Protein AF-0000000067004327 (afdb_homodimer)

Sequence (728 aa):
MAIEGIPEEMLAVQIVEFNKPYQIHKVPTPTSLKPHEVLLKTVVASLCHTDSMVVAGKFPTKLPCTASHEGTGIVVAVGSEVTNFKKGDRVMSGLPRNPCGTCYNCEGPNDWHQYCEHIEGHIGVFVDGAFSEYHVVDSRVSCHIPDEVSFASAAPLACAGCTIYRAILVAEVPEGGWLGIIGAGGGLGHLGIQFAQAMGLNVVAVDARDEGLELCKKAGAKHIFDAREGKEKVVEQVRKLTGGLGVHASVNVSEHETSADMACAITRMHGTMVQTAQPDRVSVAFQELIFRDIRIKGTLIAGQEYSQQMLNDAAKHGVKVETNIFYGLEEVPKMVELAHSGKMKGKAVCVVDKAEFDKEKAEHMAIEGIPEEMLAVQIVEFNKPYQIHKVPTPTSLKPHEVLLKTVVASLCHTDSMVVAGKFPTKLPCTASHEGTGIVVAVGSEVTNFKKGDRVMSGLPRNPCGTCYNCEGPNDWHQYCEHIEGHIGVFVDGAFSEYHVVDSRVSCHIPDEVSFASAAPLACAGCTIYRAILVAEVPEGGWLGIIGAGGGLGHLGIQFAQAMGLNVVAVDARDEGLELCKKAGAKHIFDAREGKEKVVEQVRKLTGGLGVHASVNVSEHETSADMACAITRMHGTMVQTAQPDRVSVAFQELIFRDIRIKGTLIAGQEYSQQMLNDAAKHGVKVETNIFYGLEEVPKMVELAHSGKMKGKAVCVVDKAEFDKEKAEH

Secondary structure (DSSP, 8-state):
-PPTT--SEEEEEEE-STTS--EEEEEEPP----TTEEEEEEEEEE--HHHHHHHTT-S---SSEE--SEEEEEEEEE-TT--S--TT-EEEPPSEES--SSSTTTSS-GGGGGG-S-SSEEBTTTB--SSBSEEEEETTT-EEPPTTS-HHHHHHIIIIIHHHHHHHHHHTPPTT-EEEEETTTSTTHHHHHHHHHHTT-EEEEEESSHHHHHHHHHTT-SEEEEGGG-HHHHHHHHHHHTTTS-EEEEEE---STTHHHHHHHHEEEEEEEEE-S--SEEEEEHHHHHTT--EEEE-----HHHHHHHHHHHHHHT----EEEEESGGGHHHHHHHHHTT---SEEEEES-HHHHHHHHHH-/-PPTT--SEEEEEEE-STTS--EEEEEEPP----TTEEEEEEEEEE--HHHHHHHTT-S---SSEE--SEEEEEEEEE-TT--S--TT-EEEPPSEES--SSSTTTSS-GGGGGG-S-SSEEBTTTB--SSBSEEEEETTT-EEPPTTS-HHHHHHIIIIIHHHHHHHHHHTPPTT-EEEEETTTSTTHHHHHHHHHHTT-EEEEEESSHHHHHHHHHTT-SEEEEGGG-HHHHHHHHHHHTTTS-EEEEEE---STTHHHHHHHHEEEEEEEEE-S--SEEEEEHHHHHTT--EEEE-----HHHHHHHHHHHHHHT----EEEEESGGGHHHHHHHHHTT---SEEEEES-HHHHHHHHHH-

pLDDT: mean 96.95, std 4.38, range [53.72, 99.0]

Solvent-accessible surface area (backbone atoms only — not comparable to full-atom values): 35988 Å² total; per-residue (Å²): 111,78,61,80,95,60,63,70,56,33,55,30,35,22,42,69,48,69,75,52,75,71,42,77,46,76,40,77,39,88,49,68,64,55,47,46,26,31,36,24,42,23,28,19,21,19,65,54,75,64,47,57,39,46,39,62,52,76,46,97,47,59,69,68,28,27,27,26,47,13,15,19,22,33,30,67,43,68,16,87,66,47,81,90,67,50,73,68,41,45,36,30,32,22,40,58,25,61,61,68,68,70,48,79,28,44,68,41,60,71,89,33,41,65,56,44,83,55,41,76,27,35,26,24,55,50,32,52,15,28,39,24,48,53,32,67,33,15,60,85,36,31,32,71,52,52,89,78,48,50,52,77,48,40,5,47,32,36,38,42,40,20,30,35,52,39,45,56,60,75,47,64,54,54,83,67,29,33,37,31,28,32,31,14,20,36,60,38,22,28,49,38,50,38,55,40,45,73,6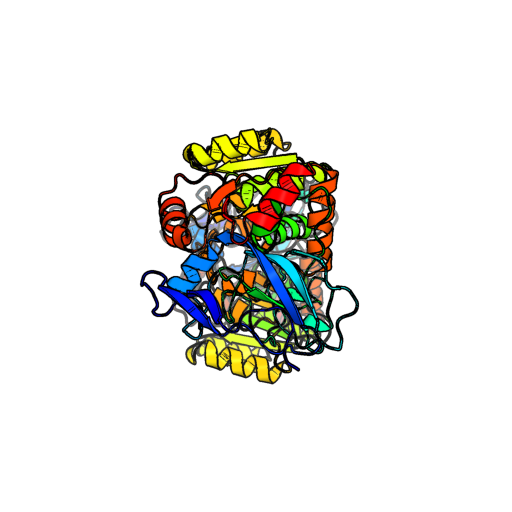7,46,34,42,56,39,35,26,23,78,43,72,67,18,51,50,37,26,50,74,42,62,53,84,40,76,45,59,53,80,73,31,65,69,56,52,33,52,53,43,13,68,74,44,81,64,49,24,22,47,11,17,38,25,58,37,58,55,84,61,36,55,42,47,31,49,64,35,24,15,70,66,16,33,30,32,42,56,38,74,32,79,54,49,51,35,52,30,55,49,23,30,71,33,33,30,28,39,35,35,45,54,48,51,28,34,69,60,36,37,49,48,48,51,47,33,43,74,67,63,60,73,65,54,66,42,83,39,79,32,74,89,41,49,66,58,48,53,52,41,60,72,66,73,72,61,58,39,33,42,34,31,33,58,28,58,70,64,51,51,55,52,55,73,75,101,110,80,59,78,95,60,62,70,56,32,54,31,34,23,42,70,48,69,77,51,77,69,44,77,46,77,40,78,39,88,50,71,64,55,48,47,25,31,36,23,41,22,28,20,22,18,66,55,75,65,46,57,38,44,40,62,52,77,47,97,46,59,70,69,29,27,28,26,47,14,15,19,22,34,29,67,45,69,16,87,66,46,79,90,69,53,72,67,43,48,34,29,32,22,40,58,26,62,60,68,68,71,45,80,28,44,68,41,58,71,88,32,40,63,57,46,85,54,41,76,25,34,26,21,55,50,33,51,15,27,39,25,49,54,34,65,34,16,60,84,36,31,32,71,53,52,90,78,47,50,54,78,48,41,5,47,32,36,39,45,40,21,29,35,53,40,45,55,59,74,46,64,54,54,82,66,28,34,38,31,30,31,32,15,22,36,60,38,22,28,49,37,49,35,55,41,44,74,65,47,34,41,57,40,34,26,23,77,44,72,66,18,51,52,37,26,48,73,42,61,51,84,40,76,44,59,53,80,70,32,64,69,56,50,32,52,53,44,14,68,74,42,82,64,50,24,21,47,11,16,38,25,59,37,58,53,83,60,37,54,42,48,31,49,63,34,24,14,70,66,17,35,30,31,41,56,40,74,34,79,54,50,52,34,52,32,57,47,24,30,71,33,34,30,28,39,34,35,45,54,50,50,28,33,68,58,36,38,50,49,47,51,46,34,45,75,68,61,61,73,66,52,66,41,84,39,79,31,74,86,40,49,66,58,48,52,52,43,60,72,65,73,72,60,57,40,34,42,34,30,34,57,27,57,68,64,52,50,54,52,55,72,75,101

Radius of gyration: 29.86 Å; Cα contacts (8 Å, |Δi|>4): 1916; chains: 2; bounding box: 51×88×64 Å

InterPro domains:
  IPR011032 GroES-like superfamily [SSF50129] (5-172)
  IPR013149 Alcohol dehydrogenase-like, C-terminal [PF00107] (187-312)
  IPR013154 Alcohol dehydrogenase-like, N-terminal [PF08240] (34-147)
  IPR020843 Enoylreductase domain [SM00829] (19-350)
  IPR036291 NAD(P)-binding domain superfamily [SSF51735] (149-321)

Structure (mmCIF, N/CA/C/O backbone):
data_AF-0000000067004327-model_v1
#
loop_
_entity.id
_entity.type
_entity.pdbx_description
1 polymer 'Alcohol dehydrogenase'
#
loop_
_atom_site.group_PDB
_atom_site.id
_atom_site.type_symbol
_atom_site.label_atom_id
_atom_site.label_alt_id
_atom_site.label_comp_id
_atom_site.label_asym_id
_atom_site.label_entity_id
_atom_site.label_seq_id
_atom_site.pdbx_PDB_ins_code
_atom_site.Cartn_x
_atom_site.Cartn_y
_atom_site.Cartn_z
_atom_site.occupancy
_atom_site.B_iso_or_equiv
_atom_site.auth_seq_id
_atom_site.auth_comp_id
_atom_site.auth_asym_id
_atom_site.auth_atom_id
_atom_site.pdbx_PDB_model_num
ATOM 1 N N . MET A 1 1 ? 25.172 -38.656 -13.523 1 53.91 1 MET A N 1
ATOM 2 C CA . MET A 1 1 ? 24.906 -39.969 -14.055 1 53.91 1 MET A CA 1
ATOM 3 C C . MET A 1 1 ? 23.656 -39.969 -14.938 1 53.91 1 MET A C 1
ATOM 5 O O . MET A 1 1 ? 22.734 -39.188 -14.727 1 53.91 1 MET A O 1
ATOM 9 N N . ALA A 1 2 ? 23.719 -40.688 -15.922 1 72 2 ALA A N 1
ATOM 10 C CA . ALA A 1 2 ? 22.594 -40.812 -16.859 1 72 2 ALA A CA 1
ATOM 11 C C . ALA A 1 2 ? 21.344 -41.312 -16.172 1 72 2 ALA A C 1
ATOM 13 O O . ALA A 1 2 ? 21.422 -42.219 -15.344 1 72 2 ALA A O 1
ATOM 14 N N . ILE A 1 3 ? 20.203 -40.594 -16.391 1 85 3 ILE A N 1
ATOM 15 C CA . ILE A 1 3 ? 18.938 -41.031 -15.797 1 85 3 ILE A CA 1
ATOM 16 C C . ILE A 1 3 ? 18.344 -42.188 -16.594 1 85 3 ILE A C 1
ATOM 18 O O . ILE A 1 3 ? 18.141 -42.062 -17.812 1 85 3 ILE A O 1
ATOM 22 N N . GLU A 1 4 ? 18.156 -43.312 -16 1 84.75 4 GLU A N 1
ATOM 23 C CA . GLU A 1 4 ? 17.688 -44.5 -16.688 1 84.75 4 GLU A CA 1
ATOM 24 C C . GLU A 1 4 ? 16.203 -44.438 -17.016 1 84.75 4 GLU A C 1
ATOM 26 O O . GLU A 1 4 ? 15.414 -43.906 -16.234 1 84.75 4 GLU A O 1
ATOM 31 N N . GLY A 1 5 ? 15.844 -44.906 -18.188 1 89.31 5 GLY A N 1
ATOM 32 C CA . GLY A 1 5 ? 14.445 -45.094 -18.516 1 89.31 5 GLY A CA 1
ATOM 33 C C . GLY A 1 5 ? 13.789 -43.875 -19.125 1 89.31 5 GLY A C 1
ATOM 34 O O . GLY A 1 5 ? 12.562 -43.812 -19.203 1 89.31 5 GLY A O 1
ATOM 35 N N . ILE A 1 6 ? 14.594 -42.875 -19.453 1 92.94 6 ILE A N 1
ATOM 36 C CA . ILE A 1 6 ? 14 -41.688 -20.094 1 92.94 6 ILE A CA 1
ATOM 37 C C . ILE A 1 6 ? 14.531 -41.562 -21.516 1 92.94 6 ILE A C 1
ATOM 39 O O . ILE A 1 6 ? 15.656 -41.969 -21.812 1 92.94 6 ILE A O 1
ATOM 43 N N . PRO A 1 7 ? 13.812 -41 -22.391 1 96.5 7 PRO A N 1
ATOM 44 C CA . PRO A 1 7 ? 14.266 -40.844 -23.781 1 96.5 7 PRO A CA 1
ATOM 45 C C . PRO A 1 7 ? 15.336 -39.75 -23.922 1 96.5 7 PRO A C 1
ATOM 47 O O . PRO A 1 7 ? 15.445 -38.875 -23.062 1 96.5 7 PRO A O 1
ATOM 50 N N . GLU A 1 8 ? 16.062 -39.844 -25 1 95.94 8 GLU A N 1
ATOM 51 C CA . GLU A 1 8 ? 17.109 -38.844 -25.266 1 95.94 8 GLU A CA 1
ATOM 52 C C . GLU A 1 8 ? 16.516 -37.5 -25.641 1 95.94 8 GLU A C 1
ATOM 54 O O . GLU A 1 8 ? 17.094 -36.469 -25.328 1 95.94 8 GLU A O 1
ATOM 59 N N . GLU A 1 9 ? 15.383 -37.625 -26.344 1 98.19 9 GLU A N 1
ATOM 60 C CA . GLU A 1 9 ? 14.68 -36.406 -26.75 1 98.19 9 GLU A CA 1
ATOM 61 C C . GLU A 1 9 ? 13.227 -36.438 -26.281 1 98.19 9 GLU A C 1
ATOM 63 O O . GLU A 1 9 ? 12.664 -37.5 -26.047 1 98.19 9 GLU A O 1
ATOM 68 N N . MET A 1 10 ? 12.68 -35.25 -26.172 1 98.44 10 MET A N 1
ATOM 69 C CA . MET A 1 10 ? 11.289 -35.125 -25.75 1 98.44 10 MET A CA 1
ATOM 70 C C . MET A 1 10 ? 10.602 -34 -26.516 1 98.44 10 MET A C 1
ATOM 72 O O . MET A 1 10 ? 11.258 -33.094 -27.016 1 98.44 10 MET A O 1
ATOM 76 N N . LEU A 1 11 ? 9.273 -34.125 -26.609 1 98.69 11 LEU A N 1
ATOM 77 C CA . LEU A 1 11 ? 8.469 -33.062 -27.156 1 98.69 11 LEU A CA 1
ATOM 78 C C . LEU A 1 11 ? 8.336 -31.906 -26.172 1 98.69 11 LEU A C 1
ATOM 80 O O . LEU A 1 11 ? 8.141 -32.125 -24.969 1 98.69 11 LEU A O 1
ATOM 84 N N . ALA A 1 12 ? 8.469 -30.656 -26.641 1 98.88 12 ALA A N 1
ATOM 85 C CA . ALA A 1 12 ? 8.328 -29.469 -25.797 1 98.88 12 ALA A CA 1
ATOM 86 C C . ALA A 1 12 ? 7.699 -28.312 -26.578 1 98.88 12 ALA A C 1
ATOM 88 O O . ALA A 1 12 ? 7.777 -28.281 -27.812 1 98.88 12 ALA A O 1
ATOM 89 N N . VAL A 1 13 ? 7.004 -27.469 -25.906 1 98.88 13 VAL A N 1
ATOM 90 C CA . VAL A 1 13 ? 6.48 -26.203 -26.422 1 98.88 13 VAL A CA 1
ATOM 91 C C . VAL A 1 13 ? 7.391 -25.062 -26 1 98.88 13 VAL A C 1
ATOM 93 O O . VAL A 1 13 ? 7.453 -24.719 -24.812 1 98.88 13 VAL A O 1
ATOM 96 N N . GLN A 1 14 ? 8.047 -24.359 -26.953 1 98.75 14 GLN A N 1
ATOM 97 C CA . GLN A 1 14 ? 9.062 -23.375 -26.578 1 98.75 14 GLN A CA 1
ATOM 98 C C . GLN A 1 14 ? 8.75 -22.016 -27.172 1 98.75 14 GLN A C 1
ATOM 100 O O . GLN A 1 14 ? 8.172 -21.922 -28.266 1 98.75 14 GLN A O 1
ATOM 105 N N . ILE A 1 15 ? 9.062 -21.031 -26.422 1 98.5 15 ILE A N 1
ATOM 106 C CA . ILE A 1 15 ? 9.227 -19.688 -26.969 1 98.5 15 ILE A CA 1
ATOM 107 C C . ILE A 1 15 ? 10.602 -19.562 -27.625 1 98.5 15 ILE A C 1
ATOM 109 O O . ILE A 1 15 ? 11.625 -19.719 -26.953 1 98.5 15 ILE A O 1
ATOM 113 N N . VAL A 1 16 ? 10.625 -19.297 -28.891 1 98.19 16 VAL A N 1
ATOM 114 C CA . VAL A 1 16 ? 11.898 -19.203 -29.594 1 98.19 16 VAL A CA 1
ATOM 115 C C . VAL A 1 16 ? 12.141 -17.75 -30.031 1 98.19 16 VAL A C 1
ATOM 117 O O . VAL A 1 16 ? 13.281 -17.359 -30.281 1 98.19 16 VAL A O 1
ATOM 120 N N . GLU A 1 17 ? 11.07 -17.016 -30.203 1 97.94 17 GLU A N 1
ATOM 121 C CA . GLU A 1 17 ? 11.062 -15.594 -30.516 1 97.94 17 GLU A CA 1
ATOM 122 C C . GLU A 1 17 ? 9.922 -14.883 -29.797 1 97.94 17 GLU A C 1
ATOM 124 O O . GLU A 1 17 ? 8.789 -15.375 -29.781 1 97.94 17 GLU A O 1
ATOM 129 N N . PHE A 1 18 ? 10.258 -13.766 -29.234 1 97.69 18 PHE A N 1
ATOM 130 C CA . PHE A 1 18 ? 9.219 -13.031 -28.531 1 97.69 18 PHE A CA 1
ATOM 131 C C . PHE A 1 18 ? 8.117 -12.594 -29.484 1 97.69 18 PHE A C 1
ATOM 133 O O . PHE A 1 18 ? 8.383 -12.312 -30.656 1 97.69 18 PHE A O 1
ATOM 140 N N . ASN A 1 19 ? 6.93 -12.531 -29.016 1 97 19 ASN A N 1
ATOM 141 C CA . ASN A 1 19 ? 5.758 -12.062 -29.734 1 97 19 ASN A CA 1
ATOM 142 C C . ASN A 1 19 ? 5.488 -12.906 -30.984 1 97 19 ASN A C 1
ATOM 144 O O . ASN A 1 19 ? 4.98 -12.398 -31.984 1 97 19 ASN A O 1
ATOM 148 N N . LYS A 1 20 ? 5.918 -14.141 -31.047 1 96.31 20 LYS A N 1
ATOM 149 C CA . LYS A 1 20 ? 5.641 -15.133 -32.094 1 96.31 20 LYS A CA 1
ATOM 150 C C . LYS A 1 20 ? 5.016 -16.391 -31.484 1 96.31 20 LYS A C 1
ATOM 152 O O . LYS A 1 20 ? 5.098 -16.609 -30.266 1 96.31 20 LYS A O 1
ATOM 157 N N . PRO A 1 21 ? 4.348 -17.188 -32.281 1 95.31 21 PRO A N 1
ATOM 158 C CA . PRO A 1 21 ? 3.74 -18.406 -31.766 1 95.31 21 PRO A CA 1
ATOM 159 C C . PRO A 1 21 ? 4.77 -19.375 -31.172 1 95.31 21 PRO A C 1
ATOM 161 O O . PRO A 1 21 ? 5.93 -19.375 -31.594 1 95.31 21 PRO A O 1
ATOM 164 N N . TYR A 1 22 ? 4.324 -20.172 -30.312 1 97.69 22 TYR A N 1
ATOM 165 C CA . TYR A 1 22 ? 5.145 -21.25 -29.766 1 97.69 22 TYR A CA 1
ATOM 166 C C . TYR A 1 22 ? 5.637 -22.188 -30.875 1 97.69 22 TYR A C 1
ATOM 168 O O . TYR A 1 22 ? 4.953 -22.375 -31.875 1 97.69 22 TYR A O 1
ATOM 176 N N . GLN A 1 23 ? 6.766 -22.688 -30.656 1 98.19 23 GLN A N 1
ATOM 177 C CA . GLN A 1 23 ? 7.25 -23.781 -31.469 1 98.19 23 GLN A CA 1
ATOM 178 C C . GLN A 1 23 ? 7.156 -25.109 -30.719 1 98.19 23 GLN A C 1
ATOM 180 O O . GLN A 1 23 ? 7.566 -25.203 -29.562 1 98.19 23 GLN A O 1
ATOM 185 N N . ILE A 1 24 ? 6.598 -26.125 -31.375 1 98.69 24 ILE A N 1
ATOM 186 C CA . ILE A 1 24 ? 6.48 -27.453 -30.812 1 98.69 24 ILE A CA 1
ATOM 187 C C . ILE A 1 24 ? 7.426 -28.406 -31.547 1 98.69 24 ILE A C 1
ATOM 189 O O . ILE A 1 24 ? 7.246 -28.672 -32.75 1 98.69 24 ILE A O 1
ATOM 193 N N . HIS A 1 25 ? 8.43 -28.828 -30.844 1 98.06 25 HIS A N 1
ATOM 194 C CA . HIS A 1 25 ? 9.438 -29.688 -31.453 1 98.06 25 HIS A CA 1
ATOM 195 C C . HIS A 1 25 ? 10.195 -30.5 -30.406 1 98.06 25 HIS A C 1
ATOM 197 O O . HIS A 1 25 ? 9.984 -30.312 -29.203 1 98.06 25 HIS A O 1
ATOM 203 N N . LYS A 1 26 ? 11.008 -31.406 -30.891 1 98.5 26 LYS A N 1
ATOM 204 C CA . LYS A 1 26 ? 11.789 -32.25 -29.984 1 98.5 26 LYS A CA 1
ATOM 205 C C . LYS A 1 26 ? 13.023 -31.516 -29.484 1 98.5 26 LYS A C 1
ATOM 207 O O . LYS A 1 26 ? 13.672 -30.781 -30.234 1 98.5 26 LYS A O 1
ATOM 212 N N . VAL A 1 27 ? 13.266 -31.609 -28.234 1 98.38 27 VAL A N 1
ATOM 213 C CA . VAL A 1 27 ? 14.445 -31.062 -27.578 1 98.38 27 VAL A CA 1
ATOM 214 C C . VAL A 1 27 ? 15.117 -32.125 -26.719 1 98.38 27 VAL A C 1
ATOM 216 O O . VAL A 1 27 ? 14.516 -33.188 -26.438 1 98.38 27 VAL A O 1
ATOM 219 N N . PRO A 1 28 ? 16.391 -31.938 -26.359 1 97.31 28 PRO A N 1
ATOM 220 C CA . PRO A 1 28 ? 17.031 -32.906 -25.484 1 97.31 28 PRO A CA 1
ATOM 221 C C . PRO A 1 28 ? 16.312 -33.062 -24.141 1 97.31 28 PRO A C 1
ATOM 223 O O . PRO A 1 28 ? 15.891 -32.062 -23.547 1 97.31 28 PRO A O 1
ATOM 226 N N . THR A 1 29 ? 16.109 -34.312 -23.688 1 97.81 29 THR A N 1
ATOM 227 C CA . THR A 1 29 ? 15.609 -34.562 -22.344 1 97.81 29 THR A CA 1
ATOM 228 C C . THR A 1 29 ? 16.688 -34.281 -21.297 1 97.81 29 THR A C 1
ATOM 230 O O . THR A 1 29 ? 17.875 -34.562 -21.531 1 97.81 29 THR A O 1
ATOM 233 N N . PRO A 1 30 ? 16.312 -33.75 -20.109 1 96.19 30 PRO A N 1
ATOM 234 C CA . PRO A 1 30 ? 17.328 -33.562 -19.078 1 96.19 30 PRO A CA 1
ATOM 235 C C . PRO A 1 30 ? 18.047 -34.844 -18.719 1 96.19 30 PRO A C 1
ATOM 237 O O . PRO A 1 30 ? 17.406 -35.906 -18.531 1 96.19 30 PRO A O 1
ATOM 240 N N . THR A 1 31 ? 19.359 -34.781 -18.594 1 92.56 31 THR A N 1
ATOM 241 C CA . THR A 1 31 ? 20.141 -36 -18.391 1 92.56 31 THR A CA 1
ATOM 242 C C . THR A 1 31 ? 20.844 -36 -17.047 1 92.56 31 THR A C 1
ATOM 244 O O . THR A 1 31 ? 21.422 -37 -16.625 1 92.56 31 THR A O 1
ATOM 247 N N . SER A 1 32 ? 20.938 -34.906 -16.422 1 95.06 32 SER A N 1
ATOM 248 C CA . SER A 1 32 ? 21.531 -34.781 -15.102 1 95.06 32 SER A CA 1
ATOM 249 C C . SER A 1 32 ? 20.734 -33.844 -14.211 1 95.06 32 SER A C 1
ATOM 251 O O . SER A 1 32 ? 19.969 -33 -14.703 1 95.06 32 SER A O 1
ATOM 253 N N . LEU A 1 33 ? 20.922 -34.094 -12.969 1 97.62 33 LEU A N 1
ATOM 254 C CA . LEU A 1 33 ? 20.203 -33.312 -11.977 1 97.62 33 LEU A CA 1
ATOM 255 C C . LEU A 1 33 ? 21.172 -32.688 -10.969 1 97.62 33 LEU A C 1
ATOM 257 O O . LEU A 1 33 ? 22.125 -33.344 -10.547 1 97.62 33 LEU A O 1
ATOM 261 N N . LYS A 1 34 ? 20.953 -31.484 -10.711 1 97.56 34 LYS A N 1
ATOM 262 C CA . LYS A 1 34 ? 21.625 -30.891 -9.562 1 97.56 34 LYS A CA 1
ATOM 263 C C . LYS A 1 34 ? 21.125 -31.5 -8.258 1 97.56 34 LYS A C 1
ATOM 265 O O . LYS A 1 34 ? 20.125 -32.219 -8.242 1 97.56 34 LYS A O 1
ATOM 270 N N . PRO A 1 35 ? 21.797 -31.25 -7.098 1 97.69 35 PRO A N 1
ATOM 271 C CA . PRO A 1 35 ? 21.578 -31.984 -5.848 1 97.69 35 PRO A CA 1
ATOM 272 C C . PRO A 1 35 ? 20.141 -31.922 -5.363 1 97.69 35 PRO A C 1
ATOM 274 O O . PRO A 1 35 ? 19.609 -32.906 -4.828 1 97.69 35 PRO A O 1
ATOM 277 N N . HIS A 1 36 ? 19.406 -30.812 -5.602 1 98.5 36 HIS A N 1
ATOM 278 C CA . HIS A 1 36 ? 18.078 -30.656 -5.02 1 98.5 36 HIS A CA 1
ATOM 279 C C . HIS A 1 36 ? 17 -30.734 -6.09 1 98.5 36 HIS A C 1
ATOM 281 O O . HIS A 1 36 ? 15.82 -30.469 -5.816 1 98.5 36 HIS A O 1
ATOM 287 N N . GLU A 1 37 ? 17.312 -31.172 -7.25 1 98.69 37 GLU A N 1
ATOM 288 C CA . GLU A 1 37 ? 16.391 -31.203 -8.383 1 98.69 37 GLU A CA 1
ATOM 289 C C . GLU A 1 37 ? 15.664 -32.531 -8.469 1 98.69 37 GLU A C 1
ATOM 291 O O . GLU A 1 37 ? 16.172 -33.562 -7.992 1 98.69 37 GLU A O 1
ATOM 296 N N . VAL A 1 38 ? 14.508 -32.5 -9.023 1 98.75 38 VAL A N 1
ATOM 297 C CA . VAL A 1 38 ? 13.648 -33.625 -9.289 1 98.75 38 VAL A CA 1
ATOM 298 C C . VAL A 1 38 ? 13.211 -33.625 -10.75 1 98.75 38 VAL A C 1
ATOM 300 O O . VAL A 1 38 ? 12.789 -32.594 -11.273 1 98.75 38 VAL A O 1
ATOM 303 N N . LEU A 1 39 ? 13.398 -34.75 -11.398 1 98.75 39 LEU A N 1
ATOM 304 C CA . LEU A 1 39 ? 12.867 -34.875 -12.75 1 98.75 39 LEU A CA 1
ATOM 305 C C . LEU A 1 39 ? 11.461 -35.469 -12.719 1 98.75 39 LEU A C 1
ATOM 307 O O . LEU A 1 39 ? 11.25 -36.562 -12.164 1 98.75 39 LEU A O 1
ATOM 311 N N . LEU A 1 40 ? 10.594 -34.781 -13.305 1 98.88 40 LEU A N 1
ATOM 312 C CA . LEU A 1 40 ? 9.211 -35.25 -13.391 1 98.88 40 LEU A CA 1
ATOM 313 C C . LEU A 1 40 ? 8.867 -35.688 -14.805 1 98.88 40 LEU A C 1
ATOM 315 O O . LEU A 1 40 ? 9.266 -35.031 -15.773 1 98.88 40 LEU A O 1
ATOM 319 N N . LYS A 1 41 ? 8.211 -36.812 -14.93 1 98.81 41 LYS A N 1
ATOM 320 C CA . LYS A 1 41 ? 7.418 -37.031 -16.125 1 98.81 41 LYS A CA 1
ATOM 321 C C . LYS A 1 41 ? 6.094 -36.281 -16.078 1 98.81 41 LYS A C 1
ATOM 323 O O . LYS A 1 41 ? 5.227 -36.594 -15.258 1 98.81 41 LYS A O 1
ATOM 328 N N . THR A 1 42 ? 5.988 -35.344 -16.969 1 98.94 42 THR A N 1
ATOM 329 C CA . THR A 1 42 ? 4.867 -34.438 -16.891 1 98.94 42 THR A CA 1
ATOM 330 C C . THR A 1 42 ? 3.547 -35.156 -17.141 1 98.94 42 THR A C 1
ATOM 332 O O . THR A 1 42 ? 3.432 -35.906 -18.109 1 98.94 42 THR A O 1
ATOM 335 N N . VAL A 1 43 ? 2.562 -34.875 -16.281 1 98.94 43 VAL A N 1
ATOM 336 C CA . VAL A 1 43 ? 1.248 -35.469 -16.516 1 98.94 43 VAL A CA 1
ATOM 337 C C . VAL A 1 43 ? 0.283 -34.406 -17.031 1 98.94 43 VAL A C 1
ATOM 339 O O . VAL A 1 43 ? -0.323 -34.562 -18.094 1 98.94 43 VAL A O 1
ATOM 342 N N . VAL A 1 44 ? 0.132 -33.344 -16.25 1 98.94 44 VAL A N 1
ATOM 343 C CA . VAL A 1 44 ? -0.699 -32.219 -16.656 1 98.94 44 VAL A CA 1
ATOM 344 C C . VAL A 1 44 ? 0.062 -30.906 -16.453 1 98.94 44 VAL A C 1
ATOM 346 O O . VAL A 1 44 ? 0.748 -30.734 -15.438 1 98.94 44 VAL A O 1
ATOM 349 N N . ALA A 1 45 ? 0.027 -29.984 -17.406 1 98.88 45 ALA A N 1
ATOM 350 C CA . ALA A 1 45 ? 0.507 -28.609 -17.297 1 98.88 45 ALA A CA 1
ATOM 351 C C . ALA A 1 45 ? -0.592 -27.625 -17.641 1 98.88 45 ALA A C 1
ATOM 353 O O . ALA A 1 45 ? -1.555 -27.969 -18.328 1 98.88 45 ALA A O 1
ATOM 354 N N . SER A 1 46 ? -0.481 -26.406 -17.078 1 98.5 46 SER A N 1
ATOM 355 C CA . SER A 1 46 ? -1.566 -25.453 -17.266 1 98.5 46 SER A CA 1
ATOM 356 C C . SER A 1 46 ? -1.044 -24.125 -17.797 1 98.5 46 SER A C 1
ATOM 358 O O . SER A 1 46 ? 0.158 -23.859 -17.75 1 98.5 46 SER A O 1
ATOM 360 N N . LEU A 1 47 ? -1.953 -23.375 -18.406 1 97.38 47 LEU A N 1
ATOM 361 C CA . LEU A 1 47 ? -1.673 -22.047 -18.938 1 97.38 47 LEU A CA 1
ATOM 362 C C . LEU A 1 47 ? -1.993 -20.969 -17.906 1 97.38 47 LEU A C 1
ATOM 364 O O . LEU A 1 47 ? -3.041 -21.031 -17.25 1 97.38 47 LEU A O 1
ATOM 368 N N . CYS A 1 48 ? -1.115 -20.031 -17.703 1 95.5 48 CYS A N 1
ATOM 369 C CA . CYS A 1 48 ? -1.269 -18.891 -16.797 1 95.5 48 CYS A CA 1
ATOM 370 C C . CYS A 1 48 ? -1.107 -17.578 -17.531 1 95.5 48 CYS A C 1
ATOM 372 O O . CYS A 1 48 ? -0.425 -17.516 -18.562 1 95.5 48 CYS A O 1
ATOM 374 N N . HIS A 1 49 ? -1.702 -16.531 -17.016 1 91.38 49 HIS A N 1
ATOM 375 C CA . HIS A 1 49 ? -1.55 -15.188 -17.578 1 91.38 49 HIS A CA 1
ATOM 376 C C . HIS A 1 49 ? -0.078 -14.812 -17.703 1 91.38 49 HIS A C 1
ATOM 378 O O . HIS A 1 49 ? 0.322 -14.18 -18.688 1 91.38 49 HIS A O 1
ATOM 384 N N . THR A 1 50 ? 0.716 -15.172 -16.828 1 93.5 50 THR A N 1
ATOM 385 C CA . THR A 1 50 ? 2.139 -14.859 -16.812 1 93.5 50 THR A CA 1
ATOM 386 C C . THR A 1 50 ? 2.836 -15.453 -18.031 1 93.5 50 THR A C 1
ATOM 388 O O . THR A 1 50 ? 3.82 -14.898 -18.531 1 93.5 50 THR A O 1
ATOM 391 N N . ASP A 1 51 ? 2.357 -16.547 -18.578 1 95.69 51 ASP A N 1
ATOM 392 C CA . ASP A 1 51 ? 2.938 -17.125 -19.781 1 95.69 51 ASP A CA 1
ATOM 393 C C . ASP A 1 51 ? 2.85 -16.156 -20.953 1 95.69 51 ASP A C 1
ATOM 395 O O . ASP A 1 51 ? 3.766 -16.078 -21.781 1 95.69 51 ASP A O 1
ATOM 399 N N . SER A 1 52 ? 1.722 -15.484 -21 1 93.94 52 SER A N 1
ATOM 400 C CA . SER A 1 52 ? 1.569 -14.492 -22.062 1 93.94 52 SER A CA 1
ATOM 401 C C . SER A 1 52 ? 2.553 -13.344 -21.891 1 93.94 52 SER A C 1
ATOM 403 O O . SER A 1 52 ? 3.031 -12.773 -22.875 1 93.94 52 SER A O 1
ATOM 405 N N . MET A 1 53 ? 2.828 -13.008 -20.656 1 93.31 53 MET A N 1
ATOM 406 C CA . MET A 1 53 ? 3.805 -11.961 -20.375 1 93.31 53 MET A CA 1
ATOM 407 C C . MET A 1 53 ? 5.203 -12.391 -20.797 1 93.31 53 MET A C 1
ATOM 409 O O . MET A 1 53 ? 5.977 -11.578 -21.312 1 93.31 53 MET A O 1
ATOM 413 N N . VAL A 1 54 ? 5.531 -13.633 -20.656 1 96.25 54 VAL A N 1
ATOM 414 C CA . VAL A 1 54 ? 6.809 -14.18 -21.094 1 96.25 54 VAL A CA 1
ATOM 415 C C . VAL A 1 54 ? 6.914 -14.102 -22.625 1 96.25 54 VAL A C 1
ATOM 417 O O . VAL A 1 54 ? 7.91 -13.617 -23.156 1 96.25 54 VAL A O 1
ATOM 420 N N . VAL A 1 55 ? 5.883 -14.492 -23.297 1 96.81 55 VAL A N 1
ATOM 421 C CA . VAL A 1 55 ? 5.852 -14.477 -24.766 1 96.81 55 VAL A CA 1
ATOM 422 C C . VAL A 1 55 ? 6.031 -13.047 -25.266 1 96.81 55 VAL A C 1
ATOM 424 O O . VAL A 1 55 ? 6.703 -12.812 -26.266 1 96.81 55 VAL A O 1
ATOM 427 N N . ALA A 1 56 ? 5.504 -12.109 -24.453 1 95.81 56 ALA A N 1
ATOM 428 C CA . ALA A 1 56 ? 5.523 -10.703 -24.844 1 95.81 56 ALA A CA 1
ATOM 429 C C . ALA A 1 56 ? 6.863 -10.055 -24.516 1 95.81 56 ALA A C 1
ATOM 431 O O . ALA A 1 56 ? 7.09 -8.883 -24.828 1 95.81 56 ALA A O 1
ATOM 432 N N . GLY A 1 57 ? 7.73 -10.727 -23.859 1 95.69 57 GLY A N 1
ATOM 433 C CA . GLY A 1 57 ? 9.047 -10.195 -23.547 1 95.69 57 GLY A CA 1
ATOM 434 C C . GLY A 1 57 ? 9.055 -9.281 -22.328 1 95.69 57 GLY A C 1
ATOM 435 O O . GLY A 1 57 ? 9.922 -8.422 -22.188 1 95.69 57 GLY A O 1
ATOM 436 N N . LYS A 1 58 ? 8.062 -9.422 -21.469 1 92.06 58 LYS A N 1
ATOM 437 C CA . LYS A 1 58 ? 7.992 -8.594 -20.266 1 92.06 58 LYS A CA 1
ATOM 438 C C . LYS A 1 58 ? 9.039 -9.016 -19.234 1 92.06 58 LYS A C 1
ATOM 440 O O . LYS A 1 58 ? 9.305 -8.289 -18.281 1 92.06 58 LYS A O 1
ATOM 445 N N . PHE A 1 59 ? 9.594 -10.203 -19.375 1 93.5 59 PHE A N 1
ATOM 446 C CA . PHE A 1 59 ? 10.68 -10.719 -18.562 1 93.5 59 PHE A CA 1
ATOM 447 C C . PHE A 1 59 ? 11.938 -10.93 -19.391 1 93.5 59 PHE A C 1
ATOM 449 O O . PHE A 1 59 ? 11.844 -11.188 -20.594 1 93.5 59 PHE A O 1
ATOM 456 N N . PRO A 1 60 ? 13.102 -10.742 -18.75 1 93.62 60 PRO A N 1
ATOM 457 C CA . PRO A 1 60 ? 14.328 -11.016 -19.516 1 93.62 60 PRO A CA 1
ATOM 458 C C . PRO A 1 60 ? 14.602 -12.508 -19.672 1 93.62 60 PRO A C 1
ATOM 460 O O . PRO A 1 60 ? 15.664 -12.992 -19.281 1 93.62 60 PRO A O 1
ATOM 463 N N . THR A 1 61 ? 13.719 -13.203 -20.328 1 96.75 61 THR A N 1
ATOM 464 C CA . THR A 1 61 ? 13.797 -14.641 -20.562 1 96.75 61 THR A CA 1
ATOM 465 C C . THR A 1 61 ? 14.836 -14.969 -21.625 1 96.75 61 THR A C 1
ATOM 467 O O . THR A 1 61 ? 14.859 -14.344 -22.688 1 96.75 61 THR A O 1
ATOM 470 N N . LYS A 1 62 ? 15.727 -15.859 -21.297 1 97.06 62 LYS A N 1
ATOM 471 C CA . LYS A 1 62 ? 16.641 -16.375 -22.328 1 97.06 62 LYS A CA 1
ATOM 472 C C . LYS A 1 62 ? 15.938 -17.375 -23.234 1 97.06 62 LYS A C 1
ATOM 474 O O . LYS A 1 62 ? 15.328 -18.328 -22.766 1 97.06 62 LYS A O 1
ATOM 479 N N . LEU A 1 63 ? 16.078 -17.188 -24.484 1 97.69 63 LEU A N 1
ATOM 480 C CA . LEU A 1 63 ? 15.398 -18.047 -25.469 1 97.69 63 LEU A CA 1
ATOM 481 C C . LEU A 1 63 ? 16.391 -19 -26.125 1 97.69 63 LEU A C 1
ATOM 483 O O . LEU A 1 63 ? 17.562 -18.656 -26.297 1 97.69 63 LEU A O 1
ATOM 487 N N . PRO A 1 64 ? 15.953 -20.156 -26.609 1 98.25 64 PRO A N 1
ATOM 488 C CA . PRO A 1 64 ? 14.602 -20.688 -26.422 1 98.25 64 PRO A CA 1
ATOM 489 C C . PRO A 1 64 ? 14.312 -21.094 -24.984 1 98.25 64 PRO A C 1
ATOM 491 O O . PRO A 1 64 ? 15.234 -21.422 -24.234 1 98.25 64 PRO A O 1
ATOM 494 N N . CYS A 1 65 ? 13.047 -21.062 -24.578 1 98.62 65 CYS A N 1
ATOM 495 C CA . CYS A 1 65 ? 12.602 -21.453 -23.25 1 98.62 65 CYS A CA 1
ATOM 496 C C . CYS A 1 65 ? 11.312 -22.281 -23.328 1 98.62 65 CYS A C 1
ATOM 498 O O . CYS A 1 65 ? 10.352 -21.859 -23.984 1 98.62 65 CYS A O 1
ATOM 500 N N . THR A 1 66 ? 11.336 -23.484 -22.719 1 98.81 66 THR A N 1
ATOM 501 C CA . THR A 1 66 ? 10.094 -24.25 -22.625 1 98.81 66 THR A CA 1
ATOM 502 C C . THR A 1 66 ? 9.086 -23.516 -21.75 1 98.81 66 THR A C 1
ATOM 504 O O . THR A 1 66 ? 9.414 -23.078 -20.641 1 98.81 66 THR A O 1
ATOM 507 N N . ALA A 1 67 ? 7.852 -23.453 -22.203 1 98.31 67 ALA A N 1
ATOM 508 C CA . ALA A 1 67 ? 6.824 -22.641 -21.562 1 98.31 67 ALA A CA 1
ATOM 509 C C . ALA A 1 67 ? 6.176 -23.391 -20.406 1 98.31 67 ALA A C 1
ATOM 511 O O . ALA A 1 67 ? 6.453 -24.578 -20.188 1 98.31 67 ALA A O 1
ATOM 512 N N . SER A 1 68 ? 5.348 -22.562 -19.641 1 98.5 68 SER A N 1
ATOM 513 C CA . SER A 1 68 ? 4.449 -22.953 -18.547 1 98.5 68 SER A CA 1
ATOM 514 C C . SER A 1 68 ? 5.199 -23.078 -17.234 1 98.5 68 SER A C 1
ATOM 516 O O . SER A 1 68 ? 6.23 -23.75 -17.156 1 98.5 68 SER A O 1
ATOM 518 N N . HIS A 1 69 ? 4.719 -22.422 -16.25 1 98.31 69 HIS A N 1
ATOM 519 C CA . HIS A 1 69 ? 5.25 -22.547 -14.898 1 98.31 69 HIS A CA 1
ATOM 520 C C . HIS A 1 69 ? 4.27 -23.266 -13.984 1 98.31 69 HIS A C 1
ATOM 522 O O . HIS A 1 69 ? 4.449 -23.281 -12.766 1 98.31 69 HIS A O 1
ATOM 528 N N . GLU A 1 70 ? 3.236 -23.859 -14.562 1 98.75 70 GLU A N 1
ATOM 529 C CA . GLU A 1 70 ? 2.221 -24.641 -13.844 1 98.75 70 GLU A CA 1
ATOM 530 C C . GLU A 1 70 ? 2.238 -26.094 -14.266 1 98.75 70 GLU A C 1
ATOM 532 O O . GLU A 1 70 ? 1.539 -26.484 -15.203 1 98.75 70 GLU A O 1
ATOM 537 N N . GLY A 1 71 ? 2.971 -26.922 -13.469 1 98.75 71 GLY A N 1
ATOM 538 C CA . GLY A 1 71 ? 3.123 -28.312 -13.883 1 98.75 71 GLY A CA 1
ATOM 539 C C . GLY A 1 71 ? 2.865 -29.297 -12.766 1 98.75 71 GLY A C 1
ATOM 540 O O . GLY A 1 71 ? 2.879 -28.938 -11.586 1 98.75 71 GLY A O 1
ATOM 541 N N . THR A 1 72 ? 2.561 -30.516 -13.172 1 98.94 72 THR A N 1
ATOM 542 C CA . THR A 1 72 ? 2.504 -31.703 -12.312 1 98.94 72 THR A CA 1
ATOM 543 C C . THR A 1 72 ? 3.186 -32.875 -12.992 1 98.94 72 THR A C 1
ATOM 545 O O . THR A 1 72 ? 3.381 -32.875 -14.211 1 98.94 72 THR A O 1
ATOM 548 N N . GLY A 1 73 ? 3.486 -33.875 -12.156 1 98.88 73 GLY A N 1
ATOM 549 C CA . GLY A 1 73 ? 4.066 -35.062 -12.742 1 98.88 73 GLY A CA 1
ATOM 550 C C . GLY A 1 73 ? 4.402 -36.125 -11.719 1 98.88 73 GLY A C 1
ATOM 551 O O . GLY A 1 73 ? 4.098 -36 -10.539 1 98.88 73 GLY A O 1
ATOM 552 N N . ILE A 1 74 ? 4.973 -37.156 -12.289 1 98.69 74 ILE A N 1
ATOM 553 C CA . ILE A 1 74 ? 5.465 -38.25 -11.492 1 98.69 74 ILE A CA 1
ATOM 554 C C . ILE A 1 74 ? 6.988 -38.219 -11.445 1 98.69 74 ILE A C 1
ATOM 556 O O . ILE A 1 74 ? 7.648 -38.062 -12.469 1 98.69 74 ILE A O 1
ATOM 560 N N . VAL A 1 75 ? 7.539 -38.438 -10.234 1 98.81 75 VAL A N 1
ATOM 561 C CA . VAL A 1 75 ? 8.992 -38.406 -10.07 1 98.81 75 VAL A CA 1
ATOM 562 C C . VAL A 1 75 ? 9.602 -39.594 -10.805 1 98.81 75 VAL A C 1
ATOM 564 O O . VAL A 1 75 ? 9.195 -40.75 -10.602 1 98.81 75 VAL A O 1
ATOM 567 N N . VAL A 1 76 ? 10.609 -39.312 -11.609 1 98.31 76 VAL A N 1
ATOM 568 C CA . VAL A 1 76 ? 11.297 -40.406 -12.289 1 98.31 76 VAL A CA 1
ATOM 569 C C . VAL A 1 76 ? 12.758 -40.438 -11.867 1 98.31 76 VAL A C 1
ATOM 571 O O . VAL A 1 76 ? 13.422 -41.469 -12 1 98.31 76 VAL A O 1
ATOM 574 N N . ALA A 1 77 ? 13.305 -39.344 -11.359 1 98.25 77 ALA A N 1
ATOM 575 C CA . ALA A 1 77 ? 14.664 -39.281 -10.828 1 98.25 77 ALA A CA 1
ATOM 576 C C . ALA A 1 77 ? 14.797 -38.125 -9.836 1 98.25 77 ALA A C 1
ATOM 578 O O . ALA A 1 77 ? 14.047 -37.156 -9.898 1 98.25 77 ALA A O 1
ATOM 579 N N . VAL A 1 78 ? 15.742 -38.312 -8.898 1 98.12 78 VAL A N 1
ATOM 580 C CA . VAL A 1 78 ? 15.969 -37.25 -7.898 1 98.12 78 VAL A CA 1
ATOM 581 C C . VAL A 1 78 ? 17.469 -36.969 -7.781 1 98.12 78 VAL A C 1
ATOM 583 O O . VAL A 1 78 ? 18.297 -37.875 -8.031 1 98.12 78 VAL A O 1
ATOM 586 N N . GLY A 1 79 ? 17.766 -35.781 -7.461 1 98.06 79 GLY A N 1
ATOM 587 C CA . GLY A 1 79 ? 19.141 -35.406 -7.184 1 98.06 79 GLY A CA 1
ATOM 588 C C . GLY A 1 79 ? 19.688 -36.031 -5.91 1 98.06 79 GLY A C 1
ATOM 589 O O . GLY A 1 79 ? 18.922 -36.594 -5.125 1 98.06 79 GLY A O 1
ATOM 590 N N . SER A 1 80 ? 20.984 -35.781 -5.66 1 97.62 80 SER A N 1
ATOM 591 C CA . SER A 1 80 ? 21.734 -36.5 -4.633 1 97.62 80 SER A CA 1
ATOM 592 C C . SER A 1 80 ? 21.328 -36.062 -3.234 1 97.62 80 SER A C 1
ATOM 594 O O . SER A 1 80 ? 21.531 -36.781 -2.258 1 97.62 80 SER A O 1
ATOM 596 N N . GLU A 1 81 ? 20.688 -34.875 -3.088 1 98.25 81 GLU A N 1
ATOM 597 C CA . GLU A 1 81 ? 20.391 -34.375 -1.759 1 98.25 81 GLU A CA 1
ATOM 598 C C . GLU A 1 81 ? 18.891 -34.312 -1.517 1 98.25 81 GLU A C 1
ATOM 600 O O . GLU A 1 81 ? 18.438 -33.719 -0.532 1 98.25 81 GLU A O 1
ATOM 605 N N . VAL A 1 82 ? 18.141 -34.875 -2.43 1 98.56 82 VAL A N 1
ATOM 606 C CA . VAL A 1 82 ? 16.688 -34.906 -2.273 1 98.56 82 VAL A CA 1
ATOM 607 C C . VAL A 1 82 ? 16.312 -35.969 -1.266 1 98.56 82 VAL A C 1
ATOM 609 O O . VAL A 1 82 ? 16.688 -37.156 -1.413 1 98.56 82 VAL A O 1
ATOM 612 N N . THR A 1 83 ? 15.516 -35.594 -0.233 1 98.44 83 THR A N 1
ATOM 613 C CA . THR A 1 83 ? 15.102 -36.562 0.787 1 98.44 83 THR A CA 1
ATOM 614 C C . THR A 1 83 ? 13.586 -36.594 0.905 1 98.44 83 THR A C 1
ATOM 616 O O . THR A 1 83 ? 13.031 -37.531 1.5 1 98.44 83 THR A O 1
ATOM 619 N N . ASN A 1 84 ? 12.883 -35.688 0.355 1 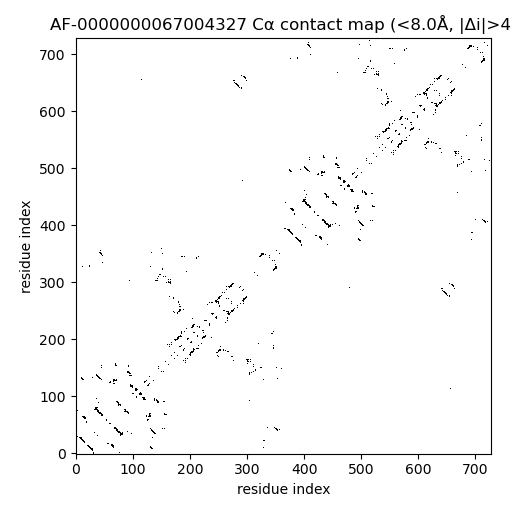98.38 84 ASN A N 1
ATOM 620 C CA . ASN A 1 84 ? 11.453 -35.562 0.591 1 98.38 84 ASN A CA 1
ATOM 621 C C . ASN A 1 84 ? 10.641 -36.094 -0.581 1 98.38 84 ASN A C 1
ATOM 623 O O . ASN A 1 84 ? 9.406 -36.094 -0.533 1 98.38 84 ASN A O 1
ATOM 627 N N . PHE A 1 85 ? 11.305 -36.531 -1.636 1 98.75 85 PHE A N 1
ATOM 628 C CA . PHE A 1 85 ? 10.641 -37.188 -2.771 1 98.75 85 PHE A CA 1
ATOM 629 C C . PHE A 1 85 ? 11.367 -38.438 -3.182 1 98.75 85 PHE A C 1
ATOM 631 O O . PHE A 1 85 ? 12.578 -38.594 -2.971 1 98.75 85 PHE A O 1
ATOM 638 N N . LYS A 1 86 ? 10.633 -39.344 -3.805 1 98.44 86 LYS A N 1
ATOM 639 C CA . LYS A 1 86 ? 11.164 -40.562 -4.402 1 98.44 86 LYS A CA 1
ATOM 640 C C . LYS A 1 86 ? 10.43 -40.906 -5.691 1 98.44 86 LYS A C 1
ATOM 642 O O . LYS A 1 86 ? 9.344 -40.375 -5.953 1 98.44 86 LYS A O 1
ATOM 647 N N . LYS A 1 87 ? 11.055 -41.781 -6.41 1 98 87 LYS A N 1
ATOM 648 C CA . LYS A 1 87 ? 10.438 -42.25 -7.652 1 98 87 LYS A CA 1
ATOM 649 C C . LYS A 1 87 ? 9 -42.688 -7.422 1 98 87 LYS A C 1
ATOM 651 O O . LYS A 1 87 ? 8.719 -43.406 -6.449 1 98 87 LYS A O 1
ATOM 656 N N . GLY A 1 88 ? 8.094 -42.156 -8.266 1 97.94 88 GLY A N 1
ATOM 657 C CA . GLY A 1 88 ? 6.707 -42.594 -8.18 1 97.94 88 GLY A CA 1
ATOM 658 C C . GLY A 1 88 ? 5.824 -41.562 -7.488 1 97.94 88 GLY A C 1
ATOM 659 O O . GLY A 1 88 ? 4.598 -41.594 -7.605 1 97.94 88 GLY A O 1
ATOM 660 N N . ASP A 1 89 ? 6.387 -40.656 -6.75 1 98.62 89 ASP A N 1
ATOM 661 C CA . ASP A 1 89 ? 5.609 -39.625 -6.043 1 98.62 89 ASP A CA 1
ATOM 662 C C . ASP A 1 89 ? 4.895 -38.688 -7.027 1 98.62 89 ASP A C 1
ATOM 664 O O . ASP A 1 89 ? 5.453 -38.344 -8.07 1 98.62 89 ASP A O 1
ATOM 668 N N . ARG A 1 90 ? 3.613 -38.281 -6.73 1 98.81 90 ARG A N 1
ATOM 669 C CA . ARG A 1 90 ? 2.877 -37.25 -7.453 1 98.81 90 ARG A CA 1
ATOM 670 C C . ARG A 1 90 ? 3.275 -35.844 -6.977 1 98.81 90 ARG A C 1
ATOM 672 O O . ARG A 1 90 ? 3.176 -35.562 -5.789 1 98.81 90 ARG A O 1
ATOM 679 N N . VAL A 1 91 ? 3.686 -35 -7.895 1 98.94 91 VAL A N 1
ATOM 680 C CA . VAL A 1 91 ? 4.301 -33.75 -7.488 1 98.94 91 VAL A CA 1
ATOM 681 C C . VAL A 1 91 ? 3.615 -32.594 -8.203 1 98.94 91 VAL A C 1
ATOM 683 O O . VAL A 1 91 ? 3.332 -32.656 -9.398 1 98.94 91 VAL A O 1
ATOM 686 N N . MET A 1 92 ? 3.244 -31.562 -7.469 1 98.94 92 MET A N 1
ATOM 687 C CA . MET A 1 92 ? 2.969 -30.234 -8.016 1 98.94 92 MET A CA 1
ATOM 688 C C . MET A 1 92 ? 4.238 -29.391 -8.07 1 98.94 92 MET A C 1
ATOM 690 O O . MET A 1 92 ? 4.926 -29.234 -7.062 1 98.94 92 MET A O 1
ATOM 694 N N . SER A 1 93 ? 4.504 -28.828 -9.148 1 98.81 93 SER A N 1
ATOM 695 C CA . SER A 1 93 ? 5.777 -28.156 -9.414 1 98.81 93 SER A CA 1
ATOM 696 C C . SER A 1 93 ? 5.891 -26.859 -8.625 1 98.81 93 SER A C 1
ATOM 698 O O . SER A 1 93 ? 4.984 -26.016 -8.664 1 98.81 93 SER A O 1
ATOM 700 N N . GLY A 1 94 ? 7.004 -26.719 -7.91 1 98.44 94 GLY A N 1
ATOM 701 C CA . GLY A 1 94 ? 7.383 -25.406 -7.43 1 98.44 94 GLY A CA 1
ATOM 702 C C . GLY A 1 94 ? 8.047 -24.547 -8.492 1 98.44 94 GLY A C 1
ATOM 703 O O . GLY A 1 94 ? 8.648 -25.062 -9.43 1 98.44 94 GLY A O 1
ATOM 704 N N . LEU A 1 95 ? 8.023 -23.281 -8.312 1 97.81 95 LEU A N 1
ATOM 705 C CA . LEU A 1 95 ? 8.414 -22.391 -9.406 1 97.81 95 LEU A CA 1
ATOM 706 C C . LEU A 1 95 ? 9.906 -22.078 -9.336 1 97.81 95 LEU A C 1
ATOM 708 O O . LEU A 1 95 ? 10.641 -22.281 -10.305 1 97.81 95 LEU A O 1
ATOM 712 N N . PRO A 1 96 ? 10.391 -21.562 -8.203 1 97.88 96 PRO A N 1
ATOM 713 C CA . PRO A 1 96 ? 11.812 -21.203 -8.203 1 97.88 96 PRO A CA 1
ATOM 714 C C . PRO A 1 96 ? 12.719 -22.438 -8.227 1 97.88 96 PRO A C 1
ATOM 716 O O . PRO A 1 96 ? 12.508 -23.391 -7.469 1 97.88 96 PRO A O 1
ATOM 719 N N . ARG A 1 97 ? 13.703 -22.406 -9.086 1 97.75 97 ARG A N 1
ATOM 720 C CA . ARG A 1 97 ? 14.695 -23.484 -9.125 1 97.75 97 ARG A CA 1
ATOM 721 C C . ARG A 1 97 ? 16 -23.047 -8.469 1 97.75 97 ARG A C 1
ATOM 723 O O . ARG A 1 97 ? 16.516 -21.953 -8.758 1 97.75 97 ARG A O 1
ATOM 730 N N . ASN A 1 98 ? 16.422 -23.797 -7.539 1 97.75 98 ASN A N 1
ATOM 731 C CA . ASN A 1 98 ? 17.719 -23.688 -6.879 1 97.75 98 ASN A CA 1
ATOM 732 C C . ASN A 1 98 ? 17.859 -22.359 -6.141 1 97.75 98 ASN A C 1
ATOM 734 O O . ASN A 1 98 ? 18.844 -21.641 -6.332 1 97.75 98 ASN A O 1
ATOM 738 N N . PRO A 1 99 ? 16.906 -22 -5.266 1 98 99 PRO A N 1
ATOM 739 C CA . PRO A 1 99 ? 17.141 -20.859 -4.379 1 98 99 PRO A CA 1
ATOM 740 C C . PRO A 1 99 ? 18.438 -20.984 -3.578 1 98 99 PRO A C 1
ATOM 742 O O . PRO A 1 99 ? 18.812 -22.094 -3.184 1 98 99 PRO A O 1
ATOM 745 N N . CYS A 1 100 ? 19.078 -19.922 -3.209 1 97.56 100 CYS A N 1
ATOM 746 C CA . CYS A 1 100 ? 20.438 -19.953 -2.689 1 97.56 100 CYS A CA 1
ATOM 747 C C . CYS A 1 100 ? 20.469 -20.5 -1.268 1 97.56 100 CYS A C 1
ATOM 749 O O . CYS A 1 100 ? 21.484 -21.062 -0.834 1 97.56 100 CYS A O 1
ATOM 751 N N . GLY A 1 101 ? 19.438 -20.266 -0.527 1 96.06 101 GLY A N 1
ATOM 752 C CA . GLY A 1 101 ? 19.328 -20.812 0.819 1 96.06 101 GLY A CA 1
ATOM 753 C C . GLY A 1 101 ? 20.078 -19.984 1.854 1 96.06 101 GLY A C 1
ATOM 754 O O . GLY A 1 101 ? 20.047 -20.297 3.045 1 96.06 101 GLY A O 1
ATOM 755 N N . THR A 1 102 ? 20.688 -18.781 1.424 1 96.75 102 THR A N 1
ATOM 756 C CA . THR A 1 102 ? 21.562 -18.109 2.371 1 96.75 102 THR A CA 1
ATOM 757 C C . THR A 1 102 ? 21.297 -16.609 2.391 1 96.75 102 THR A C 1
ATOM 759 O O . THR A 1 102 ? 21.828 -15.883 3.223 1 96.75 102 THR A O 1
ATOM 762 N N . CYS A 1 103 ? 20.484 -16.125 1.549 1 95.94 103 CYS A N 1
ATOM 763 C CA . CYS A 1 103 ? 20.297 -14.688 1.446 1 95.94 103 CYS A CA 1
ATOM 764 C C . CYS A 1 103 ? 19.266 -14.203 2.469 1 95.94 103 CYS A C 1
ATOM 766 O O . CYS A 1 103 ? 18.703 -15.008 3.221 1 95.94 103 CYS A O 1
ATOM 768 N N . TYR A 1 104 ? 19.047 -12.82 2.361 1 94.56 104 TYR A N 1
ATOM 769 C CA . TYR A 1 104 ? 18.141 -12.094 3.236 1 94.56 104 TYR A CA 1
ATOM 770 C C . TYR A 1 104 ? 16.75 -12.703 3.205 1 94.56 104 TYR A C 1
ATOM 772 O O . TYR A 1 104 ? 16.094 -12.836 4.246 1 94.56 104 TYR A O 1
ATOM 780 N N . ASN A 1 105 ? 16.234 -13.227 2.188 1 97 105 ASN A N 1
ATOM 781 C CA . ASN A 1 105 ? 14.93 -13.852 2.012 1 97 105 ASN A CA 1
ATOM 782 C C . ASN A 1 105 ? 14.938 -15.305 2.475 1 97 105 ASN A C 1
ATOM 784 O O . ASN A 1 105 ? 14.016 -15.75 3.152 1 97 105 ASN A O 1
ATOM 788 N N . CYS A 1 106 ? 15.969 -16.016 2.186 1 97 106 CYS A N 1
ATOM 789 C CA . CYS A 1 106 ? 16.062 -17.438 2.523 1 97 106 CYS A CA 1
ATOM 790 C C . CYS A 1 106 ? 16.219 -17.625 4.027 1 97 106 CYS A C 1
ATOM 792 O O . CYS A 1 106 ? 15.727 -18.609 4.59 1 97 106 CYS A O 1
ATOM 794 N N . GLU A 1 107 ? 16.859 -16.672 4.648 1 95.94 107 GLU A N 1
ATOM 795 C CA . GLU A 1 107 ? 17.109 -16.766 6.086 1 95.94 107 GLU A CA 1
ATOM 796 C C . GLU A 1 107 ? 16.016 -16.062 6.887 1 95.94 107 GLU A C 1
ATOM 798 O O . GLU A 1 107 ? 16 -16.125 8.117 1 95.94 107 GLU A O 1
ATOM 803 N N . GLY A 1 108 ? 15.172 -15.367 6.164 1 94.75 108 GLY A N 1
ATOM 804 C CA . GLY A 1 108 ? 14.078 -14.664 6.812 1 94.75 108 GLY A CA 1
ATOM 805 C C . GLY A 1 108 ? 12.898 -15.555 7.148 1 94.75 108 GLY A C 1
ATOM 806 O O . GLY A 1 108 ? 13.039 -16.781 7.188 1 94.75 108 GLY A O 1
ATOM 807 N N . PRO A 1 109 ? 11.758 -14.891 7.473 1 94.88 109 PRO A N 1
ATOM 808 C CA . PRO A 1 109 ? 10.547 -15.672 7.738 1 94.88 109 PRO A CA 1
ATOM 809 C C . PRO A 1 109 ? 10.188 -16.609 6.594 1 94.88 109 PRO A C 1
ATOM 811 O O . PRO A 1 109 ? 10.5 -16.328 5.434 1 94.88 109 PRO A O 1
ATOM 814 N N . ASN A 1 110 ? 9.531 -17.656 6.957 1 92.88 110 ASN A N 1
ATOM 815 C CA . ASN A 1 110 ? 9.164 -18.672 5.973 1 92.88 110 ASN A CA 1
ATOM 816 C C . ASN A 1 110 ? 8.445 -18.062 4.777 1 92.88 110 ASN A C 1
ATOM 818 O O . ASN A 1 110 ? 8.672 -18.469 3.635 1 92.88 110 ASN A O 1
ATOM 822 N N . ASP A 1 111 ? 7.688 -17.078 5.066 1 93.56 111 ASP A N 1
ATOM 823 C CA . ASP A 1 111 ? 6.836 -16.484 4.039 1 93.56 111 ASP A CA 1
ATOM 824 C C . ASP A 1 111 ? 7.621 -15.5 3.18 1 93.56 111 ASP A C 1
ATOM 826 O O . ASP A 1 111 ? 7.035 -14.742 2.398 1 93.56 111 ASP A O 1
ATOM 830 N N . TRP A 1 112 ? 8.992 -15.477 3.326 1 95.88 112 TRP A N 1
ATOM 831 C CA . TRP A 1 112 ? 9.844 -14.641 2.492 1 95.88 112 TRP A CA 1
ATOM 832 C C . TRP A 1 112 ? 10.602 -15.477 1.469 1 95.88 112 TRP A C 1
ATOM 834 O O . TRP A 1 112 ? 11.164 -14.945 0.515 1 95.88 112 TRP A O 1
ATOM 844 N N . HIS A 1 113 ? 10.594 -16.797 1.59 1 95.81 113 HIS A N 1
ATOM 845 C CA . HIS A 1 113 ? 11.516 -17.656 0.853 1 95.81 113 HIS A CA 1
ATOM 846 C C . HIS A 1 113 ? 11.266 -17.562 -0.649 1 95.81 113 HIS A C 1
ATOM 848 O O . HIS A 1 113 ? 12.211 -17.672 -1.444 1 95.81 113 HIS A O 1
ATOM 854 N N . GLN A 1 114 ? 10.07 -17.344 -1.048 1 96.31 114 GLN A N 1
ATOM 855 C CA . GLN A 1 114 ? 9.727 -17.297 -2.465 1 96.31 114 GLN A CA 1
ATOM 856 C C . GLN A 1 114 ? 10.273 -16.016 -3.109 1 96.31 114 GLN A C 1
ATOM 858 O O . GLN A 1 114 ? 10.266 -15.891 -4.336 1 96.31 114 GLN A O 1
ATOM 863 N N . TYR A 1 115 ? 10.844 -15.133 -2.318 1 97.31 115 TYR A N 1
ATOM 864 C CA . TYR A 1 115 ? 11.344 -13.867 -2.826 1 97.31 115 TYR A CA 1
ATOM 865 C C . TYR A 1 115 ? 12.852 -13.93 -3.064 1 97.31 115 TYR A C 1
ATOM 867 O O . TYR A 1 115 ? 13.477 -12.922 -3.383 1 97.31 115 TYR A O 1
ATOM 875 N N . CYS A 1 116 ? 13.516 -15.094 -2.922 1 97.38 116 CYS A N 1
ATOM 876 C CA . CYS A 1 116 ? 14.945 -15.219 -3.186 1 97.38 116 CYS A CA 1
ATOM 877 C C . CYS A 1 116 ? 15.289 -14.703 -4.578 1 97.38 116 CYS A C 1
ATOM 879 O O . CYS A 1 116 ? 14.688 -15.133 -5.57 1 97.38 116 CYS A O 1
ATOM 881 N N . GLU A 1 117 ? 16.234 -13.82 -4.621 1 94.5 117 GLU A N 1
ATOM 882 C CA . GLU A 1 117 ? 16.641 -13.25 -5.902 1 94.5 117 GLU A CA 1
ATOM 883 C C . GLU A 1 117 ? 17.812 -14.031 -6.504 1 94.5 117 GLU A C 1
ATOM 885 O O . GLU A 1 117 ? 18.266 -13.727 -7.609 1 94.5 117 GLU A O 1
ATOM 890 N N . HIS A 1 118 ? 18.328 -14.945 -5.754 1 96.88 118 HIS A N 1
ATOM 891 C CA . HIS A 1 118 ? 19.453 -15.766 -6.18 1 96.88 118 HIS A CA 1
ATOM 892 C C . HIS A 1 118 ? 19 -17.188 -6.512 1 96.88 118 HIS A C 1
ATOM 894 O O . HIS A 1 118 ? 19.406 -18.141 -5.844 1 96.88 118 HIS A O 1
ATOM 900 N N . ILE A 1 119 ? 18.25 -17.281 -7.531 1 97.31 119 ILE A N 1
ATOM 901 C CA . ILE A 1 119 ? 17.75 -18.547 -8.055 1 97.31 119 ILE A CA 1
ATOM 902 C C . ILE A 1 119 ? 18.25 -18.766 -9.477 1 97.31 119 ILE A C 1
ATOM 904 O O . ILE A 1 119 ? 18.734 -17.828 -10.117 1 97.31 119 ILE A O 1
ATOM 908 N N . GLU A 1 120 ? 18.219 -19.953 -9.93 1 97.44 120 GLU A N 1
ATOM 909 C CA . GLU A 1 120 ? 18.516 -20.203 -11.336 1 97.44 120 GLU A CA 1
ATOM 910 C C . GLU A 1 120 ? 17.453 -19.594 -12.242 1 97.44 120 GLU A C 1
ATOM 912 O O . GLU A 1 120 ? 17.781 -19.047 -13.305 1 97.44 120 GLU A O 1
ATOM 917 N N . GLY A 1 121 ? 16.203 -19.703 -11.75 1 97.56 121 GLY A N 1
ATOM 918 C CA . GLY A 1 121 ? 15.07 -19.109 -12.438 1 97.56 121 GLY A CA 1
ATOM 919 C C . GLY A 1 121 ? 13.75 -19.797 -12.109 1 97.56 121 GLY A C 1
ATOM 920 O O . GLY A 1 121 ? 13.734 -20.938 -11.648 1 97.56 121 GLY A O 1
ATOM 921 N N . HIS A 1 122 ? 12.68 -19.109 -12.352 1 98 122 HIS A N 1
ATOM 922 C CA . HIS A 1 122 ? 11.367 -19.734 -12.289 1 98 122 HIS A CA 1
ATOM 923 C C . HIS A 1 122 ? 11.102 -20.578 -13.531 1 98 122 HIS A C 1
ATOM 925 O O . HIS A 1 122 ? 11.328 -20.125 -14.656 1 98 122 HIS A O 1
ATOM 931 N N . ILE A 1 123 ? 10.641 -21.75 -13.297 1 98.5 123 ILE A N 1
ATOM 932 C CA . ILE A 1 123 ? 10.375 -22.625 -14.43 1 98.5 123 ILE A CA 1
ATOM 933 C C . ILE A 1 123 ? 9.328 -21.984 -15.344 1 98.5 123 ILE A C 1
ATOM 935 O O . ILE A 1 123 ? 8.398 -21.328 -14.867 1 98.5 123 ILE A O 1
ATOM 939 N N . GLY A 1 124 ? 9.531 -22.094 -16.641 1 98.38 124 GLY A N 1
ATOM 940 C CA . GLY A 1 124 ? 8.594 -21.578 -17.625 1 98.38 124 GLY A CA 1
ATOM 941 C C . GLY A 1 124 ? 8.695 -20.078 -17.812 1 98.38 124 GLY A C 1
ATOM 942 O O . GLY A 1 124 ? 7.992 -19.5 -18.641 1 98.38 124 GLY A O 1
ATOM 943 N N . VAL A 1 125 ? 9.555 -19.406 -17.031 1 97.5 125 VAL A N 1
ATOM 944 C CA . VAL A 1 125 ? 9.734 -17.969 -17.125 1 97.5 125 VAL A CA 1
ATOM 945 C C . VAL A 1 125 ? 11.188 -17.641 -17.453 1 97.5 125 VAL A C 1
ATOM 947 O O . VAL A 1 125 ? 11.469 -16.984 -18.453 1 97.5 125 VAL A O 1
ATOM 950 N N . PHE A 1 126 ? 12.117 -18.219 -16.656 1 97.31 126 PHE A N 1
ATOM 951 C CA . PHE A 1 126 ? 13.531 -17.938 -16.844 1 97.31 126 PHE A CA 1
ATOM 952 C C . PHE A 1 126 ? 14.305 -19.203 -17.188 1 97.31 126 PHE A C 1
ATOM 954 O O . PHE A 1 126 ? 15.422 -19.125 -17.703 1 97.31 126 PHE A O 1
ATOM 961 N N . VAL A 1 127 ? 13.766 -20.344 -16.812 1 97.88 127 VAL A N 1
ATOM 962 C CA . VAL A 1 127 ? 14.297 -21.656 -17.172 1 97.88 127 VAL A CA 1
ATOM 963 C C . VAL A 1 127 ? 13.18 -22.531 -17.719 1 97.88 127 VAL A C 1
ATOM 965 O O . VAL A 1 127 ? 12 -22.156 -17.656 1 97.88 127 VAL A O 1
ATOM 968 N N . ASP A 1 128 ? 13.492 -23.672 -18.266 1 98.62 128 ASP A N 1
ATOM 969 C CA . ASP A 1 128 ? 12.539 -24.516 -18.984 1 98.62 128 ASP A CA 1
ATOM 970 C C . ASP A 1 128 ? 11.422 -24.984 -18.047 1 98.62 128 ASP A C 1
ATOM 972 O O . ASP A 1 128 ? 11.68 -25.375 -16.906 1 98.62 128 ASP A O 1
ATOM 976 N N . GLY A 1 129 ? 10.164 -25.047 -18.672 1 98.75 129 GLY A N 1
ATOM 977 C CA . GLY A 1 129 ? 8.992 -25.281 -17.828 1 98.75 129 GLY A CA 1
ATOM 978 C C . GLY A 1 129 ? 8.281 -26.578 -18.156 1 98.75 129 GLY A C 1
ATOM 979 O O . GLY A 1 129 ? 8.914 -27.562 -18.531 1 98.75 129 GLY A O 1
ATOM 980 N N . ALA A 1 130 ? 6.973 -26.547 -17.984 1 98.88 130 ALA A N 1
ATOM 981 C CA . ALA A 1 130 ? 6.227 -27.797 -17.844 1 98.88 130 ALA A CA 1
ATOM 982 C C . ALA A 1 130 ? 5.52 -28.156 -19.156 1 98.88 130 ALA A C 1
ATOM 984 O O . ALA A 1 130 ? 5.016 -29.281 -19.312 1 98.88 130 ALA A O 1
ATOM 985 N N . PHE A 1 131 ? 5.469 -27.266 -20.094 1 98.88 131 PHE A N 1
ATOM 986 C CA . PHE A 1 131 ? 4.953 -27.656 -21.391 1 98.88 131 PHE A CA 1
ATOM 987 C C . PHE A 1 131 ? 5.965 -28.516 -22.141 1 98.88 131 PHE A C 1
ATOM 989 O O . PHE A 1 131 ? 6.434 -28.141 -23.219 1 98.88 131 PHE A O 1
ATOM 996 N N . SER A 1 132 ? 6.281 -29.625 -21.578 1 98.88 132 SER A N 1
ATOM 997 C CA . SER A 1 132 ? 7.215 -30.641 -22.062 1 98.88 132 SER A CA 1
ATOM 998 C C . SER A 1 132 ? 6.902 -32 -21.453 1 98.88 132 SER A C 1
ATOM 1000 O O . SER A 1 132 ? 6.188 -32.094 -20.453 1 98.88 132 SER A O 1
ATOM 1002 N N . GLU A 1 133 ? 7.387 -33.031 -22.062 1 98.88 133 GLU A N 1
ATOM 1003 C CA . GLU A 1 133 ? 7.102 -34.375 -21.594 1 98.88 133 GLU A CA 1
ATOM 1004 C C . GLU A 1 133 ? 7.797 -34.656 -20.266 1 98.88 133 GLU A C 1
ATOM 1006 O O . GLU A 1 133 ? 7.316 -35.469 -19.453 1 98.88 133 GLU A O 1
ATOM 1011 N N . TYR A 1 134 ? 8.961 -34.031 -20.047 1 98.75 134 TYR A N 1
ATOM 1012 C CA . TYR A 1 134 ? 9.703 -34.062 -18.781 1 98.75 134 TYR A CA 1
ATOM 1013 C C . TYR A 1 134 ? 10.133 -32.656 -18.375 1 98.75 134 TYR A C 1
ATOM 1015 O O . TYR A 1 134 ? 10.469 -31.828 -19.234 1 98.75 134 TYR A O 1
ATOM 1023 N N . HIS A 1 135 ? 10.141 -32.375 -17.141 1 98.75 135 HIS A N 1
ATOM 1024 C CA . HIS A 1 135 ? 10.656 -31.078 -16.672 1 98.75 135 HIS A CA 1
ATOM 1025 C C . HIS A 1 135 ? 11.281 -31.203 -15.281 1 98.75 135 HIS A C 1
ATOM 1027 O O . HIS A 1 135 ? 11.016 -32.188 -14.562 1 98.75 135 HIS A O 1
ATOM 1033 N N . VAL A 1 136 ? 12.141 -30.266 -14.945 1 98.81 136 VAL A N 1
ATOM 1034 C CA . VAL A 1 136 ? 12.93 -30.312 -13.719 1 98.81 136 VAL A CA 1
ATOM 1035 C C . VAL A 1 136 ? 12.422 -29.25 -12.742 1 98.81 136 VAL A C 1
ATOM 1037 O O . VAL A 1 136 ? 12.172 -28.109 -13.133 1 98.81 136 VAL A O 1
ATOM 1040 N N . VAL A 1 137 ? 12.242 -29.672 -11.492 1 98.81 137 VAL A N 1
ATOM 1041 C CA . VAL A 1 137 ? 11.836 -28.75 -10.438 1 98.81 137 VAL A CA 1
ATOM 1042 C C . VAL A 1 137 ? 12.75 -28.906 -9.227 1 98.81 137 VAL A C 1
ATOM 1044 O O . VAL A 1 137 ? 13.617 -29.781 -9.211 1 98.81 137 VAL A O 1
ATOM 1047 N N . ASP A 1 138 ? 12.602 -27.984 -8.297 1 98.88 138 ASP A N 1
ATOM 1048 C CA . ASP A 1 138 ? 13.375 -28.031 -7.059 1 98.88 138 ASP A CA 1
ATOM 1049 C C . ASP A 1 138 ? 12.57 -28.672 -5.934 1 98.88 138 ASP A C 1
ATOM 1051 O O . ASP A 1 138 ? 11.422 -28.297 -5.695 1 98.88 138 ASP A O 1
ATOM 1055 N N . SER A 1 139 ? 13.18 -29.625 -5.211 1 98.75 139 SER A N 1
ATOM 1056 C CA . SER A 1 139 ? 12.484 -30.391 -4.176 1 98.75 139 SER A CA 1
ATOM 1057 C C . SER A 1 139 ? 12.117 -29.5 -2.99 1 98.75 139 SER A C 1
ATOM 1059 O O . SER A 1 139 ? 11.211 -29.828 -2.225 1 98.75 139 SER A O 1
ATOM 1061 N N . ARG A 1 140 ? 12.781 -28.422 -2.777 1 97.62 140 ARG A N 1
ATOM 1062 C CA . ARG A 1 140 ? 12.633 -27.578 -1.603 1 97.62 140 ARG A CA 1
ATOM 1063 C C . ARG A 1 140 ? 11.461 -26.609 -1.769 1 97.62 140 ARG A C 1
ATOM 1065 O O . ARG A 1 140 ? 11.047 -25.953 -0.81 1 97.62 140 ARG A O 1
ATOM 1072 N N . VAL A 1 141 ? 10.859 -26.625 -3.025 1 98.25 141 VAL A N 1
ATOM 1073 C CA . VAL A 1 141 ? 9.758 -25.688 -3.246 1 98.25 141 VAL A CA 1
ATOM 1074 C C . VAL A 1 141 ? 8.57 -26.422 -3.859 1 98.25 141 VAL A C 1
ATOM 1076 O O . VAL A 1 141 ? 7.484 -25.844 -4 1 98.25 141 VAL A O 1
ATOM 1079 N N . SER A 1 142 ? 8.68 -27.641 -4.215 1 98.81 142 SER A N 1
ATOM 1080 C CA . SER A 1 142 ? 7.605 -28.453 -4.801 1 98.81 142 SER A CA 1
ATOM 1081 C C . SER A 1 142 ? 6.82 -29.188 -3.725 1 98.81 142 SER A C 1
ATOM 1083 O O . SER A 1 142 ? 7.238 -29.234 -2.566 1 98.81 142 SER A O 1
ATOM 1085 N N . CYS A 1 143 ? 5.664 -29.703 -4.133 1 98.88 143 CYS A N 1
ATOM 1086 C CA . CYS A 1 143 ? 4.758 -30.266 -3.131 1 98.88 143 CYS A CA 1
ATOM 1087 C C . CYS A 1 143 ? 4.238 -31.625 -3.561 1 98.88 143 CYS A C 1
ATOM 1089 O O . CYS A 1 143 ? 4.172 -31.922 -4.754 1 98.88 143 CYS A O 1
ATOM 1091 N N . HIS A 1 144 ? 3.865 -32.375 -2.559 1 98.94 144 HIS A N 1
ATOM 1092 C CA . HIS A 1 144 ? 3.148 -33.625 -2.805 1 98.94 144 HIS A CA 1
ATOM 1093 C C . HIS A 1 144 ? 1.682 -33.375 -3.133 1 98.94 144 HIS A C 1
ATOM 1095 O O . HIS A 1 144 ? 1.025 -32.562 -2.457 1 98.94 144 HIS A O 1
ATOM 1101 N N . ILE A 1 145 ? 1.202 -34.031 -4.133 1 98.81 145 ILE A N 1
ATOM 1102 C CA . ILE A 1 145 ? -0.222 -33.969 -4.434 1 98.81 145 ILE A CA 1
ATOM 1103 C C . ILE A 1 145 ? -0.983 -35 -3.621 1 98.81 145 ILE A C 1
ATOM 1105 O O . ILE A 1 145 ? -0.769 -36.219 -3.789 1 98.81 145 ILE A O 1
ATOM 1109 N N . PRO A 1 146 ? -1.903 -34.562 -2.793 1 98.25 146 PRO A N 1
ATOM 1110 C CA . PRO A 1 146 ? -2.729 -35.562 -2.09 1 98.25 146 PRO A CA 1
ATOM 1111 C C . PRO A 1 146 ? -3.523 -36.438 -3.043 1 98.25 146 PRO A C 1
ATOM 1113 O O . PRO A 1 146 ? -3.854 -36.031 -4.152 1 98.25 146 PRO A O 1
ATOM 1116 N N . ASP A 1 147 ? -3.943 -37.562 -2.562 1 96.62 147 ASP A N 1
ATOM 1117 C CA . ASP A 1 147 ? -4.652 -38.531 -3.381 1 96.62 147 ASP A CA 1
ATOM 1118 C C . ASP A 1 147 ? -5.988 -38 -3.871 1 96.62 147 ASP A C 1
ATOM 1120 O O . ASP A 1 147 ? -6.441 -38.312 -4.969 1 96.62 147 ASP A O 1
ATOM 1124 N N . GLU A 1 148 ? -6.559 -37.094 -3.084 1 96.5 148 GLU A N 1
ATOM 1125 C CA . GLU A 1 148 ? -7.898 -36.594 -3.355 1 96.5 148 GLU A CA 1
ATOM 1126 C C . GLU A 1 148 ? -7.859 -35.469 -4.402 1 96.5 148 GLU A C 1
ATOM 1128 O O . GLU A 1 148 ? -8.906 -35.031 -4.895 1 96.5 148 GLU A O 1
ATOM 1133 N N . VAL A 1 149 ? -6.672 -35.031 -4.797 1 97.94 149 VAL A N 1
ATOM 1134 C CA . VAL A 1 149 ? -6.523 -33.938 -5.758 1 97.94 149 VAL A CA 1
ATOM 1135 C C . VAL A 1 149 ? -5.996 -34.5 -7.082 1 97.94 149 VAL A C 1
ATOM 1137 O O . VAL A 1 149 ? -4.945 -35.125 -7.121 1 97.94 149 VAL A O 1
ATOM 1140 N N . SER A 1 150 ? -6.715 -34.25 -8.156 1 98.12 150 SER A N 1
ATOM 1141 C CA . SER A 1 150 ? -6.309 -34.75 -9.469 1 98.12 150 SER A CA 1
ATOM 1142 C C . SER A 1 150 ? -5.152 -33.938 -10.031 1 98.12 150 SER A C 1
ATOM 1144 O O . SER A 1 150 ? -4.93 -32.781 -9.602 1 98.12 150 SER A O 1
ATOM 1146 N N . PHE A 1 151 ? -4.434 -34.5 -10.977 1 98.56 151 PHE A N 1
ATOM 1147 C CA . PHE A 1 151 ? -3.391 -33.75 -11.672 1 98.56 151 PHE A CA 1
ATOM 1148 C C . PHE A 1 151 ? -3.969 -32.531 -12.359 1 98.56 151 PHE A C 1
ATOM 1150 O O . PHE A 1 151 ? -3.357 -31.453 -12.344 1 98.56 151 PHE A O 1
ATOM 1157 N N . ALA A 1 152 ? -5.164 -32.656 -12.938 1 98.19 152 ALA A N 1
ATOM 1158 C CA . ALA A 1 152 ? -5.805 -31.562 -13.672 1 98.19 152 ALA A CA 1
ATOM 1159 C C . ALA A 1 152 ? -6.148 -30.406 -12.734 1 98.19 152 ALA A C 1
ATOM 1161 O O . ALA A 1 152 ? -6.09 -29.234 -13.133 1 98.19 152 ALA A O 1
ATOM 1162 N N . SER A 1 153 ? -6.5 -30.734 -11.523 1 98 153 SER A N 1
ATOM 1163 C CA . SER A 1 153 ? -6.785 -29.703 -10.523 1 98 153 SER A CA 1
ATOM 1164 C C . SER A 1 153 ? -5.496 -29.125 -9.945 1 98 153 SER A C 1
ATOM 1166 O O . SER A 1 153 ? -5.41 -27.922 -9.703 1 98 153 SER A O 1
ATOM 1168 N N . ALA A 1 154 ? -4.469 -29.922 -9.789 1 98.75 154 ALA A N 1
ATOM 1169 C CA . ALA A 1 154 ? -3.242 -29.516 -9.109 1 98.75 154 ALA A CA 1
ATOM 1170 C C . ALA A 1 154 ? -2.408 -28.594 -9.992 1 98.75 154 ALA A C 1
ATOM 1172 O O . ALA A 1 154 ? -1.748 -27.672 -9.492 1 98.75 154 ALA A O 1
ATOM 1173 N N . ALA A 1 155 ? -2.439 -28.797 -11.273 1 98.75 155 ALA A N 1
ATOM 1174 C CA . ALA A 1 155 ? -1.551 -28.062 -12.172 1 98.75 155 ALA A CA 1
ATOM 1175 C C . ALA A 1 155 ? -1.771 -26.547 -12.047 1 98.75 155 ALA A C 1
ATOM 1177 O O . ALA A 1 155 ? -0.839 -25.797 -11.742 1 98.75 155 ALA A O 1
ATOM 1178 N N . PRO A 1 156 ? -3.061 -26.078 -12.188 1 98.5 156 PRO A N 1
ATOM 1179 C CA . PRO A 1 156 ? -3.271 -24.625 -12.039 1 98.5 156 PRO A CA 1
ATOM 1180 C C . PRO A 1 156 ? -2.965 -24.125 -10.633 1 98.5 156 PRO A C 1
ATOM 1182 O O . PRO A 1 156 ? -2.648 -22.953 -10.445 1 98.5 156 PRO A O 1
ATOM 1185 N N . LEU A 1 157 ? -2.992 -24.969 -9.648 1 98.75 157 LEU A N 1
ATOM 1186 C CA . LEU A 1 157 ? -2.756 -24.562 -8.266 1 98.75 157 LEU A CA 1
ATOM 1187 C C . LEU A 1 157 ? -1.288 -24.219 -8.047 1 98.75 157 LEU A C 1
ATOM 1189 O O . LEU A 1 157 ? -0.95 -23.516 -7.098 1 98.75 157 LEU A O 1
ATOM 1193 N N . ALA A 1 158 ? -0.418 -24.625 -8.93 1 98.62 158 ALA A N 1
ATOM 1194 C CA . ALA A 1 158 ? 1.024 -24.453 -8.781 1 98.62 158 ALA A CA 1
ATOM 1195 C C . ALA A 1 158 ? 1.399 -22.969 -8.836 1 98.62 158 ALA A C 1
ATOM 1197 O O . ALA A 1 158 ? 2.43 -22.562 -8.297 1 98.62 158 ALA A O 1
ATOM 1198 N N . CYS A 1 159 ? 0.597 -22.188 -9.453 1 98.25 159 CYS A N 1
ATOM 1199 C CA . CYS A 1 159 ? 0.811 -20.75 -9.445 1 98.25 159 CYS A CA 1
ATOM 1200 C C . CYS A 1 159 ? -0.462 -20 -9.047 1 98.25 159 CYS A C 1
ATOM 1202 O O . CYS A 1 159 ? -0.502 -19.344 -8.008 1 98.25 159 CYS A O 1
ATOM 1204 N N . ALA A 1 160 ? -1.548 -20.203 -9.844 1 97.94 160 ALA A N 1
ATOM 1205 C CA . ALA A 1 160 ? -2.805 -19.516 -9.562 1 97.94 160 ALA A CA 1
ATOM 1206 C C . ALA A 1 160 ? -3.281 -19.812 -8.141 1 97.94 160 ALA A C 1
ATOM 1208 O O . ALA A 1 160 ? -3.639 -18.891 -7.398 1 97.94 160 ALA A O 1
ATOM 1209 N N . GLY A 1 161 ? -3.252 -21.094 -7.781 1 98.44 161 GLY A N 1
ATOM 1210 C CA . GLY A 1 161 ? -3.707 -21.484 -6.461 1 98.44 161 GLY A CA 1
ATOM 1211 C C . GLY A 1 161 ? -2.842 -20.938 -5.34 1 98.44 161 GLY A C 1
ATOM 1212 O O . GLY A 1 161 ? -3.354 -20.359 -4.383 1 98.44 161 GLY A O 1
ATOM 1213 N N . CYS A 1 162 ? -1.539 -21.188 -5.457 1 97.81 162 CYS A N 1
ATOM 1214 C CA . CYS A 1 162 ? -0.665 -20.734 -4.379 1 97.81 162 CYS A CA 1
ATOM 1215 C C . CYS A 1 162 ? -0.69 -19.219 -4.25 1 97.81 162 CYS A C 1
ATOM 1217 O O . CYS A 1 162 ? -0.633 -18.688 -3.139 1 97.81 162 CYS A O 1
ATOM 1219 N N . THR A 1 163 ? -0.855 -18.516 -5.363 1 98.19 163 THR A N 1
ATOM 1220 C CA . THR A 1 163 ? -0.893 -17.047 -5.371 1 98.19 163 THR A CA 1
ATOM 1221 C C . THR A 1 163 ? -2.131 -16.531 -4.641 1 98.19 163 THR A C 1
ATOM 1223 O O . THR A 1 163 ? -2.029 -15.688 -3.758 1 98.19 163 THR A O 1
ATOM 1226 N N . ILE A 1 164 ? -3.293 -17.078 -4.973 1 98.62 164 ILE A N 1
ATOM 1227 C CA . ILE A 1 164 ? -4.523 -16.578 -4.371 1 98.62 164 ILE A CA 1
ATOM 1228 C C . ILE A 1 164 ? -4.617 -17.047 -2.922 1 98.62 164 ILE A C 1
ATOM 1230 O O . ILE A 1 164 ? -5.137 -16.328 -2.062 1 98.62 164 ILE A O 1
ATOM 1234 N N . TYR A 1 165 ? -4.117 -18.25 -2.607 1 98.75 165 TYR A N 1
ATOM 1235 C CA . TYR A 1 165 ? -4.121 -18.766 -1.244 1 98.75 165 TYR A CA 1
ATOM 1236 C C . TYR A 1 165 ? -3.309 -17.875 -0.317 1 98.75 165 TYR A C 1
ATOM 1238 O O . TYR A 1 165 ? -3.789 -17.469 0.744 1 98.75 165 TYR A O 1
ATOM 1246 N N . ARG A 1 166 ? -2.143 -17.547 -0.732 1 98.56 166 ARG A N 1
ATOM 1247 C CA . ARG A 1 166 ? -1.302 -16.672 0.077 1 98.56 166 ARG A CA 1
ATOM 1248 C C . ARG A 1 166 ? -1.907 -15.273 0.185 1 98.56 166 ARG A C 1
ATOM 1250 O O . ARG A 1 166 ? -1.791 -14.617 1.224 1 98.56 166 ARG A O 1
ATOM 1257 N N . ALA A 1 167 ? -2.506 -14.797 -0.89 1 98.69 167 ALA A N 1
ATOM 1258 C CA . ALA A 1 167 ? -3.146 -13.484 -0.847 1 98.69 167 ALA A CA 1
ATOM 1259 C C . ALA A 1 167 ? -4.184 -13.414 0.27 1 98.69 167 ALA A C 1
ATOM 1261 O O . ALA A 1 167 ? -4.281 -12.414 0.977 1 98.69 167 ALA A O 1
ATOM 1262 N N . ILE A 1 168 ? -4.941 -14.508 0.419 1 98.75 168 ILE A N 1
ATOM 1263 C CA . ILE A 1 168 ? -5.957 -14.562 1.465 1 98.75 168 ILE A CA 1
ATOM 1264 C C . ILE A 1 168 ? -5.289 -14.57 2.836 1 98.75 168 ILE A C 1
ATOM 1266 O O . ILE A 1 168 ? -5.727 -13.875 3.754 1 98.75 168 ILE A O 1
ATOM 1270 N N . LEU A 1 169 ? -4.211 -15.336 2.949 1 98 169 LEU A N 1
ATOM 1271 C CA . LEU A 1 169 ? -3.516 -15.43 4.227 1 98 169 LEU A CA 1
ATOM 1272 C C . LEU A 1 169 ? -2.945 -14.07 4.637 1 98 169 LEU A C 1
ATOM 1274 O O . LEU A 1 169 ? -3.107 -13.648 5.781 1 98 169 LEU A O 1
ATOM 1278 N N . VAL A 1 170 ? -2.346 -13.352 3.695 1 97 170 VAL A N 1
ATOM 1279 C CA . VAL A 1 170 ? -1.657 -12.117 4.059 1 97 170 VAL A CA 1
ATOM 1280 C C . VAL A 1 170 ? -2.672 -10.992 4.23 1 97 170 VAL A C 1
ATOM 1282 O O . VAL A 1 170 ? -2.342 -9.93 4.762 1 97 170 VAL A O 1
ATOM 1285 N N . ALA A 1 171 ? -3.902 -11.188 3.725 1 98.31 171 ALA A N 1
ATOM 1286 C CA . ALA A 1 171 ? -4.969 -10.219 3.955 1 98.31 171 ALA A CA 1
ATOM 1287 C C . ALA A 1 171 ? -5.328 -10.141 5.438 1 98.31 171 ALA A C 1
ATOM 1289 O O . ALA A 1 171 ? -5.879 -9.141 5.895 1 98.31 171 ALA A O 1
ATOM 1290 N N . GLU A 1 172 ? -5.156 -11.234 6.188 1 97.94 172 GLU A N 1
ATOM 1291 C CA . GLU A 1 172 ? -5.312 -11.312 7.637 1 97.94 172 GLU A CA 1
ATOM 1292 C C . GLU A 1 172 ? -6.73 -10.93 8.055 1 97.94 172 GLU A C 1
ATOM 1294 O O . GLU A 1 172 ? -6.922 -10.164 9 1 97.94 172 GLU A O 1
ATOM 1299 N N . VAL A 1 173 ? -7.691 -11.367 7.32 1 98.75 173 VAL A N 1
ATOM 1300 C CA . VAL A 1 173 ? -9.086 -11.172 7.695 1 98.75 173 VAL A CA 1
ATOM 1301 C C . VAL A 1 173 ? -9.414 -12.031 8.922 1 98.75 173 VAL A C 1
ATOM 1303 O O . VAL A 1 173 ? -9.055 -13.203 8.977 1 98.75 173 VAL A O 1
ATOM 1306 N N . PRO A 1 174 ? -10.055 -11.469 9.953 1 98.19 174 PRO A N 1
ATOM 1307 C CA . PRO A 1 174 ? -10.414 -12.273 11.125 1 98.19 174 PRO A CA 1
ATOM 1308 C C . PRO A 1 174 ? -11.469 -13.328 10.805 1 98.19 174 PRO A C 1
ATOM 1310 O O . PRO A 1 174 ? -12.203 -13.195 9.828 1 98.19 174 PRO A O 1
ATOM 1313 N N . GLU A 1 175 ? -11.469 -14.391 11.625 1 96.62 175 GLU A N 1
ATOM 1314 C CA . GLU A 1 175 ? -12.492 -15.414 11.484 1 96.62 175 GLU A CA 1
ATOM 1315 C C . GLU A 1 175 ? -13.891 -14.805 11.43 1 96.62 175 GLU A C 1
ATOM 1317 O O . GLU A 1 175 ? -14.219 -13.938 12.25 1 96.62 175 GLU A O 1
ATOM 1322 N N . GLY A 1 176 ? -14.617 -15.203 10.5 1 97.75 176 GLY A N 1
ATOM 1323 C CA . GLY A 1 176 ? -15.961 -14.68 10.344 1 97.75 176 GLY A CA 1
ATOM 1324 C C . GLY A 1 176 ? -16 -13.305 9.695 1 97.75 176 GLY A C 1
ATOM 1325 O O . GLY A 1 176 ? -17.078 -12.75 9.484 1 97.75 176 GLY A O 1
ATOM 1326 N N . GLY A 1 177 ? -14.836 -12.781 9.344 1 98.56 177 GLY A N 1
ATOM 1327 C CA . GLY A 1 177 ? -14.75 -11.461 8.734 1 98.56 177 GLY A CA 1
ATOM 1328 C C . GLY A 1 177 ? -15.07 -11.477 7.254 1 98.56 177 GLY A C 1
ATOM 1329 O O . GLY A 1 177 ? -15.422 -12.516 6.695 1 98.56 177 GLY A O 1
ATOM 1330 N N . TRP A 1 178 ? -14.992 -10.266 6.598 1 98.88 178 TRP A N 1
ATOM 1331 C CA . TRP A 1 178 ? -15.391 -10.078 5.207 1 98.88 178 TRP A CA 1
ATOM 1332 C C . TRP A 1 178 ? -14.172 -9.883 4.312 1 98.88 178 TRP A C 1
ATOM 1334 O O . TRP A 1 178 ? -13.305 -9.055 4.605 1 98.88 178 TRP A O 1
ATOM 1344 N N . LEU A 1 179 ? -14.102 -10.656 3.232 1 98.94 179 LEU A N 1
ATOM 1345 C CA . LEU A 1 179 ? -13.078 -10.539 2.199 1 98.94 179 LEU A CA 1
ATOM 1346 C C . LEU A 1 179 ? -13.695 -10.195 0.852 1 98.94 179 LEU A C 1
ATOM 1348 O O . LEU A 1 179 ? -14.648 -10.852 0.415 1 98.94 179 LEU A O 1
ATOM 1352 N N . GLY A 1 180 ? -13.242 -9.094 0.229 1 98.9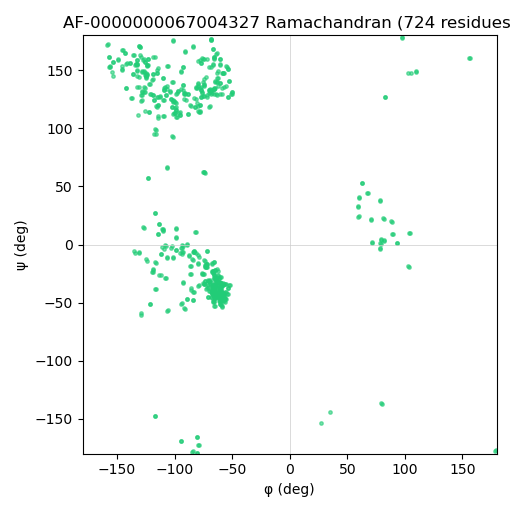4 180 GLY A N 1
ATOM 1353 C CA . GLY A 1 180 ? -13.617 -8.797 -1.145 1 98.94 180 GLY A CA 1
ATOM 1354 C C . GLY A 1 180 ? -12.625 -9.336 -2.162 1 98.94 180 GLY A C 1
ATOM 1355 O O . GLY A 1 180 ? -11.414 -9.281 -1.95 1 98.94 180 GLY A O 1
ATOM 1356 N N . ILE A 1 181 ? -13.102 -9.891 -3.215 1 99 181 ILE A N 1
ATOM 1357 C CA . ILE A 1 181 ? -12.258 -10.336 -4.316 1 99 181 ILE A CA 1
ATOM 1358 C C . ILE A 1 181 ? -12.695 -9.656 -5.609 1 99 181 ILE A C 1
ATOM 1360 O O . ILE A 1 181 ? -13.812 -9.859 -6.086 1 99 181 ILE A O 1
ATOM 1364 N N . ILE A 1 182 ? -11.82 -8.797 -6.176 1 98.94 182 ILE A N 1
ATOM 1365 C CA . ILE A 1 182 ? -12.062 -8.133 -7.453 1 98.94 182 ILE A CA 1
ATOM 1366 C C . ILE A 1 182 ? -11.484 -8.984 -8.586 1 98.94 182 ILE A C 1
ATOM 1368 O O . ILE A 1 182 ? -10.312 -9.352 -8.562 1 98.94 182 ILE A O 1
ATOM 1372 N N . GLY A 1 183 ? -12.258 -9.25 -9.625 1 98.31 183 GLY A N 1
ATOM 1373 C CA . GLY A 1 183 ? -11.906 -10.273 -10.602 1 98.31 183 GLY A CA 1
ATOM 1374 C C . GLY A 1 183 ? -12.195 -11.68 -10.117 1 98.31 183 GLY A C 1
ATOM 1375 O O . GLY A 1 183 ? -11.438 -12.609 -10.414 1 98.31 183 GLY A O 1
ATOM 1376 N N . ALA A 1 184 ? -13.281 -11.867 -9.406 1 98.69 184 ALA A N 1
ATOM 1377 C CA . ALA A 1 184 ? -13.547 -13.07 -8.625 1 98.69 184 ALA A CA 1
ATOM 1378 C C . ALA A 1 184 ? -13.914 -14.25 -9.531 1 98.69 184 ALA A C 1
ATOM 1380 O O . ALA A 1 184 ? -13.805 -15.406 -9.125 1 98.69 184 ALA A O 1
ATOM 1381 N N . GLY A 1 185 ? -14.297 -14.008 -10.711 1 97.56 185 GLY A N 1
ATOM 1382 C CA . GLY A 1 185 ? -14.719 -15.062 -11.625 1 97.56 185 GLY A CA 1
ATOM 1383 C C . GLY A 1 185 ? -13.633 -15.469 -12.602 1 97.56 185 GLY A C 1
ATOM 1384 O O . GLY A 1 185 ? -13.922 -16.094 -13.625 1 97.56 185 GLY A O 1
ATOM 1385 N N . GLY A 1 186 ? -12.43 -15.039 -12.305 1 96.19 186 GLY A N 1
ATOM 1386 C CA . GLY A 1 186 ? -11.312 -15.406 -13.164 1 96.19 186 GLY A CA 1
ATOM 1387 C C . GLY A 1 186 ? -10.57 -16.641 -12.688 1 96.19 186 GLY A C 1
ATOM 1388 O O . GLY A 1 186 ? -11.086 -17.406 -11.867 1 96.19 186 GLY A O 1
ATOM 1389 N N . GLY A 1 187 ? -9.414 -16.875 -13.305 1 95.75 187 GLY A N 1
ATOM 1390 C CA . GLY A 1 187 ? -8.602 -18.047 -13.016 1 95.75 187 GLY A CA 1
ATOM 1391 C C . GLY A 1 187 ? -8.172 -18.141 -11.562 1 95.75 187 GLY A C 1
ATOM 1392 O O . GLY A 1 187 ? -8.211 -19.203 -10.969 1 95.75 187 GLY A O 1
ATOM 1393 N N . LEU A 1 188 ? -7.801 -17.062 -10.961 1 97.62 188 LEU A N 1
ATOM 1394 C CA . LEU A 1 188 ? -7.422 -17.016 -9.555 1 97.62 188 LEU A CA 1
ATOM 1395 C C . LEU A 1 188 ? -8.648 -16.828 -8.664 1 97.62 188 LEU A C 1
ATOM 1397 O O . LEU A 1 188 ? -8.766 -17.453 -7.613 1 97.62 188 LEU A O 1
ATOM 1401 N N . GLY A 1 189 ? -9.539 -15.992 -9.164 1 98.5 189 GLY A N 1
ATOM 1402 C CA . GLY A 1 189 ? -10.648 -15.531 -8.352 1 98.5 189 GLY A CA 1
ATOM 1403 C C . GLY A 1 189 ? -11.57 -16.656 -7.898 1 98.5 189 GLY A C 1
ATOM 1404 O O . GLY A 1 189 ? -11.961 -16.703 -6.73 1 98.5 189 GLY A O 1
ATOM 1405 N N . HIS A 1 190 ? -11.922 -17.578 -8.82 1 98.75 190 HIS A N 1
ATOM 1406 C CA . HIS A 1 190 ? -12.859 -18.625 -8.453 1 98.75 190 HIS A CA 1
ATOM 1407 C C . HIS A 1 190 ? -12.258 -19.562 -7.406 1 98.75 190 HIS A C 1
ATOM 1409 O O . HIS A 1 190 ? -12.984 -20.109 -6.574 1 98.75 190 HIS A O 1
ATOM 1415 N N . LEU A 1 191 ? -10.93 -19.719 -7.41 1 98.81 191 LEU A N 1
ATOM 1416 C CA . LEU A 1 191 ? -10.234 -20.453 -6.359 1 98.81 191 LEU A CA 1
ATOM 1417 C C . LEU A 1 191 ? -10.273 -19.688 -5.039 1 98.81 191 LEU A C 1
ATOM 1419 O O . LEU A 1 191 ? -10.508 -20.281 -3.984 1 98.81 191 LEU A O 1
ATOM 1423 N N . GLY A 1 192 ? -10.102 -18.375 -5.137 1 98.88 192 GLY A N 1
ATOM 1424 C CA . GLY A 1 192 ? -10.125 -17.531 -3.961 1 98.88 192 GLY A CA 1
ATOM 1425 C C . GLY A 1 192 ? -11.438 -17.578 -3.203 1 98.88 192 GLY A C 1
ATOM 1426 O O . GLY A 1 192 ? -11.445 -17.625 -1.971 1 98.88 192 GLY A O 1
ATOM 1427 N N . ILE A 1 193 ? -12.547 -17.609 -3.928 1 98.94 193 ILE A N 1
ATOM 1428 C CA . ILE A 1 193 ? -13.859 -17.719 -3.309 1 98.94 193 ILE A CA 1
ATOM 1429 C C . ILE A 1 193 ? -13.922 -18.984 -2.455 1 98.94 193 ILE A C 1
ATOM 1431 O O . ILE A 1 193 ? -14.297 -18.938 -1.28 1 98.94 193 ILE A O 1
ATOM 1435 N N . GLN A 1 194 ? -13.5 -20.094 -2.984 1 98.88 194 GLN A N 1
ATOM 1436 C CA . GLN A 1 194 ? -13.625 -21.391 -2.322 1 98.88 194 GLN A CA 1
ATOM 1437 C C . GLN A 1 194 ? -12.68 -21.484 -1.13 1 98.88 194 GLN A C 1
ATOM 1439 O O . GLN A 1 194 ? -13.078 -21.922 -0.047 1 98.88 194 GLN A O 1
ATOM 1444 N N . PHE A 1 195 ? -11.391 -21.062 -1.292 1 98.88 195 PHE A N 1
ATOM 1445 C CA . PHE A 1 195 ? -10.438 -21.125 -0.194 1 98.88 195 PHE A CA 1
ATOM 1446 C C . PHE A 1 195 ? -10.859 -20.203 0.942 1 98.88 195 PHE A C 1
ATOM 1448 O O . PHE A 1 195 ? -10.742 -20.562 2.115 1 98.88 195 PHE A O 1
ATOM 1455 N N . ALA A 1 196 ? -11.352 -18.969 0.604 1 98.88 196 ALA A N 1
ATOM 1456 C CA . ALA A 1 196 ? -11.797 -18.047 1.635 1 98.88 196 ALA A CA 1
ATOM 1457 C C . ALA A 1 196 ? -12.961 -18.625 2.434 1 98.88 196 ALA A C 1
ATOM 1459 O O . ALA A 1 196 ? -12.977 -18.562 3.664 1 98.88 196 ALA A O 1
ATOM 1460 N N . GLN A 1 197 ? -13.906 -19.234 1.741 1 98.56 197 GLN A N 1
ATOM 1461 C CA . GLN A 1 197 ? -15.039 -19.875 2.406 1 98.56 197 GLN A CA 1
ATOM 1462 C C . GLN A 1 197 ? -14.586 -21.031 3.279 1 98.56 197 GLN A C 1
ATOM 1464 O O . GLN A 1 197 ? -15.07 -21.203 4.402 1 98.56 197 GLN A O 1
ATOM 1469 N N . ALA A 1 198 ? -13.672 -21.812 2.756 1 98.06 198 ALA A N 1
ATOM 1470 C CA . ALA A 1 198 ? -13.125 -22.938 3.514 1 98.06 198 ALA A CA 1
ATOM 1471 C C . ALA A 1 198 ? -12.453 -22.453 4.797 1 98.06 198 ALA A C 1
ATOM 1473 O O . ALA A 1 198 ? -12.445 -23.172 5.805 1 98.06 198 ALA A O 1
ATOM 1474 N N . MET A 1 199 ? -11.953 -21.25 4.812 1 97.81 199 MET A N 1
ATOM 1475 C CA . MET A 1 199 ? -11.273 -20.672 5.961 1 97.81 199 MET A CA 1
ATOM 1476 C C . MET A 1 199 ? -12.258 -19.969 6.887 1 97.81 199 MET A C 1
ATOM 1478 O O . MET A 1 199 ? -11.867 -19.375 7.891 1 97.81 199 MET A O 1
ATOM 1482 N N . GLY A 1 200 ? -13.516 -19.969 6.535 1 98.12 200 GLY A N 1
ATOM 1483 C CA . GLY A 1 200 ? -14.555 -19.438 7.395 1 98.12 200 GLY A CA 1
ATOM 1484 C C . GLY A 1 200 ? -14.805 -17.953 7.18 1 98.12 200 GLY A C 1
ATOM 1485 O O . GLY A 1 200 ? -15.375 -17.281 8.047 1 98.12 200 GLY A O 1
ATOM 1486 N N . LEU A 1 201 ? -14.398 -17.422 6.047 1 98.75 201 LEU A N 1
ATOM 1487 C CA . LEU A 1 201 ? -14.586 -16 5.77 1 98.75 201 LEU A CA 1
ATOM 1488 C C . LEU A 1 201 ? -15.867 -15.766 4.98 1 98.75 201 LEU A C 1
ATOM 1490 O O . LEU A 1 201 ? -16.328 -16.641 4.246 1 98.75 201 LEU A O 1
ATOM 1494 N N . ASN A 1 202 ? -16.484 -14.641 5.168 1 98.75 202 ASN A N 1
ATOM 1495 C CA . ASN A 1 202 ? -17.516 -14.148 4.258 1 98.75 202 ASN A CA 1
ATOM 1496 C C . ASN A 1 202 ? -16.906 -13.508 3.014 1 98.75 202 ASN A C 1
ATOM 1498 O O . ASN A 1 202 ? -15.906 -12.789 3.107 1 98.75 202 ASN A O 1
ATOM 1502 N N . VAL A 1 203 ? -17.516 -13.805 1.834 1 98.88 203 VAL A N 1
ATOM 1503 C CA . VAL A 1 203 ? -16.859 -13.367 0.602 1 98.88 203 VAL A CA 1
ATOM 1504 C C . VAL A 1 203 ? -17.797 -12.438 -0.17 1 98.88 203 VAL A C 1
ATOM 1506 O O . VAL A 1 203 ? -18.984 -12.742 -0.35 1 98.88 203 VAL A O 1
ATOM 1509 N N . VAL A 1 204 ? -17.281 -11.297 -0.551 1 98.94 204 VAL A N 1
ATOM 1510 C CA . VAL A 1 204 ? -17.859 -10.422 -1.574 1 98.94 204 VAL A CA 1
ATOM 1511 C C . VAL A 1 204 ? -17.125 -10.625 -2.896 1 98.94 204 VAL A C 1
ATOM 1513 O O . VAL A 1 204 ? -15.922 -10.344 -2.994 1 98.94 204 VAL A O 1
ATOM 1516 N N . ALA A 1 205 ? -17.844 -11.172 -3.895 1 98.94 205 ALA A N 1
ATOM 1517 C CA . ALA A 1 205 ? -17.25 -11.43 -5.207 1 98.94 205 ALA A CA 1
ATOM 1518 C C . ALA A 1 205 ? -17.656 -10.359 -6.211 1 98.94 205 ALA A C 1
ATOM 1520 O O . ALA A 1 205 ? -18.859 -10.094 -6.395 1 98.94 205 ALA A O 1
ATOM 1521 N N . VAL A 1 206 ? -16.656 -9.695 -6.82 1 98.94 206 VAL A N 1
ATOM 1522 C CA . VAL A 1 206 ? -16.922 -8.664 -7.82 1 98.94 206 VAL A CA 1
ATOM 1523 C C . VAL A 1 206 ? -16.312 -9.07 -9.156 1 98.94 206 VAL A C 1
ATOM 1525 O O . VAL A 1 206 ? -15.156 -9.5 -9.211 1 98.94 206 VAL A O 1
ATOM 1528 N N . ASP A 1 207 ? -17.016 -9.047 -10.172 1 98.31 207 ASP A N 1
ATOM 1529 C CA . ASP A 1 207 ? -16.531 -9.273 -11.539 1 98.31 207 ASP A CA 1
ATOM 1530 C C . ASP A 1 207 ? -17.297 -8.406 -12.539 1 98.31 207 ASP A C 1
ATOM 1532 O O . ASP A 1 207 ? -18.281 -7.75 -12.18 1 98.31 207 ASP A O 1
ATOM 1536 N N . ALA A 1 208 ? -16.797 -8.32 -13.758 1 97 208 ALA A N 1
ATOM 1537 C CA . ALA A 1 208 ? -17.406 -7.426 -14.734 1 97 208 ALA A CA 1
ATOM 1538 C C . ALA A 1 208 ? -17.734 -8.172 -16.031 1 97 208 ALA A C 1
ATOM 1540 O O . ALA A 1 208 ? -17.891 -7.551 -17.078 1 97 208 ALA A O 1
ATOM 1541 N N . ARG A 1 209 ? -17.75 -9.602 -16.047 1 95.38 209 ARG A N 1
ATOM 1542 C CA . ARG A 1 209 ? -18.062 -10.453 -17.203 1 95.38 209 ARG A CA 1
ATOM 1543 C C . ARG A 1 209 ? -19.188 -11.43 -16.859 1 95.38 209 ARG A C 1
ATOM 1545 O O . ARG A 1 209 ? -19.234 -11.969 -15.75 1 95.38 209 ARG A O 1
ATOM 1552 N N . ASP A 1 210 ? -20 -11.711 -17.844 1 96.06 210 ASP A N 1
ATOM 1553 C CA . ASP A 1 210 ? -21.062 -12.695 -17.625 1 96.06 210 ASP A CA 1
ATOM 1554 C C . ASP A 1 210 ? -20.484 -14.047 -17.219 1 96.06 210 ASP A C 1
ATOM 1556 O O . ASP A 1 210 ? -20.938 -14.664 -16.266 1 96.06 210 ASP A O 1
ATOM 1560 N N . GLU A 1 211 ? -19.484 -14.469 -17.953 1 95.62 211 GLU A N 1
ATOM 1561 C CA . GLU A 1 211 ? -18.828 -15.742 -17.656 1 95.62 211 GLU A CA 1
ATOM 1562 C C . GLU A 1 211 ? -18.219 -15.734 -16.25 1 95.62 211 GLU A C 1
ATOM 1564 O O . GLU A 1 211 ? -18.234 -16.75 -15.562 1 95.62 211 GLU A O 1
ATOM 1569 N N . GLY A 1 212 ? -17.703 -14.609 -15.883 1 96.88 212 GLY A N 1
ATOM 1570 C CA . GLY A 1 212 ? -17.125 -14.469 -14.555 1 96.88 212 GLY A CA 1
ATOM 1571 C C . GLY A 1 212 ? -18.156 -14.539 -13.445 1 96.88 212 GLY A C 1
ATOM 1572 O O . GLY A 1 212 ? -17.953 -15.219 -12.438 1 96.88 212 GLY A O 1
ATOM 1573 N N . LEU A 1 213 ? -19.25 -13.797 -13.664 1 98.06 213 LEU A N 1
ATOM 1574 C CA . LEU A 1 213 ? -20.328 -13.805 -12.68 1 98.06 213 LEU A CA 1
ATOM 1575 C C . LEU A 1 213 ? -20.906 -15.211 -12.508 1 98.06 213 LEU A C 1
ATOM 1577 O O . LEU A 1 213 ? -21.172 -15.641 -11.391 1 98.06 213 LEU A O 1
ATOM 1581 N N . GLU A 1 214 ? -21 -15.914 -13.594 1 98 214 GLU A N 1
ATOM 1582 C CA . GLU A 1 214 ? -21.469 -17.297 -13.547 1 98 214 GLU A CA 1
ATOM 1583 C C . GLU A 1 214 ? -20.5 -18.172 -12.766 1 98 214 GLU A C 1
ATOM 1585 O O . GLU A 1 214 ? -20.922 -19.016 -11.969 1 98 214 GLU A O 1
ATOM 1590 N N . LEU A 1 215 ? -19.25 -17.953 -13.008 1 98 215 LEU A N 1
ATOM 1591 C CA . LEU A 1 215 ? -18.266 -18.781 -12.336 1 98 215 LEU A CA 1
ATOM 1592 C C . LEU A 1 215 ? -18.203 -18.469 -10.844 1 98 215 LEU A C 1
ATOM 1594 O O . LEU A 1 215 ? -17.969 -19.359 -10.023 1 98 215 LEU A O 1
ATOM 1598 N N . CYS A 1 216 ? -18.453 -17.234 -10.469 1 98.62 216 CYS A N 1
ATOM 1599 C CA . CYS A 1 216 ? -18.562 -16.891 -9.055 1 98.62 216 CYS A CA 1
ATOM 1600 C C . CYS A 1 216 ? -19.656 -17.703 -8.383 1 98.62 216 CYS A C 1
ATOM 1602 O O . CYS A 1 216 ? -19.453 -18.266 -7.301 1 98.62 216 CYS A O 1
ATOM 1604 N N . LYS A 1 217 ? -20.812 -17.781 -9.062 1 98.5 217 LYS A N 1
ATOM 1605 C CA . LYS A 1 217 ? -21.922 -18.562 -8.539 1 98.5 217 LYS A CA 1
ATOM 1606 C C . LYS A 1 217 ? -21.562 -20.031 -8.398 1 98.5 217 LYS A C 1
ATOM 1608 O O . LYS A 1 217 ? -21.828 -20.656 -7.367 1 98.5 217 LYS A O 1
ATOM 1613 N N . LYS A 1 218 ? -20.938 -20.531 -9.406 1 98.12 218 LYS A N 1
ATOM 1614 C CA . LYS A 1 218 ? -20.547 -21.938 -9.414 1 98.12 218 LYS A CA 1
ATOM 1615 C C . LYS A 1 218 ? -19.547 -22.219 -8.289 1 98.12 218 LYS A C 1
ATOM 1617 O O . LYS A 1 218 ? -19.562 -23.312 -7.719 1 98.12 218 LYS A O 1
ATOM 1622 N N . ALA A 1 219 ? -18.734 -21.25 -7.969 1 98.44 219 ALA A N 1
ATOM 1623 C CA . ALA A 1 219 ? -17.719 -21.391 -6.938 1 98.44 219 ALA A CA 1
ATOM 1624 C C . ALA A 1 219 ? -18.328 -21.266 -5.543 1 98.44 219 ALA A C 1
ATOM 1626 O O . ALA A 1 219 ? -17.625 -21.438 -4.539 1 98.44 219 ALA A O 1
ATOM 1627 N N . GLY A 1 220 ? -19.594 -20.844 -5.469 1 98.38 220 GLY A N 1
ATOM 1628 C CA . GLY A 1 220 ? -20.297 -20.859 -4.195 1 98.38 220 GLY A CA 1
ATOM 1629 C C . GLY A 1 220 ? -20.438 -19.484 -3.576 1 98.38 220 GLY A C 1
ATOM 1630 O O . GLY A 1 220 ? -20.859 -19.344 -2.426 1 98.38 220 GLY A O 1
ATOM 1631 N N . ALA A 1 221 ? -20.125 -18.469 -4.301 1 98.56 221 ALA A N 1
ATOM 1632 C CA . ALA A 1 221 ? -20.234 -17.125 -3.742 1 98.56 221 ALA A CA 1
ATOM 1633 C C . ALA A 1 221 ? -21.688 -16.766 -3.457 1 98.56 221 ALA A C 1
ATOM 1635 O O . ALA A 1 221 ? -22.562 -16.969 -4.309 1 98.56 221 ALA A O 1
ATOM 1636 N N . LYS A 1 222 ? -21.953 -16.219 -2.311 1 98.31 222 LYS A N 1
ATOM 1637 C CA . LYS A 1 222 ? -23.297 -15.828 -1.913 1 98.31 222 LYS A CA 1
ATOM 1638 C C . LYS A 1 222 ? -23.562 -14.367 -2.275 1 98.31 222 LYS A C 1
ATOM 1640 O O . LYS A 1 222 ? -24.703 -13.984 -2.525 1 98.31 222 LYS A O 1
ATOM 1645 N N . HIS A 1 223 ? -22.562 -13.539 -2.229 1 98.81 223 HIS A N 1
ATOM 1646 C CA . HIS A 1 223 ? -22.672 -12.117 -2.523 1 98.81 223 HIS A CA 1
ATOM 1647 C C . HIS A 1 223 ? -21.828 -11.742 -3.742 1 98.81 223 HIS A C 1
ATOM 1649 O O . HIS A 1 223 ? -20.609 -11.57 -3.635 1 98.81 223 HIS A O 1
ATOM 1655 N N . ILE A 1 224 ? -22.547 -11.648 -4.895 1 98.88 224 ILE A N 1
ATOM 1656 C CA . ILE A 1 224 ? -21.906 -11.375 -6.176 1 98.88 224 ILE A CA 1
ATOM 1657 C C . ILE A 1 224 ? -22.359 -10.016 -6.699 1 98.88 224 ILE A C 1
ATOM 1659 O O . ILE A 1 224 ? -23.562 -9.734 -6.754 1 98.88 224 ILE A O 1
ATOM 1663 N N . PHE A 1 225 ? -21.422 -9.164 -7.027 1 98.75 225 PHE A N 1
ATOM 1664 C CA . PHE A 1 225 ? -21.734 -7.836 -7.531 1 98.75 225 PHE A CA 1
ATOM 1665 C C . PHE A 1 225 ? -21.125 -7.621 -8.914 1 98.75 225 PHE A C 1
ATOM 1667 O O . PHE A 1 225 ? -19.984 -8.023 -9.164 1 98.75 225 PHE A O 1
ATOM 1674 N N . ASP A 1 226 ? -21.891 -7.023 -9.773 1 98.56 226 ASP A N 1
ATOM 1675 C CA . ASP A 1 226 ? -21.484 -6.672 -11.125 1 98.56 226 ASP A CA 1
ATOM 1676 C C . ASP A 1 226 ? -20.828 -5.289 -11.164 1 98.56 226 ASP A C 1
ATOM 1678 O O . ASP A 1 226 ? -21.516 -4.277 -10.977 1 98.56 226 ASP A O 1
ATOM 1682 N N . ALA A 1 227 ? -19.547 -5.238 -11.445 1 98.12 227 ALA A N 1
ATOM 1683 C CA . ALA A 1 227 ? -18.797 -3.982 -11.43 1 98.12 227 ALA A CA 1
ATOM 1684 C C . ALA A 1 227 ? -19.344 -3.02 -12.484 1 98.12 227 ALA A C 1
ATOM 1686 O O . ALA A 1 227 ? -19.094 -1.812 -12.414 1 98.12 227 ALA A O 1
ATOM 1687 N N . ARG A 1 228 ? -20 -3.57 -13.477 1 97.38 228 ARG A N 1
ATOM 1688 C CA . ARG A 1 228 ? -20.531 -2.746 -14.562 1 97.38 228 ARG A CA 1
ATOM 1689 C C . ARG A 1 228 ? -21.656 -1.842 -14.062 1 97.38 228 ARG A C 1
ATOM 1691 O O . ARG A 1 228 ? -22.016 -0.867 -14.734 1 97.38 228 ARG A O 1
ATOM 1698 N N . GLU A 1 229 ? -22.219 -2.115 -12.914 1 97.56 229 GLU A N 1
ATOM 1699 C CA . GLU A 1 229 ? -23.25 -1.277 -12.32 1 97.56 229 GLU A CA 1
ATOM 1700 C C . GLU A 1 229 ? -22.656 0.017 -11.766 1 97.56 229 GLU A C 1
ATOM 1702 O O . GLU A 1 229 ? -23.391 0.934 -11.398 1 97.56 229 GLU A O 1
ATOM 1707 N N . GLY A 1 230 ? -21.375 0.065 -11.641 1 97.38 230 GLY A N 1
ATOM 1708 C CA . GLY A 1 230 ? -20.703 1.267 -11.172 1 97.38 230 GLY A CA 1
ATOM 1709 C C . GLY A 1 230 ? -20.125 1.126 -9.781 1 97.38 230 GLY A C 1
ATOM 1710 O O . GLY A 1 230 ? -20.703 0.439 -8.93 1 97.38 230 GLY A O 1
ATOM 1711 N N . LYS A 1 231 ? -19.078 1.816 -9.578 1 97.62 231 LYS A N 1
ATOM 1712 C CA . LYS A 1 231 ? -18.344 1.736 -8.32 1 97.62 231 LYS A CA 1
ATOM 1713 C C . LYS A 1 231 ? -19.219 2.143 -7.137 1 97.62 231 LYS A C 1
ATOM 1715 O O . LYS A 1 231 ? -19.266 1.438 -6.129 1 97.62 231 LYS A O 1
ATOM 1720 N N . GLU A 1 232 ? -19.906 3.268 -7.23 1 97.69 232 GLU A N 1
ATOM 1721 C CA . GLU A 1 232 ? -20.719 3.789 -6.129 1 97.69 232 GLU A CA 1
ATOM 1722 C C . GLU A 1 232 ? -21.797 2.791 -5.711 1 97.69 232 GLU A C 1
ATOM 1724 O O . GLU A 1 232 ? -22.016 2.576 -4.516 1 97.69 232 GLU A O 1
ATOM 1729 N N . LYS A 1 233 ? -22.453 2.213 -6.676 1 98.25 233 LYS A N 1
ATOM 1730 C CA . LYS A 1 233 ? -23.516 1.243 -6.387 1 98.25 233 LYS A CA 1
ATOM 1731 C C . LYS A 1 233 ? -22.938 -0.001 -5.711 1 98.25 233 LYS A C 1
ATOM 1733 O O . LYS A 1 233 ? -23.516 -0.504 -4.742 1 98.25 233 LYS A O 1
ATOM 1738 N N . VAL A 1 234 ? -21.781 -0.522 -6.191 1 98.69 234 VAL A N 1
ATOM 1739 C CA . VAL A 1 234 ? -21.156 -1.7 -5.602 1 98.69 234 VAL A CA 1
ATOM 1740 C C . VAL A 1 234 ? -20.734 -1.396 -4.164 1 98.69 234 VAL A C 1
ATOM 1742 O O . VAL A 1 234 ? -20.984 -2.189 -3.256 1 98.69 234 VAL A O 1
ATOM 1745 N N . VAL A 1 235 ? -20.172 -0.223 -3.938 1 98.75 235 VAL A N 1
ATOM 1746 C CA . VAL A 1 235 ? -19.703 0.181 -2.613 1 98.75 235 VAL A CA 1
ATOM 1747 C C . VAL A 1 235 ? -20.891 0.258 -1.654 1 98.75 235 VAL A C 1
ATOM 1749 O O . VAL A 1 235 ? -20.812 -0.224 -0.521 1 98.75 235 VAL A O 1
ATOM 1752 N N . GLU A 1 236 ? -21.969 0.844 -2.09 1 98.5 236 GLU A N 1
ATOM 1753 C CA . GLU A 1 236 ? -23.156 0.962 -1.262 1 98.5 236 GLU A CA 1
ATOM 1754 C C . GLU A 1 236 ? -23.688 -0.411 -0.856 1 98.5 236 GLU A C 1
ATOM 1756 O O . GLU A 1 236 ? -24.031 -0.634 0.308 1 98.5 236 GLU A O 1
ATOM 1761 N N . GLN A 1 237 ? -23.75 -1.331 -1.787 1 98.31 237 GLN A N 1
ATOM 1762 C CA . GLN A 1 237 ? -24.25 -2.674 -1.522 1 98.31 237 GLN A CA 1
ATOM 1763 C C . GLN A 1 237 ? -23.328 -3.428 -0.564 1 98.31 237 GLN A C 1
ATOM 1765 O O . GLN A 1 237 ? -23.797 -4.133 0.332 1 98.31 237 GLN A O 1
ATOM 1770 N N . VAL A 1 238 ? -22.047 -3.283 -0.711 1 98.81 238 VAL A N 1
ATOM 1771 C CA . VAL A 1 238 ? -21.078 -3.945 0.158 1 98.81 238 VAL A CA 1
ATOM 1772 C C . VAL A 1 238 ? -21.172 -3.377 1.571 1 98.81 238 VAL A C 1
ATOM 1774 O O . VAL A 1 238 ? -21.125 -4.121 2.553 1 98.81 238 VAL A O 1
ATOM 1777 N N . ARG A 1 239 ? -21.328 -2.08 1.681 1 98.25 239 ARG A N 1
ATOM 1778 C CA . ARG A 1 239 ? -21.469 -1.458 2.994 1 98.25 239 ARG A CA 1
ATOM 1779 C C . ARG A 1 239 ? -22.719 -1.947 3.703 1 98.25 239 ARG A C 1
ATOM 1781 O O . ARG A 1 239 ? -22.703 -2.205 4.906 1 98.25 239 ARG A O 1
ATOM 1788 N N . LYS A 1 240 ? -23.797 -2.064 2.963 1 98 240 LYS A N 1
ATOM 1789 C CA . LYS A 1 240 ? -25.031 -2.584 3.545 1 98 240 LYS A CA 1
ATOM 1790 C C . LYS A 1 240 ? -24.828 -3.988 4.105 1 98 240 LYS A C 1
ATOM 1792 O O . LYS A 1 240 ? -25.359 -4.32 5.168 1 98 240 LYS A O 1
ATOM 1797 N N . LEU A 1 241 ? -23.984 -4.758 3.443 1 97.5 241 LEU A N 1
ATOM 1798 C CA . LEU A 1 241 ? -23.734 -6.145 3.816 1 97.5 241 LEU A CA 1
ATOM 1799 C C . LEU A 1 241 ? -22.828 -6.219 5.035 1 97.5 241 LEU A C 1
ATOM 1801 O O . LEU A 1 241 ? -22.859 -7.199 5.781 1 97.5 241 LEU A O 1
ATOM 1805 N N . THR A 1 242 ? -22.031 -5.219 5.262 1 97.88 242 THR A N 1
ATOM 1806 C CA . THR A 1 242 ? -20.938 -5.309 6.227 1 97.88 242 THR A CA 1
ATOM 1807 C C . THR A 1 242 ? -21.141 -4.324 7.371 1 97.88 242 THR A C 1
ATOM 1809 O O . THR A 1 242 ? -20.188 -3.797 7.93 1 97.88 242 THR A O 1
ATOM 1812 N N . GLY A 1 243 ? -22.406 -3.979 7.66 1 95.5 243 GLY A N 1
ATOM 1813 C CA . GLY A 1 243 ? -22.719 -3.105 8.781 1 95.5 243 GLY A CA 1
ATOM 1814 C C . GLY A 1 243 ? -22.281 -1.67 8.555 1 95.5 243 GLY A C 1
ATOM 1815 O O . GLY A 1 243 ? -21.984 -0.95 9.516 1 95.5 243 GLY A O 1
ATOM 1816 N N . GLY A 1 244 ? -22.125 -1.349 7.297 1 96.38 244 GLY A N 1
ATOM 1817 C CA . GLY A 1 244 ? -21.828 0.032 6.945 1 96.38 244 GLY A CA 1
ATOM 1818 C C . GLY A 1 244 ? -20.344 0.32 6.82 1 96.38 244 GLY A C 1
ATOM 1819 O O . GLY A 1 244 ? -19.953 1.417 6.422 1 96.38 244 GLY A O 1
ATOM 1820 N N . LEU A 1 245 ? -19.438 -0.626 7 1 96.25 245 LEU A N 1
ATOM 1821 C CA . LEU A 1 245 ? -18.016 -0.326 7.152 1 96.25 245 LEU A CA 1
ATOM 1822 C C . LEU A 1 245 ? -17.234 -0.739 5.91 1 96.25 245 LEU A C 1
ATOM 1824 O O . LEU A 1 245 ? -16.203 -0.155 5.602 1 96.25 245 LEU A O 1
ATOM 1828 N N . GLY A 1 246 ? -17.703 -1.769 5.164 1 98.56 246 GLY A N 1
ATOM 1829 C CA . GLY A 1 246 ? -16.938 -2.387 4.094 1 98.56 246 GLY A CA 1
ATOM 1830 C C . GLY A 1 246 ? -16.234 -3.658 4.527 1 98.56 246 GLY A C 1
ATOM 1831 O O . GLY A 1 246 ? -16.312 -4.055 5.691 1 98.56 246 GLY A O 1
ATOM 1832 N N . VAL A 1 247 ? -15.562 -4.273 3.629 1 98.94 247 VAL A N 1
ATOM 1833 C CA . VAL A 1 247 ? -14.875 -5.527 3.92 1 98.94 247 VAL A CA 1
ATOM 1834 C C . VAL A 1 247 ? -13.594 -5.246 4.695 1 98.94 247 VAL A C 1
ATOM 1836 O O . VAL A 1 247 ? -13.039 -4.148 4.617 1 98.94 247 VAL A O 1
ATOM 1839 N N . HIS A 1 248 ? -13.141 -6.273 5.445 1 98.81 248 HIS A N 1
ATOM 1840 C CA . HIS A 1 248 ? -11.914 -6.141 6.227 1 98.81 248 HIS A CA 1
ATOM 1841 C C . HIS A 1 248 ? -10.695 -6.008 5.324 1 98.81 248 HIS A C 1
ATOM 1843 O O . HIS A 1 248 ? -9.773 -5.242 5.625 1 98.81 248 HIS A O 1
ATOM 1849 N N . ALA A 1 249 ? -10.727 -6.723 4.242 1 98.94 249 ALA A N 1
ATOM 1850 C CA . ALA A 1 249 ? -9.672 -6.688 3.232 1 98.94 249 ALA A CA 1
ATOM 1851 C C . ALA A 1 249 ? -10.211 -7.07 1.858 1 98.94 249 ALA A C 1
ATOM 1853 O O . ALA A 1 249 ? -11.273 -7.691 1.752 1 98.94 249 ALA A O 1
ATOM 1854 N N . SER A 1 250 ? -9.508 -6.621 0.858 1 98.94 250 SER A N 1
ATOM 1855 C CA . SER A 1 250 ? -9.812 -7.035 -0.509 1 98.94 250 SER A CA 1
ATOM 1856 C C . SER A 1 250 ? -8.57 -7.598 -1.203 1 98.94 250 SER A C 1
ATOM 1858 O O . SER A 1 250 ? -7.445 -7.25 -0.852 1 98.94 250 SER A O 1
ATOM 1860 N N . VAL A 1 251 ? -8.789 -8.516 -2.084 1 98.94 251 VAL A N 1
ATOM 1861 C CA . VAL A 1 251 ? -7.77 -9.055 -2.98 1 98.94 251 VAL A CA 1
ATOM 1862 C C . VAL A 1 251 ? -8.102 -8.688 -4.426 1 98.94 251 VAL A C 1
ATOM 1864 O O . VAL A 1 251 ? -9.172 -9.039 -4.93 1 98.94 251 VAL A O 1
ATOM 1867 N N . ASN A 1 252 ? -7.195 -7.957 -5.059 1 98.94 252 ASN A N 1
ATOM 1868 C CA . ASN A 1 252 ? -7.402 -7.562 -6.449 1 98.94 252 ASN A CA 1
ATOM 1869 C C . ASN A 1 252 ? -6.656 -8.484 -7.41 1 98.94 252 ASN A C 1
ATOM 1871 O O . ASN A 1 252 ? -5.426 -8.438 -7.492 1 98.94 252 ASN A O 1
ATOM 1875 N N . VAL A 1 253 ? -7.379 -9.305 -8.156 1 98.31 253 VAL A N 1
ATOM 1876 C CA . VAL A 1 253 ? -6.77 -10.234 -9.102 1 98.31 253 VAL A CA 1
ATOM 1877 C C . VAL A 1 253 ? -7.133 -9.836 -10.531 1 98.31 253 VAL A C 1
ATOM 1879 O O . VAL A 1 253 ? -7.035 -10.648 -11.453 1 98.31 253 VAL A O 1
ATOM 1882 N N . SER A 1 254 ? -7.578 -8.602 -10.734 1 97.31 254 SER A N 1
ATOM 1883 C CA . SER A 1 254 ? -7.895 -8.055 -12.055 1 97.31 254 SER A CA 1
ATOM 1884 C C . SER A 1 254 ? -6.883 -6.988 -12.469 1 97.31 254 SER A C 1
ATOM 1886 O O . SER A 1 254 ? -6.461 -6.176 -11.641 1 97.31 254 SER A O 1
ATOM 1888 N N . GLU A 1 255 ? -6.551 -6.945 -13.719 1 94.94 255 GLU A N 1
ATOM 1889 C CA . GLU A 1 255 ? -5.621 -5.953 -14.25 1 94.94 255 GLU A CA 1
ATOM 1890 C C . GLU A 1 255 ? -6.359 -4.73 -14.789 1 94.94 255 GLU A C 1
ATOM 1892 O O . GLU A 1 255 ? -5.734 -3.785 -15.273 1 94.94 255 GLU A O 1
ATOM 1897 N N . HIS A 1 256 ? -7.652 -4.816 -14.734 1 96.19 256 HIS A N 1
ATOM 1898 C CA . HIS A 1 256 ? -8.398 -3.686 -15.273 1 96.19 256 HIS A CA 1
ATOM 1899 C C . HIS A 1 256 ? -8.016 -2.387 -14.57 1 96.19 256 HIS A C 1
ATOM 1901 O O . HIS A 1 256 ? -7.766 -2.381 -13.367 1 96.19 256 HIS A O 1
ATOM 1907 N N . GLU A 1 257 ? -8.039 -1.305 -15.234 1 95.81 257 GLU A N 1
ATOM 1908 C CA . GLU A 1 257 ? -7.516 -0.032 -14.742 1 95.81 257 GLU A CA 1
ATOM 1909 C C . GLU A 1 257 ? -8.336 0.479 -13.562 1 95.81 257 GLU A C 1
ATOM 1911 O O . GLU A 1 257 ? -7.84 1.266 -12.75 1 95.81 257 GLU A O 1
ATOM 1916 N N . THR A 1 258 ? -9.586 0.05 -13.406 1 96.75 258 THR A N 1
ATOM 1917 C CA . THR A 1 258 ? -10.461 0.555 -12.352 1 96.75 258 THR A CA 1
ATOM 1918 C C . THR A 1 258 ? -10.484 -0.409 -11.164 1 96.75 258 THR A C 1
ATOM 1920 O O . THR A 1 258 ? -11.109 -0.123 -10.141 1 96.75 258 THR A O 1
ATOM 1923 N N . SER A 1 259 ? -9.844 -1.541 -11.281 1 98.31 259 SER A N 1
ATOM 1924 C CA . SER A 1 259 ? -10.039 -2.619 -10.312 1 98.31 259 SER A CA 1
ATOM 1925 C C . SER A 1 259 ? -9.391 -2.289 -8.977 1 98.31 259 SER A C 1
ATOM 1927 O O . SER A 1 259 ? -9.938 -2.617 -7.918 1 98.31 259 SER A O 1
ATOM 1929 N N . ALA A 1 260 ? -8.25 -1.657 -9.031 1 98.62 260 ALA A N 1
ATOM 1930 C CA . ALA A 1 260 ? -7.59 -1.292 -7.777 1 98.62 260 ALA A CA 1
ATOM 1931 C C . ALA A 1 260 ? -8.43 -0.29 -6.988 1 98.62 260 ALA A C 1
ATOM 1933 O O . ALA A 1 260 ? -8.555 -0.405 -5.77 1 98.62 260 ALA A O 1
ATOM 1934 N N . ASP A 1 261 ? -8.992 0.657 -7.656 1 98.06 261 ASP A N 1
ATOM 1935 C CA . ASP A 1 261 ? -9.875 1.624 -7.016 1 98.06 261 ASP A CA 1
ATOM 1936 C C . ASP A 1 261 ? -11.094 0.934 -6.406 1 98.06 261 ASP A C 1
ATOM 1938 O O . ASP A 1 261 ? -11.508 1.257 -5.289 1 98.06 261 ASP A O 1
ATOM 1942 N N . MET A 1 262 ? -11.672 0.051 -7.168 1 98.56 262 MET A N 1
ATOM 1943 C CA . MET A 1 262 ? -12.82 -0.701 -6.672 1 98.56 262 MET A CA 1
ATOM 1944 C C . MET A 1 262 ? -12.461 -1.483 -5.414 1 98.56 262 MET A C 1
ATOM 1946 O O . MET A 1 262 ? -13.195 -1.459 -4.43 1 98.56 262 MET A O 1
ATOM 1950 N N . ALA A 1 263 ? -11.312 -2.15 -5.465 1 98.94 263 ALA A N 1
ATOM 1951 C CA . ALA A 1 263 ? -10.852 -2.934 -4.32 1 98.94 263 ALA A CA 1
ATOM 1952 C C . ALA A 1 263 ? -10.703 -2.057 -3.082 1 98.94 263 ALA A C 1
ATOM 1954 O O . ALA A 1 263 ? -11.203 -2.398 -2.01 1 98.94 263 ALA A O 1
ATOM 1955 N N . CYS A 1 264 ? -10.078 -0.919 -3.221 1 98.81 264 CYS A N 1
ATOM 1956 C CA . CYS A 1 264 ? -9.906 -0.006 -2.096 1 98.81 264 CYS A CA 1
ATOM 1957 C C . CYS A 1 264 ? -11.25 0.529 -1.62 1 98.81 264 CYS A C 1
ATOM 1959 O O . CYS A 1 264 ? -11.5 0.614 -0.417 1 98.81 264 CYS A O 1
ATOM 1961 N N . ALA A 1 265 ? -12.109 0.877 -2.539 1 98.69 265 ALA A N 1
ATOM 1962 C CA . ALA A 1 265 ? -13.375 1.547 -2.223 1 98.69 265 ALA A CA 1
ATOM 1963 C C . ALA A 1 265 ? -14.273 0.654 -1.373 1 98.69 265 ALA A C 1
ATOM 1965 O O . ALA A 1 265 ? -14.992 1.142 -0.501 1 98.69 265 ALA A O 1
ATOM 1966 N N . ILE A 1 266 ? -14.25 -0.652 -1.576 1 98.88 266 ILE A N 1
ATOM 1967 C CA . ILE A 1 266 ? -15.148 -1.535 -0.839 1 98.88 266 ILE A CA 1
ATOM 1968 C C . ILE A 1 266 ? -14.5 -1.943 0.482 1 98.88 266 ILE A C 1
ATOM 1970 O O . ILE A 1 266 ? -15.133 -2.6 1.313 1 98.88 266 ILE A O 1
ATOM 1974 N N . THR A 1 267 ? -13.25 -1.64 0.678 1 98.88 267 THR A N 1
ATOM 1975 C CA . THR A 1 267 ? -12.516 -1.98 1.893 1 98.88 267 THR A CA 1
ATOM 1976 C C . THR A 1 267 ? -12.805 -0.974 3 1 98.88 267 THR A C 1
ATOM 1978 O O . THR A 1 267 ? -12.852 0.234 2.754 1 98.88 267 THR A O 1
ATOM 1981 N N . ARG A 1 268 ? -13.047 -1.418 4.18 1 98.38 268 ARG A N 1
ATOM 1982 C CA . ARG A 1 268 ? -13.328 -0.52 5.297 1 98.38 268 ARG A CA 1
ATOM 1983 C C . ARG A 1 268 ? -12.109 0.329 5.641 1 98.38 268 ARG A C 1
ATOM 1985 O O . ARG A 1 268 ? -10.984 -0.034 5.309 1 98.38 268 ARG A O 1
ATOM 1992 N N . MET A 1 269 ? -12.297 1.426 6.312 1 97.81 269 MET A N 1
ATOM 1993 C CA . MET A 1 269 ? -11.195 2.254 6.801 1 97.81 269 MET A CA 1
ATOM 1994 C C . MET A 1 269 ? -10.203 1.422 7.602 1 97.81 269 MET A C 1
ATOM 1996 O O . MET A 1 269 ? -10.594 0.535 8.359 1 97.81 269 MET A O 1
ATOM 2000 N N . HIS A 1 270 ? -8.891 1.692 7.434 1 97.81 270 HIS A N 1
ATOM 2001 C CA . HIS A 1 270 ? -7.777 1.032 8.109 1 97.81 270 HIS A CA 1
ATOM 2002 C C . HIS A 1 270 ? -7.586 -0.392 7.598 1 97.81 270 HIS A C 1
ATOM 2004 O O . HIS A 1 270 ? -6.754 -1.139 8.117 1 97.81 270 HIS A O 1
ATOM 2010 N N . GLY A 1 271 ? -8.398 -0.838 6.594 1 98.25 271 GLY A N 1
ATOM 2011 C CA . GLY A 1 271 ? -8.281 -2.18 6.047 1 98.25 271 GLY A CA 1
ATOM 2012 C C . GLY A 1 271 ? -7.141 -2.32 5.051 1 98.25 271 GLY A C 1
ATOM 2013 O O . GLY A 1 271 ? -6.344 -1.396 4.879 1 98.25 271 GLY A O 1
ATOM 2014 N N . THR A 1 272 ? -7.098 -3.5 4.406 1 98.69 272 THR A N 1
ATOM 2015 C CA . THR A 1 272 ? -5.977 -3.822 3.535 1 98.69 272 THR A CA 1
ATOM 2016 C C . THR A 1 272 ? -6.465 -4.219 2.145 1 98.69 272 THR A C 1
ATOM 2018 O O . THR A 1 272 ? -7.441 -4.961 2.014 1 98.69 272 THR A O 1
ATOM 2021 N N . MET A 1 273 ? -5.891 -3.65 1.159 1 98.88 273 MET A N 1
ATOM 2022 C CA . MET A 1 273 ? -6.027 -4.125 -0.215 1 98.88 273 MET A CA 1
ATOM 2023 C C . MET A 1 273 ? -4.785 -4.895 -0.652 1 98.88 273 MET A C 1
ATOM 2025 O O . MET A 1 273 ? -3.678 -4.352 -0.635 1 98.88 273 MET A O 1
ATOM 2029 N N . VAL A 1 274 ? -4.93 -6.172 -0.989 1 98.88 274 VAL A N 1
ATOM 2030 C CA . VAL A 1 274 ? -3.834 -7.012 -1.472 1 98.88 274 VAL A CA 1
ATOM 2031 C C . VAL A 1 274 ? -3.822 -7.016 -2.998 1 98.88 274 VAL A C 1
ATOM 2033 O O . VAL A 1 274 ? -4.734 -7.551 -3.631 1 98.88 274 VAL A O 1
ATOM 2036 N N . GLN A 1 275 ? -2.818 -6.418 -3.537 1 98.81 275 GLN A N 1
ATOM 2037 C CA . GLN A 1 275 ? -2.623 -6.395 -4.98 1 98.81 275 GLN A CA 1
ATOM 2038 C C . GLN A 1 275 ? -1.962 -7.68 -5.469 1 98.81 275 GLN A C 1
ATOM 2040 O O . GLN A 1 275 ? -0.824 -7.977 -5.102 1 98.81 275 GLN A O 1
ATOM 2045 N N . THR A 1 276 ? -2.672 -8.383 -6.309 1 97.94 276 THR A N 1
ATOM 2046 C CA . THR A 1 276 ? -2.162 -9.656 -6.809 1 97.94 276 THR A CA 1
ATOM 2047 C C . THR A 1 276 ? -1.947 -9.594 -8.32 1 97.94 276 THR A C 1
ATOM 2049 O O . THR A 1 276 ? -0.976 -10.148 -8.836 1 97.94 276 THR A O 1
ATOM 2052 N N . ALA A 1 277 ? -2.852 -8.914 -9.016 1 96.88 277 ALA A N 1
ATOM 2053 C CA . ALA A 1 277 ? -2.73 -8.75 -10.461 1 96.88 277 ALA A CA 1
ATOM 2054 C C . ALA A 1 277 ? -1.514 -7.902 -10.82 1 96.88 277 ALA A C 1
ATOM 2056 O O . ALA A 1 277 ? -0.964 -7.203 -9.969 1 96.88 277 ALA A O 1
ATOM 2057 N N . GLN A 1 278 ? -1.09 -8 -12.078 1 95.44 278 GLN A N 1
ATOM 2058 C CA . GLN A 1 278 ? 0.172 -7.383 -12.477 1 95.44 278 GLN A CA 1
ATOM 2059 C C . GLN A 1 278 ? -0.033 -6.398 -13.625 1 95.44 278 GLN A C 1
ATOM 2061 O O . GLN A 1 278 ? 0.621 -6.508 -14.664 1 95.44 278 GLN A O 1
ATOM 2066 N N . PRO A 1 279 ? -0.895 -5.398 -13.438 1 95.12 279 PRO A N 1
ATOM 2067 C CA . PRO A 1 279 ? -0.87 -4.324 -14.43 1 95.12 279 PRO A CA 1
ATOM 2068 C C . PRO A 1 279 ? 0.464 -3.582 -14.461 1 95.12 279 PRO A C 1
ATOM 2070 O O . PRO A 1 279 ? 1.274 -3.719 -13.539 1 95.12 279 PRO A O 1
ATOM 2073 N N . ASP A 1 280 ? 0.693 -2.807 -15.547 1 94.69 280 ASP A N 1
ATOM 2074 C CA . ASP A 1 280 ? 1.957 -2.078 -15.617 1 94.69 280 ASP A CA 1
ATOM 2075 C C . ASP A 1 280 ? 2.164 -1.224 -14.367 1 94.69 280 ASP A C 1
ATOM 2077 O O . ASP A 1 280 ? 3.264 -1.178 -13.812 1 94.69 280 ASP A O 1
ATOM 2081 N N . ARG A 1 281 ? 1.064 -0.564 -13.961 1 97.44 281 ARG A N 1
ATOM 2082 C CA . ARG A 1 281 ? 1.107 0.251 -12.75 1 97.44 281 ARG A CA 1
ATOM 2083 C C . ARG A 1 281 ? -0.137 0.033 -11.898 1 97.44 281 ARG A C 1
ATOM 2085 O O . ARG A 1 281 ? -1.209 -0.277 -12.422 1 97.44 281 ARG A O 1
ATOM 2092 N N . VAL A 1 282 ? 0.002 0.099 -10.617 1 98.06 282 VAL A N 1
ATOM 2093 C CA . VAL A 1 282 ? -1.102 0.146 -9.664 1 98.06 282 VAL A CA 1
ATOM 2094 C C . VAL A 1 282 ? -1.354 1.59 -9.242 1 98.06 282 VAL A C 1
ATOM 2096 O O . VAL A 1 282 ? -0.459 2.254 -8.711 1 98.06 282 VAL A O 1
ATOM 2099 N N . SER A 1 283 ? -2.494 2.049 -9.531 1 98.06 283 SER A N 1
ATOM 2100 C CA . SER A 1 283 ? -2.842 3.451 -9.336 1 98.06 283 SER A CA 1
ATOM 2101 C C . SER A 1 283 ? -4.148 3.596 -8.562 1 98.06 283 SER A C 1
ATOM 2103 O O . SER A 1 283 ? -5.172 3.033 -8.953 1 98.06 283 SER A O 1
ATOM 2105 N N . VAL A 1 284 ? -4.105 4.328 -7.422 1 98.06 284 VAL A N 1
ATOM 2106 C CA . VAL A 1 284 ? -5.309 4.543 -6.621 1 98.06 284 VAL A CA 1
ATOM 2107 C C . VAL A 1 284 ? -5.43 6.02 -6.258 1 98.06 284 VAL A C 1
ATOM 2109 O O . VAL A 1 284 ? -4.434 6.746 -6.242 1 98.06 284 VAL A O 1
ATOM 2112 N N . ALA A 1 285 ? -6.641 6.492 -6 1 97.06 285 ALA A N 1
ATOM 2113 C CA . ALA A 1 285 ? -6.848 7.859 -5.52 1 97.06 285 ALA A CA 1
ATOM 2114 C C . ALA A 1 285 ? -6.188 8.07 -4.16 1 97.06 285 ALA A C 1
ATOM 2116 O O . ALA A 1 285 ? -6.27 7.203 -3.283 1 97.06 285 ALA A O 1
ATOM 2117 N N . PHE A 1 286 ? -5.539 9.219 -3.896 1 95.81 286 PHE A N 1
ATOM 2118 C CA . PHE A 1 286 ? -4.797 9.43 -2.656 1 95.81 286 PHE A CA 1
ATOM 2119 C C . PHE A 1 286 ? -5.727 9.352 -1.452 1 95.81 286 PHE A C 1
ATOM 2121 O O . PHE A 1 286 ? -5.297 9.008 -0.35 1 95.81 286 PHE A O 1
ATOM 2128 N N . GLN A 1 287 ? -7.047 9.672 -1.659 1 96.25 287 GLN A N 1
ATOM 2129 C CA . GLN A 1 287 ? -8.016 9.688 -0.57 1 96.25 287 GLN A CA 1
ATOM 2130 C C . GLN A 1 287 ? -8.133 8.32 0.089 1 96.25 287 GLN A C 1
ATOM 2132 O O . GLN A 1 287 ? -8.352 8.219 1.298 1 96.25 287 GLN A O 1
ATOM 2137 N N . GLU A 1 288 ? -7.949 7.227 -0.755 1 97.69 288 GLU A N 1
ATOM 2138 C CA . GLU A 1 288 ? -8.023 5.875 -0.215 1 97.69 288 GLU A CA 1
ATOM 2139 C C . GLU A 1 288 ? -6.906 5.617 0.79 1 97.69 288 GLU A C 1
ATOM 2141 O O . GLU A 1 288 ? -7.117 4.953 1.807 1 97.69 288 GLU A O 1
ATOM 2146 N N . LEU A 1 289 ? -5.766 6.18 0.505 1 97.88 289 LEU A N 1
ATOM 2147 C CA . LEU A 1 289 ? -4.605 5.961 1.359 1 97.88 289 LEU A CA 1
ATOM 2148 C C . LEU A 1 289 ? -4.621 6.914 2.553 1 97.88 289 LEU A C 1
ATOM 2150 O O . LEU A 1 289 ? -4.453 6.484 3.695 1 97.88 289 LEU A O 1
ATOM 2154 N N . ILE A 1 290 ? -4.855 8.18 2.305 1 96.88 290 ILE A N 1
ATOM 2155 C CA . ILE A 1 290 ? -4.613 9.211 3.311 1 96.88 290 ILE A CA 1
ATOM 2156 C C . ILE A 1 290 ? -5.871 9.414 4.156 1 96.88 290 ILE A C 1
ATOM 2158 O O . ILE A 1 290 ? -5.816 9.352 5.387 1 96.88 290 ILE A O 1
ATOM 2162 N N . PHE A 1 291 ? -7.004 9.531 3.557 1 96.25 291 PHE A N 1
ATOM 2163 C CA . PHE A 1 291 ? -8.211 9.867 4.305 1 96.25 291 PHE A CA 1
ATOM 2164 C C . PHE A 1 291 ? -8.867 8.609 4.867 1 96.25 291 PHE A C 1
ATOM 2166 O O . PHE A 1 291 ? -9.547 8.664 5.895 1 96.25 291 PHE A O 1
ATOM 2173 N N . ARG A 1 292 ? -8.617 7.422 4.199 1 97.38 292 ARG A N 1
ATOM 2174 C CA . ARG A 1 292 ? -9.297 6.207 4.633 1 97.38 292 ARG A CA 1
ATOM 2175 C C . ARG A 1 292 ? -8.32 5.219 5.254 1 97.38 292 ARG A C 1
ATOM 2177 O O . ARG A 1 292 ? -8.719 4.176 5.77 1 97.38 292 ARG A O 1
ATOM 2184 N N . ASP A 1 293 ? -7.012 5.535 5.152 1 98 293 ASP A N 1
ATOM 2185 C CA . ASP A 1 293 ? -5.977 4.723 5.785 1 98 293 ASP A CA 1
ATOM 2186 C C . ASP A 1 293 ? -6.012 3.285 5.266 1 98 293 ASP A C 1
ATOM 2188 O O . ASP A 1 293 ? -5.805 2.338 6.023 1 98 293 ASP A O 1
ATOM 2192 N N . ILE A 1 294 ? -6.395 3.127 3.963 1 98.06 294 ILE A N 1
ATOM 2193 C CA . ILE A 1 294 ? -6.254 1.83 3.311 1 98.06 294 ILE A CA 1
ATOM 2194 C C . ILE A 1 294 ? -4.773 1.512 3.107 1 98.06 294 ILE A C 1
ATOM 2196 O O . ILE A 1 294 ? -4 2.373 2.678 1 98.06 294 ILE A O 1
ATOM 2200 N N . ARG A 1 295 ? -4.391 0.28 3.455 1 98.12 295 ARG A N 1
ATOM 2201 C CA . ARG A 1 295 ? -3.031 -0.203 3.244 1 98.12 295 ARG A CA 1
ATOM 2202 C C . ARG A 1 295 ? -2.957 -1.116 2.025 1 98.12 295 ARG A C 1
ATOM 2204 O O . ARG A 1 295 ? -3.855 -1.928 1.795 1 98.12 295 ARG A O 1
ATOM 2211 N N . ILE A 1 296 ? -1.896 -0.963 1.253 1 98.75 296 ILE A N 1
ATOM 2212 C CA . ILE A 1 296 ? -1.727 -1.788 0.061 1 98.75 296 ILE A CA 1
ATOM 2213 C C . ILE A 1 296 ? -0.534 -2.723 0.247 1 98.75 296 ILE A C 1
ATOM 2215 O O . ILE A 1 296 ? 0.555 -2.285 0.625 1 98.75 296 ILE A O 1
ATOM 2219 N N . LYS A 1 297 ? -0.809 -3.98 0.013 1 97.5 297 LYS A N 1
ATOM 2220 C CA . LYS A 1 297 ? 0.215 -5.02 0.014 1 97.5 297 LYS A CA 1
ATOM 2221 C C . LYS A 1 297 ? 0.212 -5.797 -1.3 1 97.5 297 LYS A C 1
ATOM 2223 O O . LYS A 1 297 ? -0.82 -5.895 -1.966 1 97.5 297 LYS A O 1
ATOM 2228 N N . GLY A 1 298 ? 1.38 -6.211 -1.653 1 96.12 298 GLY A N 1
ATOM 2229 C CA . GLY A 1 298 ? 1.468 -7.16 -2.754 1 96.12 298 GLY A CA 1
ATOM 2230 C C . GLY A 1 298 ? 1.689 -8.586 -2.295 1 96.12 298 GLY A C 1
ATOM 2231 O O . GLY A 1 298 ? 1.796 -8.852 -1.095 1 96.12 298 GLY A O 1
ATOM 2232 N N . THR A 1 299 ? 1.696 -9.453 -3.221 1 95.5 299 THR A N 1
ATOM 2233 C CA . THR A 1 299 ? 2 -10.852 -2.936 1 95.5 299 THR A CA 1
ATOM 2234 C C . THR A 1 299 ? 2.562 -11.547 -4.172 1 95.5 299 THR A C 1
ATOM 2236 O O . THR A 1 299 ? 2.223 -11.18 -5.301 1 95.5 299 THR A O 1
ATOM 2239 N N . LEU A 1 300 ? 3.42 -12.484 -3.902 1 95.75 300 LEU A N 1
ATOM 2240 C CA . LEU A 1 300 ? 4.07 -13.266 -4.945 1 95.75 300 LEU A CA 1
ATOM 2241 C C . LEU A 1 300 ? 3.996 -14.758 -4.633 1 95.75 300 LEU A C 1
ATOM 2243 O O . LEU A 1 300 ? 4.668 -15.242 -3.721 1 95.75 300 LEU A O 1
ATOM 2247 N N . ILE A 1 301 ? 3.295 -15.469 -5.336 1 96.94 301 ILE A N 1
ATOM 2248 C CA . ILE A 1 301 ? 3.143 -16.906 -5.172 1 96.94 301 ILE A CA 1
ATOM 2249 C C . ILE A 1 301 ? 3.199 -17.266 -3.689 1 96.94 301 ILE A C 1
ATOM 2251 O O . ILE A 1 301 ? 2.562 -16.609 -2.859 1 96.94 301 ILE A O 1
ATOM 2255 N N . ALA A 1 302 ? 3.801 -18.438 -3.32 1 97.38 302 ALA A N 1
ATOM 2256 C CA . ALA A 1 302 ? 3.939 -18.875 -1.938 1 97.38 302 ALA A CA 1
ATOM 2257 C C . ALA A 1 302 ? 5.105 -19.859 -1.793 1 97.38 302 ALA A C 1
ATOM 2259 O O . ALA A 1 302 ? 5.52 -20.484 -2.768 1 97.38 302 ALA A O 1
ATOM 2260 N N . GLY A 1 303 ? 5.652 -19.906 -0.614 1 96.62 303 GLY A N 1
ATOM 2261 C CA . GLY A 1 303 ? 6.625 -20.938 -0.309 1 96.62 303 GLY A CA 1
ATOM 2262 C C . GLY A 1 303 ? 6.016 -22.328 -0.237 1 96.62 303 GLY A C 1
ATOM 2263 O O . GLY A 1 303 ? 4.801 -22.484 -0.387 1 96.62 303 GLY A O 1
ATOM 2264 N N . GLN A 1 304 ? 6.859 -23.266 -0.039 1 97.31 304 GLN A N 1
ATOM 2265 C CA . GLN A 1 304 ? 6.434 -24.656 -0.05 1 97.31 304 GLN A CA 1
ATOM 2266 C C . GLN A 1 304 ? 5.402 -24.922 1.043 1 97.31 304 GLN A C 1
ATOM 2268 O O . GLN A 1 304 ? 4.434 -25.656 0.824 1 97.31 304 GLN A O 1
ATOM 2273 N N . GLU A 1 305 ? 5.598 -24.344 2.191 1 97.44 305 GLU A N 1
ATOM 2274 C CA . GLU A 1 305 ? 4.715 -24.594 3.326 1 97.44 305 GLU A CA 1
ATOM 2275 C C . GLU A 1 305 ? 3.281 -24.188 3.018 1 97.44 305 GLU A C 1
ATOM 2277 O O . GLU A 1 305 ? 2.352 -24.984 3.162 1 97.44 305 GLU A O 1
ATOM 2282 N N . TYR A 1 306 ? 3.125 -23 2.557 1 97.88 306 TYR A N 1
ATOM 2283 C CA . TYR A 1 306 ? 1.784 -22.516 2.246 1 97.88 306 TYR A CA 1
ATOM 2284 C C . TYR A 1 306 ? 1.205 -23.25 1.043 1 97.88 306 TYR A C 1
ATOM 2286 O O . TYR A 1 306 ? -0.003 -23.5 0.976 1 97.88 306 TYR A O 1
ATOM 2294 N N . SER A 1 307 ? 2.035 -23.641 0.106 1 98.5 307 SER A N 1
ATOM 2295 C CA . SER A 1 307 ? 1.566 -24.375 -1.062 1 98.5 307 SER A CA 1
ATOM 2296 C C . SER A 1 307 ? 1.062 -25.766 -0.673 1 98.5 307 SER A C 1
ATOM 2298 O O . SER A 1 307 ? 0.032 -26.219 -1.173 1 98.5 307 SER A O 1
ATOM 2300 N N . GLN A 1 308 ? 1.795 -26.391 0.2 1 98.69 308 GLN A N 1
ATOM 2301 C CA . GLN A 1 308 ? 1.346 -27.703 0.664 1 98.69 308 GLN A CA 1
ATOM 2302 C C . GLN A 1 308 ? 0.055 -27.594 1.469 1 98.69 308 GLN A C 1
ATOM 2304 O O . GLN A 1 308 ? -0.844 -28.422 1.331 1 98.69 308 GLN A O 1
ATOM 2309 N N . GLN A 1 309 ? -0.021 -26.578 2.326 1 98.56 309 GLN A N 1
ATOM 2310 C CA . GLN A 1 309 ? -1.25 -26.328 3.072 1 98.56 309 GLN A CA 1
ATOM 2311 C C . GLN A 1 309 ? -2.43 -26.109 2.131 1 98.56 309 GLN A C 1
ATOM 2313 O O . GLN A 1 309 ? -3.531 -26.609 2.379 1 98.56 309 GLN A O 1
ATOM 2318 N N . MET A 1 310 ? -2.166 -25.375 1.105 1 98.75 310 MET A N 1
ATOM 2319 C CA . MET A 1 310 ? -3.184 -25.125 0.087 1 98.75 310 MET A CA 1
ATOM 2320 C C . MET A 1 310 ? -3.697 -26.438 -0.495 1 98.75 310 MET A C 1
ATOM 2322 O O . MET A 1 310 ? -4.906 -26.656 -0.587 1 98.75 310 MET A O 1
ATOM 2326 N N . LEU A 1 311 ? -2.803 -27.328 -0.875 1 98.81 311 LEU A N 1
ATOM 2327 C CA . LEU A 1 311 ? -3.188 -28.609 -1.445 1 98.81 311 LEU A CA 1
ATOM 2328 C C . LEU A 1 311 ? -3.971 -29.438 -0.435 1 98.81 311 LEU A C 1
ATOM 2330 O O . LEU A 1 311 ? -4.961 -30.094 -0.789 1 98.81 311 LEU A O 1
ATOM 2334 N N . ASN A 1 312 ? -3.514 -29.406 0.798 1 98.75 312 ASN A N 1
ATOM 2335 C CA . ASN A 1 312 ? -4.23 -30.125 1.853 1 98.75 312 ASN A CA 1
ATOM 2336 C C . ASN A 1 312 ? -5.645 -29.578 2.035 1 98.75 312 ASN A C 1
ATOM 2338 O O . ASN A 1 312 ? -6.59 -30.344 2.203 1 98.75 312 ASN A O 1
ATOM 2342 N N . ASP A 1 313 ? -5.754 -28.297 1.993 1 98.62 313 ASP A N 1
ATOM 2343 C CA . ASP A 1 313 ? -7.07 -27.688 2.125 1 98.62 313 ASP A CA 1
ATOM 2344 C C . ASP A 1 313 ? -7.949 -28 0.917 1 98.62 313 ASP A C 1
ATOM 2346 O O . ASP A 1 313 ? -9.156 -28.203 1.057 1 98.62 313 ASP A O 1
ATOM 2350 N N . ALA A 1 314 ? -7.336 -27.969 -0.239 1 98.62 314 ALA A N 1
ATOM 2351 C CA . ALA A 1 314 ? -8.094 -28.344 -1.432 1 98.62 314 ALA A CA 1
ATOM 2352 C C . ALA A 1 314 ? -8.664 -29.75 -1.299 1 98.62 314 ALA A C 1
ATOM 2354 O O . ALA A 1 314 ? -9.828 -30 -1.651 1 98.62 314 ALA A O 1
ATOM 2355 N N . ALA A 1 315 ? -7.879 -30.625 -0.807 1 98.5 315 ALA A N 1
ATOM 2356 C CA . ALA A 1 315 ? -8.312 -32 -0.591 1 98.5 315 ALA A CA 1
ATOM 2357 C C . ALA A 1 315 ? -9.406 -32.094 0.466 1 98.5 315 ALA A C 1
ATOM 2359 O O . ALA A 1 315 ? -10.453 -32.688 0.242 1 98.5 315 ALA A O 1
ATOM 2360 N N . LYS A 1 316 ? -9.211 -31.469 1.58 1 98.44 316 LYS A N 1
ATOM 2361 C CA . LYS A 1 316 ? -10.094 -31.531 2.744 1 98.44 316 LYS A CA 1
ATOM 2362 C C . LYS A 1 316 ? -11.461 -30.922 2.436 1 98.44 316 LYS A C 1
ATOM 2364 O O . LYS A 1 316 ? -12.484 -31.453 2.863 1 98.44 316 LYS A O 1
ATOM 2369 N N . HIS A 1 317 ? -11.484 -29.844 1.659 1 98.12 317 HIS A N 1
ATOM 2370 C CA . HIS A 1 317 ? -12.719 -29.094 1.495 1 98.12 317 HIS A CA 1
ATOM 2371 C C . HIS A 1 317 ? -13.305 -29.297 0.104 1 98.12 317 HIS A C 1
ATOM 2373 O O . HIS A 1 317 ? -14.328 -28.688 -0.234 1 98.12 317 HIS A O 1
ATOM 2379 N N . GLY A 1 318 ? -12.688 -30.047 -0.702 1 97.06 318 GLY A N 1
ATOM 2380 C CA . GLY A 1 318 ? -13.203 -30.359 -2.027 1 97.06 318 GLY A CA 1
ATOM 2381 C C . GLY A 1 318 ? -13.227 -29.172 -2.955 1 97.06 318 GLY A C 1
ATOM 2382 O O . GLY A 1 318 ? -14.242 -28.906 -3.609 1 97.06 318 GLY A O 1
ATOM 2383 N N . VAL A 1 319 ? -12.141 -28.391 -2.959 1 97.5 319 VAL A N 1
ATOM 2384 C CA . VAL A 1 319 ? -12.047 -27.234 -3.848 1 97.5 319 VAL A CA 1
ATOM 2385 C C . VAL A 1 319 ? -12.062 -27.703 -5.301 1 97.5 319 VAL A C 1
ATOM 2387 O O . VAL A 1 319 ? -11.328 -28.609 -5.68 1 97.5 319 VAL A O 1
ATOM 2390 N N . LYS A 1 320 ? -12.938 -27.078 -6.051 1 96.06 320 LYS A N 1
ATOM 2391 C CA . LYS A 1 320 ? -13.094 -27.422 -7.457 1 96.06 320 LYS A CA 1
ATOM 2392 C C . LYS A 1 320 ? -12.375 -26.422 -8.359 1 96.06 320 LYS A C 1
ATOM 2394 O O . LYS A 1 320 ? -12.633 -25.219 -8.273 1 96.06 320 LYS A O 1
ATOM 2399 N N . VAL A 1 321 ? -11.5 -26.922 -9.156 1 98.12 321 VAL A N 1
ATOM 2400 C CA . VAL A 1 321 ? -10.852 -26.094 -10.172 1 98.12 321 VAL A CA 1
ATOM 2401 C C . VAL A 1 321 ? -11.586 -26.25 -11.5 1 98.12 321 VAL A C 1
ATOM 2403 O O . VAL A 1 321 ? -11.625 -27.344 -12.07 1 98.12 321 VAL A O 1
ATOM 2406 N N . GLU A 1 322 ? -12.211 -25.156 -11.945 1 97.88 322 GLU A N 1
ATOM 2407 C CA . GLU A 1 322 ? -12.828 -25.188 -13.266 1 97.88 322 GLU A CA 1
ATOM 2408 C C . GLU A 1 322 ? -11.773 -25.234 -14.367 1 97.88 322 GLU A C 1
ATOM 2410 O O . GLU A 1 322 ? -10.961 -24.312 -14.5 1 97.88 322 GLU A O 1
ATOM 2415 N N . THR A 1 323 ? -11.82 -26.344 -15.156 1 97.62 323 THR A N 1
ATOM 2416 C CA . THR A 1 323 ? -10.758 -26.531 -16.141 1 97.62 323 THR A CA 1
ATOM 2417 C C . THR A 1 323 ? -11.328 -26.703 -17.531 1 97.62 323 THR A C 1
ATOM 2419 O O . THR A 1 323 ? -12.461 -27.172 -17.703 1 97.62 323 THR A O 1
ATOM 2422 N N . ASN A 1 324 ? -10.617 -26.188 -18.484 1 97.75 324 ASN A N 1
ATOM 2423 C CA . ASN A 1 324 ? -10.711 -26.547 -19.906 1 97.75 324 ASN A CA 1
ATOM 2424 C C . ASN A 1 324 ? -9.594 -27.5 -20.312 1 97.75 324 ASN A C 1
ATOM 2426 O O . ASN A 1 324 ? -8.43 -27.094 -20.406 1 97.75 324 ASN A O 1
ATOM 2430 N N . ILE A 1 325 ? -9.969 -28.781 -20.656 1 98.06 325 ILE A N 1
ATOM 2431 C CA . ILE A 1 325 ? -8.953 -29.812 -20.797 1 98.06 325 ILE A CA 1
ATOM 2432 C C . ILE A 1 325 ? -8.586 -29.984 -22.266 1 98.06 325 ILE A C 1
ATOM 2434 O O . ILE A 1 325 ? -9.469 -30.078 -23.125 1 98.06 325 ILE A O 1
ATOM 2438 N N . PHE A 1 326 ? -7.359 -29.969 -22.531 1 98.69 326 PHE A N 1
ATOM 2439 C CA . PHE A 1 326 ? -6.766 -30.266 -23.844 1 98.69 326 PHE A CA 1
ATOM 2440 C C . PHE A 1 326 ? -5.836 -31.469 -23.734 1 98.69 326 PHE A C 1
ATOM 2442 O O . PHE A 1 326 ? -5.184 -31.688 -22.719 1 98.69 326 PHE A O 1
ATOM 2449 N N . TYR A 1 327 ? -5.766 -32.281 -24.844 1 98.56 327 TYR A N 1
ATOM 2450 C CA . TYR A 1 327 ? -4.965 -33.5 -24.812 1 98.56 327 TYR A CA 1
ATOM 2451 C C . TYR A 1 327 ? -3.789 -33.406 -25.781 1 98.56 327 TYR A C 1
ATOM 2453 O O . TYR A 1 327 ? -3.979 -33.375 -27 1 98.56 327 TYR A O 1
ATOM 2461 N N . GLY A 1 328 ? -2.576 -33.281 -25.141 1 98.69 328 GLY A N 1
ATOM 2462 C CA . GLY A 1 328 ? -1.359 -33.281 -25.938 1 98.69 328 GLY A CA 1
ATOM 2463 C C . GLY A 1 328 ? -0.756 -31.891 -26.062 1 98.69 328 GLY A C 1
ATOM 2464 O O . GLY A 1 328 ? -1.48 -30.891 -26.203 1 98.69 328 GLY A O 1
ATOM 2465 N N . LEU A 1 329 ? 0.555 -31.844 -26.141 1 98.81 329 LEU A N 1
ATOM 2466 C CA . LEU A 1 329 ? 1.298 -30.594 -26.203 1 98.81 329 LEU A CA 1
ATOM 2467 C C . LEU A 1 329 ? 0.997 -29.844 -27.5 1 98.81 329 LEU A C 1
ATOM 2469 O O . LEU A 1 329 ? 1.062 -28.609 -27.547 1 98.81 329 LEU A O 1
ATOM 2473 N N . GLU A 1 330 ? 0.621 -30.578 -28.516 1 98.44 330 GLU A N 1
ATOM 2474 C CA . GLU A 1 330 ? 0.322 -29.984 -29.812 1 98.44 330 GLU A CA 1
ATOM 2475 C C . GLU A 1 330 ? -0.904 -29.078 -29.734 1 98.44 330 GLU A C 1
ATOM 2477 O O . GLU A 1 330 ? -1.137 -28.266 -30.641 1 98.44 330 GLU A O 1
ATOM 2482 N N . GLU A 1 331 ? -1.679 -29.188 -28.656 1 98.19 331 GLU A N 1
ATOM 2483 C CA . GLU A 1 331 ? -2.924 -28.438 -28.531 1 98.19 331 GLU A CA 1
ATOM 2484 C C . GLU A 1 331 ? -2.699 -27.125 -27.781 1 98.19 331 GLU A C 1
ATOM 2486 O O . GLU A 1 331 ? -3.617 -26.312 -27.656 1 98.19 331 GLU A O 1
ATOM 2491 N N . VAL A 1 332 ? -1.488 -26.828 -27.344 1 98.06 332 VAL A N 1
ATOM 2492 C CA . VAL A 1 332 ? -1.199 -25.672 -26.516 1 98.06 332 VAL A CA 1
ATOM 2493 C C . VAL A 1 332 ? -1.577 -24.391 -27.25 1 98.06 332 VAL A C 1
ATOM 2495 O O . VAL A 1 332 ? -2.164 -23.469 -26.672 1 98.06 332 VAL A O 1
ATOM 2498 N N . PRO A 1 333 ? -1.38 -24.266 -28.562 1 96.94 333 PRO A N 1
ATOM 2499 C CA . PRO A 1 333 ? -1.805 -23.062 -29.266 1 96.94 333 PRO A CA 1
ATOM 2500 C C . PRO A 1 333 ? -3.311 -22.812 -29.172 1 96.94 333 PRO A C 1
ATOM 2502 O O . PRO A 1 333 ? -3.75 -21.672 -29.078 1 96.94 333 PRO A O 1
ATOM 2505 N N . LYS A 1 334 ? -4.082 -23.844 -29.188 1 96.94 334 LYS A N 1
ATOM 2506 C CA . LYS A 1 334 ? -5.527 -23.719 -29.047 1 96.94 334 LYS A CA 1
ATOM 2507 C C . LYS A 1 334 ? -5.902 -23.219 -27.641 1 96.94 334 LYS A C 1
ATOM 2509 O O . LYS A 1 334 ? -6.875 -22.484 -27.484 1 96.94 334 LYS A O 1
ATOM 2514 N N . MET A 1 335 ? -5.16 -23.719 -26.656 1 96.88 335 MET A N 1
ATOM 2515 C CA . MET A 1 335 ? -5.344 -23.234 -25.297 1 96.88 335 MET A CA 1
ATOM 2516 C C . MET A 1 335 ? -5.145 -21.719 -25.219 1 96.88 335 MET A C 1
ATOM 2518 O O . MET A 1 335 ? -5.934 -21.016 -24.594 1 96.88 335 MET A O 1
ATOM 2522 N N . VAL A 1 336 ? -4.105 -21.234 -25.859 1 96.31 336 VAL A N 1
ATOM 2523 C CA . VAL A 1 336 ? -3.762 -19.812 -25.844 1 96.31 336 VAL A CA 1
ATOM 2524 C C . VAL A 1 336 ? -4.871 -19.016 -26.516 1 96.31 336 VAL A C 1
ATOM 2526 O O . VAL A 1 336 ? -5.285 -17.969 -26.016 1 96.31 336 VAL A O 1
ATOM 2529 N N . GLU A 1 337 ? -5.371 -19.531 -27.625 1 95.62 337 GLU A N 1
ATOM 2530 C CA . GLU A 1 337 ? -6.465 -18.875 -28.344 1 95.62 337 GLU A CA 1
ATOM 2531 C C . GLU A 1 337 ? -7.703 -18.75 -27.453 1 95.62 337 GLU A C 1
ATOM 2533 O O . GLU A 1 337 ? -8.336 -17.688 -27.406 1 95.62 337 GLU A O 1
ATOM 2538 N N . LEU A 1 338 ? -7.992 -19.797 -26.766 1 94.88 338 LEU A N 1
ATOM 2539 C CA . LEU A 1 338 ? -9.148 -19.781 -25.891 1 94.88 338 LEU A CA 1
ATOM 2540 C C . LEU A 1 338 ? -8.969 -18.766 -24.766 1 94.88 338 LEU A C 1
ATOM 2542 O O . LEU A 1 338 ? -9.883 -18 -24.469 1 94.88 338 LEU A O 1
ATOM 2546 N N . ALA A 1 339 ? -7.824 -18.75 -24.172 1 92.56 339 ALA A N 1
ATOM 2547 C CA . ALA A 1 339 ? -7.531 -17.828 -23.078 1 92.56 339 ALA A CA 1
ATOM 2548 C C . ALA A 1 339 ? -7.68 -16.375 -23.547 1 92.56 339 ALA A C 1
ATOM 2550 O O . ALA A 1 339 ? -8.188 -15.539 -22.797 1 92.56 339 ALA A O 1
ATOM 2551 N N . HIS A 1 340 ? -7.34 -16.062 -24.75 1 90.44 340 HIS A N 1
ATOM 2552 C CA . HIS A 1 340 ? -7.344 -14.703 -25.266 1 90.44 340 HIS A CA 1
ATOM 2553 C C . HIS A 1 340 ? -8.734 -14.305 -25.766 1 90.44 340 HIS A C 1
ATOM 2555 O O . HIS A 1 340 ? -8.992 -13.133 -26.031 1 90.44 340 HIS A O 1
ATOM 2561 N N . SER A 1 341 ? -9.586 -15.273 -25.891 1 89.25 341 SER A N 1
ATOM 2562 C CA . SER A 1 341 ? -10.914 -15.008 -26.438 1 89.25 341 SER A CA 1
ATOM 2563 C C . SER A 1 341 ? -11.781 -14.25 -25.422 1 89.25 341 SER A C 1
ATOM 2565 O O . SER A 1 341 ? -12.805 -13.672 -25.797 1 89.25 341 SER A O 1
ATOM 2567 N N . GLY A 1 342 ? -11.375 -14.297 -24.109 1 84.75 342 GLY A N 1
ATOM 2568 C CA . GLY A 1 342 ? -12.172 -13.688 -23.062 1 84.75 342 GLY A CA 1
ATOM 2569 C C . GLY A 1 342 ? -13.352 -14.547 -22.641 1 84.75 342 GLY A C 1
ATOM 2570 O O . GLY A 1 342 ? -14.086 -14.188 -21.719 1 84.75 342 GLY A O 1
ATOM 2571 N N . LYS A 1 343 ? -13.484 -15.75 -23.156 1 88.25 343 LYS A N 1
ATOM 2572 C CA . LYS A 1 343 ? -14.648 -16.594 -22.906 1 88.25 343 LYS A CA 1
ATOM 2573 C C . LYS A 1 343 ? -14.273 -17.797 -22.047 1 88.25 343 LYS A C 1
ATOM 2575 O O . LYS A 1 343 ? -15.141 -18.578 -21.656 1 88.25 343 LYS A O 1
ATOM 2580 N N . MET A 1 344 ? -13.039 -17.875 -21.75 1 91.31 344 MET A N 1
ATOM 2581 C CA . MET A 1 344 ? -12.602 -19.031 -20.969 1 91.31 344 MET A CA 1
ATOM 2582 C C . MET A 1 344 ? -13.125 -18.938 -19.531 1 91.31 344 MET A C 1
ATOM 2584 O O . MET A 1 344 ? -13.047 -17.875 -18.906 1 91.31 344 MET A O 1
ATOM 2588 N N . LYS A 1 345 ? -13.695 -19.984 -19.094 1 93.25 345 LYS A N 1
ATOM 2589 C CA . LYS A 1 345 ? -14.039 -20.125 -17.688 1 93.25 345 LYS A CA 1
ATOM 2590 C C . LYS A 1 345 ? -13.008 -20.984 -16.953 1 93.25 345 LYS A C 1
ATOM 2592 O O . LYS A 1 345 ? -12.75 -22.125 -17.344 1 93.25 345 LYS A O 1
ATOM 2597 N N . GLY A 1 346 ? -12.469 -20.406 -15.969 1 95.81 346 GLY A N 1
ATOM 2598 C CA . GLY A 1 346 ? -11.5 -21.172 -15.195 1 95.81 346 GLY A CA 1
ATOM 2599 C C . GLY A 1 346 ? -10.133 -21.234 -15.852 1 95.81 346 GLY A C 1
ATOM 2600 O O . GLY A 1 346 ? -9.602 -20.219 -16.297 1 95.81 346 GLY A O 1
ATOM 2601 N N . LYS A 1 347 ? -9.539 -22.406 -15.852 1 97.81 347 LYS A N 1
ATOM 2602 C CA . LYS A 1 347 ? -8.148 -22.609 -16.25 1 97.81 347 LYS A CA 1
ATOM 2603 C C . LYS A 1 347 ? -8.047 -23.562 -17.438 1 97.81 347 LYS A C 1
ATOM 2605 O O . LYS A 1 347 ? -8.797 -24.531 -17.531 1 97.81 347 LYS A O 1
ATOM 2610 N N . ALA A 1 348 ? -7.141 -23.281 -18.344 1 98.19 348 ALA A N 1
ATOM 2611 C CA . ALA A 1 348 ? -6.836 -24.219 -19.422 1 98.19 348 ALA A CA 1
ATOM 2612 C C . ALA A 1 348 ? -5.699 -25.156 -19.031 1 98.19 348 ALA A C 1
ATOM 2614 O O . ALA A 1 348 ? -4.645 -24.719 -18.562 1 98.19 348 ALA A O 1
ATOM 2615 N N . VAL A 1 349 ? -5.906 -26.469 -19.219 1 98.56 349 VAL A N 1
ATOM 2616 C CA . VAL A 1 349 ? -4.902 -27.453 -18.828 1 98.56 349 VAL A CA 1
ATOM 2617 C C . VAL A 1 349 ? -4.613 -28.375 -20.016 1 98.56 349 VAL A C 1
ATOM 2619 O O . VAL A 1 349 ? -5.504 -28.656 -20.812 1 98.56 349 VAL A O 1
ATOM 2622 N N . CYS A 1 350 ? -3.383 -28.828 -20.062 1 98.81 350 CYS A N 1
ATOM 2623 C CA . CYS A 1 350 ? -2.906 -29.766 -21.094 1 98.81 350 CYS A CA 1
ATOM 2624 C C . CYS A 1 350 ? -2.52 -31.094 -20.469 1 98.81 350 CYS A C 1
ATOM 2626 O O . CYS A 1 350 ? -1.604 -31.172 -19.656 1 98.81 350 CYS A O 1
ATOM 2628 N N . VAL A 1 351 ? -3.229 -32.125 -20.891 1 98.81 351 VAL A N 1
ATOM 2629 C CA . VAL A 1 351 ? -2.828 -33.469 -20.516 1 98.81 351 VAL A CA 1
ATOM 2630 C C . VAL A 1 351 ? -1.654 -33.938 -21.391 1 98.81 351 VAL A C 1
ATOM 2632 O O . VAL A 1 351 ? -1.809 -34.125 -22.594 1 98.81 351 VAL A O 1
ATOM 2635 N N . VAL A 1 352 ? -0.525 -34.125 -20.766 1 98.88 352 VAL A N 1
ATOM 2636 C CA . VAL A 1 352 ? 0.703 -34.438 -21.484 1 98.88 352 VAL A CA 1
ATOM 2637 C C . VAL A 1 352 ? 0.889 -35.969 -21.531 1 98.88 352 VAL A C 1
ATOM 2639 O O . VAL A 1 352 ? 1.157 -36.531 -22.594 1 98.88 352 VAL A O 1
ATOM 2642 N N . ASP A 1 353 ? 0.794 -36.562 -20.375 1 98.44 353 ASP A N 1
ATOM 2643 C CA . ASP A 1 353 ? 0.833 -38 -20.266 1 98.44 353 ASP A CA 1
ATOM 2644 C C . ASP A 1 353 ? -0.569 -38.594 -20.078 1 98.44 353 ASP A C 1
ATOM 2646 O O . ASP A 1 353 ? -1.016 -38.781 -18.938 1 98.44 353 ASP A O 1
ATOM 2650 N N . LYS A 1 354 ? -1.221 -38.969 -21.109 1 97.56 354 LYS A N 1
ATOM 2651 C CA . LYS A 1 354 ? -2.607 -39.406 -21.078 1 97.56 354 LYS A CA 1
ATOM 2652 C C . LYS A 1 354 ? -2.738 -40.719 -20.312 1 97.56 354 LYS A C 1
ATOM 2654 O O . LYS A 1 354 ? -3.74 -40.938 -19.625 1 97.56 354 LYS A O 1
ATOM 2659 N N . ALA A 1 355 ? -1.768 -41.562 -20.469 1 96.81 355 ALA A N 1
ATOM 2660 C CA . ALA A 1 355 ? -1.824 -42.844 -19.781 1 96.81 355 ALA A CA 1
ATOM 2661 C C . ALA A 1 355 ? -1.889 -42.688 -18.266 1 96.81 355 ALA A C 1
ATOM 2663 O O . ALA A 1 355 ? -2.736 -43.281 -17.609 1 96.81 355 ALA A O 1
ATOM 2664 N N . GLU A 1 356 ? -0.98 -41.906 -17.781 1 96.62 356 GLU A N 1
ATOM 2665 C CA . GLU A 1 356 ? -0.972 -41.656 -16.344 1 96.62 356 GLU A CA 1
ATOM 2666 C C . GLU A 1 356 ? -2.227 -40.906 -15.914 1 96.62 356 GLU A C 1
ATOM 2668 O O . GLU A 1 356 ? -2.764 -41.188 -14.828 1 96.62 356 GLU A O 1
ATOM 2673 N N . PHE A 1 357 ? -2.666 -39.969 -16.688 1 97.19 357 PHE A N 1
ATOM 2674 C CA . PHE A 1 357 ? -3.869 -39.188 -16.406 1 97.19 357 PHE A CA 1
ATOM 2675 C C . PHE A 1 357 ? -5.086 -40.125 -16.281 1 97.19 357 PHE A C 1
ATOM 2677 O O . PHE A 1 357 ? -5.898 -39.938 -15.367 1 97.19 357 PHE A O 1
ATOM 2684 N N . ASP A 1 358 ? -5.254 -41.062 -17.156 1 95.62 358 ASP A N 1
ATOM 2685 C CA . ASP A 1 358 ? -6.387 -42 -17.188 1 95.62 358 ASP A CA 1
ATOM 2686 C C . ASP A 1 358 ? -6.359 -42.938 -15.992 1 95.62 358 ASP A C 1
ATOM 2688 O O . ASP A 1 358 ? -7.406 -43.344 -15.492 1 95.62 358 ASP A O 1
ATOM 2692 N N . LYS A 1 359 ? -5.18 -43.281 -15.594 1 93.44 359 LYS A N 1
ATOM 2693 C CA . LYS A 1 359 ? -5.051 -44.156 -14.406 1 93.44 359 LYS A CA 1
ATOM 2694 C C . LYS A 1 359 ? -5.664 -43.469 -13.18 1 93.44 359 LYS A C 1
ATOM 2696 O O . LYS A 1 359 ? -6.316 -44.125 -12.367 1 93.44 359 LYS A O 1
ATOM 2701 N N . GLU A 1 360 ? -5.441 -42.25 -13.07 1 88.5 360 GLU A N 1
ATOM 2702 C CA . GLU A 1 360 ? -5.98 -41.5 -11.938 1 88.5 360 GLU A CA 1
ATOM 2703 C C . GLU A 1 360 ? -7.504 -41.438 -11.992 1 88.5 360 GLU A C 1
ATOM 2705 O O . GLU A 1 360 ? -8.172 -41.562 -10.969 1 88.5 360 GLU A O 1
ATOM 2710 N N . LYS A 1 361 ? -8.047 -41.188 -13.109 1 81.88 361 LYS A N 1
ATOM 2711 C CA . LYS A 1 361 ? -9.492 -41.062 -13.281 1 81.88 361 LYS A CA 1
ATOM 2712 C C . LYS A 1 361 ? -10.188 -42.375 -12.898 1 81.88 361 LYS A C 1
ATOM 2714 O O . LYS A 1 361 ? -11.297 -42.344 -12.375 1 81.88 361 LYS A O 1
ATOM 2719 N N . ALA A 1 362 ? -9.531 -43.469 -13.125 1 73.5 362 ALA A N 1
ATOM 2720 C CA . ALA A 1 362 ? -10.109 -44.781 -12.844 1 73.5 362 ALA A CA 1
ATOM 2721 C C . ALA A 1 362 ? -10.133 -45.062 -11.344 1 73.5 362 ALA A C 1
ATOM 2723 O O . ALA A 1 362 ? -10.969 -45.812 -10.859 1 73.5 362 ALA A O 1
ATOM 2724 N N . GLU A 1 363 ? -9.258 -44.438 -10.703 1 67 363 GLU A N 1
ATOM 2725 C CA . GLU A 1 363 ? -9.148 -44.656 -9.266 1 67 363 GLU A CA 1
ATOM 2726 C C . GLU A 1 363 ? -10.102 -43.719 -8.5 1 67 363 GLU A C 1
ATOM 2728 O O . GLU A 1 363 ? -10.414 -44 -7.332 1 67 363 GLU A O 1
ATOM 2733 N N . HIS A 1 364 ? -10.633 -42.594 -9.07 1 62.81 364 HIS A N 1
ATOM 2734 C CA . HIS A 1 364 ? -11.539 -41.656 -8.406 1 62.81 364 HIS A CA 1
ATOM 2735 C C . HIS A 1 364 ? -12.93 -41.688 -9.039 1 62.81 364 HIS A C 1
ATOM 2737 O O . HIS A 1 364 ? -13.055 -41.781 -10.258 1 62.81 364 HIS A O 1
ATOM 2743 N N . MET B 1 1 ? -23.266 32.375 26.5 1 53.72 1 MET B N 1
ATOM 2744 C CA . MET B 1 1 ? -22.984 33.656 27.156 1 53.72 1 MET B CA 1
ATOM 2745 C C . MET B 1 1 ? -21.938 34.438 26.391 1 53.72 1 MET B C 1
ATOM 2747 O O . MET B 1 1 ? -21.078 33.875 25.734 1 53.72 1 MET B O 1
ATOM 2751 N N . ALA B 1 2 ? -22.125 35.656 26.375 1 71.31 2 ALA B N 1
ATOM 2752 C CA . ALA B 1 2 ? -21.203 36.562 25.672 1 71.31 2 ALA B CA 1
ATOM 2753 C C . ALA B 1 2 ? -19.797 36.469 26.25 1 71.31 2 ALA B C 1
ATOM 2755 O O . ALA B 1 2 ? -19.625 36.406 27.469 1 71.31 2 ALA B O 1
ATOM 2756 N N . ILE B 1 3 ? -18.781 36.281 25.359 1 84.44 3 ILE B N 1
ATOM 2757 C CA . ILE B 1 3 ? -17.406 36.188 25.797 1 84.44 3 ILE B CA 1
ATOM 2758 C C . ILE B 1 3 ? -16.875 37.594 26.094 1 84.44 3 ILE B C 1
ATOM 2760 O O . ILE B 1 3 ? -16.922 38.5 25.234 1 84.44 3 ILE B O 1
ATOM 2764 N N . GLU B 1 4 ? -16.453 37.875 27.266 1 84.06 4 GLU B N 1
ATOM 2765 C CA . GLU B 1 4 ? -16.031 39.188 27.703 1 84.06 4 GLU B CA 1
ATOM 2766 C C . GLU B 1 4 ? -14.656 39.562 27.125 1 84.06 4 GLU B C 1
ATOM 2768 O O . GLU B 1 4 ? -13.781 38.688 27.031 1 84.06 4 GLU B O 1
ATOM 2773 N N . GLY B 1 5 ? -14.508 40.781 26.703 1 89 5 GLY B N 1
ATOM 2774 C CA . GLY B 1 5 ? -13.188 41.312 26.391 1 89 5 GLY B CA 1
ATOM 2775 C C . GLY B 1 5 ? -12.797 41.062 24.938 1 89 5 GLY B C 1
ATOM 2776 O O . GLY B 1 5 ? -11.625 41.219 24.578 1 89 5 GLY B O 1
ATOM 2777 N N . ILE B 1 6 ? -13.742 40.594 24.125 1 92.88 6 ILE B N 1
ATOM 2778 C CA . ILE B 1 6 ? -13.406 40.406 22.719 1 92.88 6 ILE B CA 1
ATOM 2779 C C . ILE B 1 6 ? -14.219 41.344 21.844 1 92.88 6 ILE B C 1
ATOM 2781 O O . ILE B 1 6 ? -15.336 41.719 22.219 1 92.88 6 ILE B O 1
ATOM 2785 N N . PRO B 1 7 ? -13.734 41.75 20.766 1 96.44 7 PRO B N 1
ATOM 2786 C CA . PRO B 1 7 ? -14.469 42.688 19.875 1 96.44 7 PRO B CA 1
ATOM 2787 C C . PRO B 1 7 ? -15.648 42 19.172 1 96.44 7 PRO B C 1
ATOM 2789 O O . PRO B 1 7 ? -15.672 40.781 19.031 1 96.44 7 PRO B O 1
ATOM 2792 N N . GLU B 1 8 ? -16.562 42.812 18.719 1 95.88 8 GLU B N 1
ATOM 2793 C CA . GLU B 1 8 ? -17.734 42.312 18.016 1 95.88 8 GLU B CA 1
ATOM 2794 C C . GLU B 1 8 ? -17.344 41.781 16.625 1 95.88 8 GLU B C 1
ATOM 2796 O O . GLU B 1 8 ? -17.953 40.844 16.125 1 95.88 8 GLU B O 1
ATOM 2801 N N . GLU B 1 9 ? -16.375 42.531 16.078 1 98.12 9 GLU B N 1
ATOM 2802 C CA . GLU B 1 9 ? -15.891 42.125 14.75 1 98.12 9 GLU B CA 1
ATOM 2803 C C . GLU B 1 9 ? -14.375 41.938 14.758 1 98.12 9 GLU B C 1
ATOM 2805 O O . GLU B 1 9 ? -13.672 42.5 15.609 1 98.12 9 GLU B O 1
ATOM 2810 N N . MET B 1 10 ? -13.938 41.156 13.82 1 98.44 10 MET B N 1
ATOM 2811 C CA . MET B 1 10 ? -12.516 40.906 13.688 1 98.44 10 MET B CA 1
ATOM 2812 C C . MET B 1 10 ? -12.102 40.844 12.219 1 98.44 10 MET B C 1
ATOM 2814 O O . MET B 1 10 ? -12.938 40.594 11.344 1 98.44 10 MET B O 1
ATOM 2818 N N . LEU B 1 11 ? -10.812 41.125 12.008 1 98.69 11 LEU B N 1
ATOM 2819 C CA . LEU B 1 11 ? -10.242 40.938 10.672 1 98.69 11 LEU B CA 1
ATOM 2820 C C . LEU B 1 11 ? -10.031 39.469 10.367 1 98.69 11 LEU B C 1
ATOM 2822 O O . LEU B 1 11 ? -9.578 38.688 11.227 1 98.69 11 LEU B O 1
ATOM 2826 N N . ALA B 1 12 ? -10.375 39.031 9.148 1 98.88 12 ALA B N 1
ATOM 2827 C CA . ALA B 1 12 ? -10.18 37.656 8.711 1 98.88 12 ALA B CA 1
ATOM 2828 C C . ALA B 1 12 ? -9.836 37.562 7.23 1 98.88 12 ALA B C 1
ATOM 2830 O O . ALA B 1 12 ? -10.172 38.469 6.465 1 98.88 12 ALA B O 1
ATOM 2831 N N . VAL B 1 13 ? -9.102 36.594 6.844 1 98.88 13 VAL B N 1
ATOM 2832 C CA . VAL B 1 13 ? -8.812 36.25 5.453 1 98.88 13 VAL B CA 1
ATOM 2833 C C . VAL B 1 13 ? -9.727 35.094 5.012 1 98.88 13 VAL B C 1
ATOM 2835 O O . VAL B 1 13 ? -9.586 33.969 5.48 1 98.88 13 VAL B O 1
ATOM 2838 N N . GLN B 1 14 ? -10.617 35.344 4.023 1 98.75 14 GLN B N 1
ATOM 2839 C CA . GLN B 1 14 ? -11.633 34.344 3.697 1 98.75 14 GLN B CA 1
ATOM 2840 C C . GLN B 1 14 ? -11.578 33.969 2.219 1 98.75 14 GLN B C 1
ATOM 2842 O O . GLN B 1 14 ? -11.242 34.781 1.373 1 98.75 14 GLN B O 1
ATOM 2847 N N . ILE B 1 15 ? -11.82 32.719 1.985 1 98.5 15 ILE B N 1
ATOM 2848 C CA . ILE B 1 15 ? -12.219 32.312 0.65 1 98.5 15 ILE B CA 1
ATOM 2849 C C . ILE B 1 15 ? -13.703 32.594 0.433 1 98.5 15 ILE B C 1
ATOM 2851 O O . ILE B 1 15 ? -14.555 32.062 1.158 1 98.5 15 ILE B O 1
ATOM 2855 N N . VAL B 1 16 ? -14.008 33.375 -0.546 1 98.19 16 VAL B N 1
ATOM 2856 C CA . VAL B 1 16 ? -15.398 33.75 -0.792 1 98.19 16 VAL B CA 1
ATOM 2857 C C . VAL B 1 16 ? -15.859 33.156 -2.119 1 98.19 16 VAL B C 1
ATOM 2859 O O . VAL B 1 16 ? -17.062 32.969 -2.342 1 98.19 16 VAL B O 1
ATOM 2862 N N . GLU B 1 17 ? -14.922 32.938 -3 1 97.94 17 GLU B N 1
ATOM 2863 C CA . GLU B 1 17 ? -15.109 32.281 -4.289 1 97.94 17 GLU B CA 1
ATOM 2864 C C . GLU B 1 17 ? -13.922 31.391 -4.637 1 97.94 17 GLU B C 1
ATOM 2866 O O . GLU B 1 17 ? -12.773 31.781 -4.465 1 97.94 17 GLU B O 1
ATOM 2871 N N . PHE B 1 18 ? -14.242 30.203 -5.094 1 97.69 18 PHE B N 1
ATOM 2872 C CA . PHE B 1 18 ? -13.164 29.297 -5.438 1 97.69 18 PHE B CA 1
ATOM 2873 C C . PHE B 1 18 ? -12.312 29.875 -6.57 1 97.69 18 PHE B C 1
ATOM 2875 O O . PHE B 1 18 ? -12.828 30.562 -7.445 1 97.69 18 PHE B O 1
ATOM 2882 N N . ASN B 1 19 ? -11.078 29.562 -6.57 1 96.94 19 ASN B N 1
ATOM 2883 C CA . ASN B 1 19 ? -10.125 29.938 -7.609 1 96.94 19 ASN B CA 1
ATOM 2884 C C . ASN B 1 19 ? -10.016 31.453 -7.762 1 96.94 19 ASN B C 1
ATOM 2886 O O . ASN B 1 19 ? -9.766 31.953 -8.859 1 96.94 19 ASN B O 1
ATOM 2890 N N . LYS B 1 20 ? -10.336 32.25 -6.766 1 96.19 20 LYS B N 1
ATOM 2891 C CA . LYS B 1 20 ? -10.172 33.688 -6.688 1 96.19 20 LYS B CA 1
ATOM 2892 C C . LYS B 1 20 ? -9.328 34.094 -5.48 1 96.19 20 LYS B C 1
ATOM 2894 O O . LYS B 1 20 ? -9.141 33.281 -4.559 1 96.19 20 LYS B O 1
ATOM 2899 N N . PRO B 1 21 ? -8.758 35.25 -5.484 1 95.25 21 PRO B N 1
ATOM 2900 C CA . PRO B 1 21 ? -7.949 35.688 -4.344 1 95.25 21 PRO B CA 1
ATOM 2901 C C . PRO B 1 21 ? -8.75 35.75 -3.043 1 95.25 21 PRO B C 1
ATOM 2903 O O . PRO B 1 21 ? -9.961 35.969 -3.068 1 95.25 21 PRO B O 1
ATOM 2906 N N . TYR B 1 22 ? -8.07 35.625 -1.991 1 97.62 22 TYR B N 1
ATOM 2907 C CA . TYR B 1 22 ? -8.656 35.812 -0.669 1 97.62 22 TYR B CA 1
ATOM 2908 C C . TYR B 1 22 ? -9.266 37.188 -0.521 1 97.62 22 TYR B C 1
ATOM 2910 O O . TYR B 1 22 ? -8.781 38.156 -1.116 1 97.62 22 TYR B O 1
ATOM 2918 N N . GLN B 1 23 ? -10.273 37.25 0.224 1 98.12 23 GLN B N 1
ATOM 2919 C CA . GLN B 1 23 ? -10.805 38.531 0.676 1 98.12 23 GLN B CA 1
ATOM 2920 C C . GLN B 1 23 ? -10.43 38.781 2.131 1 98.12 23 GLN B C 1
ATOM 2922 O O . GLN B 1 23 ? -10.586 37.906 2.988 1 98.12 23 GLN B O 1
ATOM 2927 N N . ILE B 1 24 ? -9.93 39.969 2.396 1 98.69 24 ILE B N 1
ATOM 2928 C CA . ILE B 1 24 ? -9.57 40.406 3.744 1 98.69 24 ILE B CA 1
ATOM 2929 C C . ILE B 1 24 ? -10.547 41.469 4.219 1 98.69 24 ILE B C 1
ATOM 2931 O O . ILE B 1 24 ? -10.578 42.594 3.672 1 98.69 24 ILE B O 1
ATOM 2935 N N . HIS B 1 25 ? -11.344 41.094 5.176 1 98.06 25 HIS B N 1
ATOM 2936 C CA . HIS B 1 25 ? -12.367 42.031 5.66 1 98.06 25 HIS B CA 1
ATOM 2937 C C . HIS B 1 25 ? -12.82 41.656 7.066 1 98.06 25 HIS B C 1
ATOM 2939 O O . HIS B 1 25 ? -12.406 40.625 7.609 1 98.06 25 HIS B O 1
ATOM 2945 N N . LYS B 1 26 ? -13.617 42.531 7.652 1 98.5 26 LYS B N 1
ATOM 2946 C CA . LYS B 1 26 ? -14.117 42.281 9 1 98.5 26 LYS B CA 1
ATOM 2947 C C . LYS B 1 26 ? -15.297 41.312 8.984 1 98.5 26 LYS B C 1
ATOM 2949 O O . LYS B 1 26 ? -16.141 41.375 8.102 1 98.5 26 LYS B O 1
ATOM 2954 N N . VAL B 1 27 ? -15.273 40.406 9.883 1 98.38 27 VAL B N 1
ATOM 2955 C CA . VAL B 1 27 ? -16.344 39.438 10.086 1 98.38 27 VAL B CA 1
ATOM 2956 C C . VAL B 1 27 ? -16.734 39.406 11.57 1 98.38 27 VAL B C 1
ATOM 2958 O O . VAL B 1 27 ? -15.984 39.875 12.422 1 98.38 27 VAL B O 1
ATOM 2961 N N . PRO B 1 28 ? -17.922 38.844 11.883 1 97.31 28 PRO B N 1
ATOM 2962 C CA . PRO B 1 28 ? -18.266 38.75 13.297 1 97.31 28 PRO B CA 1
ATOM 2963 C C . PRO B 1 28 ? -17.297 37.875 14.078 1 97.31 28 PRO B C 1
ATOM 2965 O O . PRO B 1 28 ? -16.859 36.812 13.578 1 97.31 28 PRO B O 1
ATOM 2968 N N . THR B 1 29 ? -16.891 38.312 15.266 1 97.81 29 THR B N 1
ATOM 2969 C CA . THR B 1 29 ? -16.094 37.5 16.172 1 97.81 29 THR B CA 1
ATOM 2970 C C . THR B 1 29 ? -16.969 36.406 16.828 1 97.81 29 THR B C 1
ATOM 2972 O O . THR B 1 29 ? -18.141 36.656 17.125 1 97.81 29 THR B O 1
ATOM 2975 N N . PRO B 1 30 ? -16.422 35.188 17.031 1 96.12 30 PRO B N 1
ATOM 2976 C CA . PRO B 1 30 ? -17.219 34.188 17.734 1 96.12 30 PRO B CA 1
ATOM 2977 C C . PRO B 1 30 ? -17.719 34.656 19.094 1 96.12 30 PRO B C 1
ATOM 2979 O O . PRO B 1 30 ? -16.953 35.219 19.875 1 96.12 30 PRO B O 1
ATOM 2982 N N . THR B 1 31 ? -18.984 34.375 19.391 1 92.5 31 THR B N 1
ATOM 2983 C CA . THR B 1 31 ? -19.578 34.906 20.609 1 92.5 31 THR B CA 1
ATOM 2984 C C . THR B 1 31 ? -19.984 33.812 21.547 1 92.5 31 THR B C 1
ATOM 2986 O O . THR B 1 31 ? -20.375 34.062 22.703 1 92.5 31 THR B O 1
ATOM 2989 N N . SER B 1 32 ? -20.062 32.625 21.109 1 95 32 SER B N 1
ATOM 2990 C CA . SER B 1 32 ? -20.406 31.484 21.938 1 95 32 SER B CA 1
ATOM 2991 C C . SER B 1 32 ? -19.531 30.281 21.594 1 95 32 SER B C 1
ATOM 2993 O O . SER B 1 32 ? -18.969 30.203 20.484 1 95 32 SER B O 1
ATOM 2995 N N . LEU B 1 33 ? -19.453 29.453 22.578 1 97.56 33 LEU B N 1
ATOM 2996 C CA . LEU B 1 33 ? -18.625 28.266 22.422 1 97.56 33 LEU B CA 1
ATOM 2997 C C . LEU B 1 33 ? -19.422 27 22.75 1 97.56 33 LEU B C 1
ATOM 2999 O O . LEU B 1 33 ? -20.219 27 23.703 1 97.56 33 LEU B O 1
ATOM 3003 N N . LYS B 1 34 ? -19.266 26.062 21.938 1 97.56 34 LYS B N 1
ATOM 3004 C CA . LYS B 1 34 ? -19.75 24.734 22.312 1 97.56 34 LYS B CA 1
ATOM 3005 C C . LYS B 1 34 ? -18.953 24.172 23.469 1 97.56 34 LYS B C 1
ATOM 3007 O O . LYS B 1 34 ? -17.906 24.703 23.828 1 97.56 34 LYS B O 1
ATOM 3012 N N . PRO B 1 35 ? -19.406 23.047 24.109 1 97.62 35 PRO B N 1
ATOM 3013 C CA . PRO B 1 35 ? -18.875 22.562 25.391 1 97.62 35 PRO B CA 1
ATOM 3014 C C . PRO B 1 35 ? -17.375 22.297 25.344 1 97.62 35 PRO B C 1
ATOM 3016 O O . PRO B 1 35 ? -16.656 22.547 26.312 1 97.62 35 PRO B O 1
ATOM 3019 N N . HIS B 1 36 ? -16.812 21.844 24.188 1 98.44 36 HIS B N 1
ATOM 3020 C CA . HIS B 1 36 ? -15.414 21.422 24.156 1 98.44 36 HIS B CA 1
ATOM 3021 C C . HIS B 1 36 ? -14.562 22.422 23.359 1 98.44 36 HIS B C 1
ATOM 3023 O O . HIS B 1 36 ? -13.391 22.141 23.078 1 98.44 36 HIS B O 1
ATOM 3029 N N . GLU B 1 37 ? -15.07 23.562 23.062 1 98.69 37 GLU B N 1
ATOM 3030 C CA . GLU B 1 37 ? -14.398 24.547 22.203 1 98.69 37 GLU B CA 1
ATOM 3031 C C . GLU B 1 37 ? -13.578 25.516 23.047 1 98.69 37 GLU B C 1
ATOM 3033 O O . GLU B 1 37 ? -13.875 25.75 24.219 1 98.69 37 GLU B O 1
ATOM 3038 N N . VAL B 1 38 ? -12.562 26.031 22.438 1 98.75 38 VAL B N 1
ATOM 3039 C CA . VAL B 1 38 ? -11.664 27.031 23 1 98.75 38 VAL B CA 1
ATOM 3040 C C . VAL B 1 38 ? -11.531 28.203 22.016 1 98.75 38 VAL B C 1
ATOM 3042 O O . VAL B 1 38 ? -11.32 28 20.812 1 98.75 38 VAL B O 1
ATOM 3045 N N . LEU B 1 39 ? -11.734 29.391 22.5 1 98.75 39 LEU B N 1
ATOM 3046 C CA . LEU B 1 39 ? -11.477 30.562 21.703 1 98.75 39 LEU B CA 1
ATOM 3047 C C . LEU B 1 39 ? -10.039 31.047 21.891 1 98.75 39 LEU B C 1
ATOM 3049 O O . LEU B 1 39 ? -9.625 31.328 23.016 1 98.75 39 LEU B O 1
ATOM 3053 N N . LEU B 1 40 ? -9.383 31.156 20.844 1 98.88 40 LEU B N 1
ATOM 3054 C CA . LEU B 1 40 ? -8.008 31.625 20.859 1 98.88 40 LEU B CA 1
ATOM 3055 C C . LEU B 1 40 ? -7.914 33.031 20.266 1 98.88 40 LEU B C 1
ATOM 3057 O O . LEU B 1 40 ? -8.555 33.344 19.266 1 98.88 40 LEU B O 1
ATOM 3061 N N . LYS B 1 41 ? -7.184 33.906 20.922 1 98.81 41 LYS B N 1
ATOM 3062 C CA . LYS B 1 41 ? -6.629 35.031 20.219 1 98.81 41 LYS B CA 1
ATOM 3063 C C . LYS B 1 41 ? -5.402 34.656 19.406 1 98.81 41 LYS B C 1
ATOM 3065 O O . LYS B 1 41 ? -4.363 34.281 19.969 1 98.81 41 LYS B O 1
ATOM 3070 N N . THR B 1 42 ? -5.57 34.781 18.141 1 98.94 42 THR B N 1
ATOM 3071 C CA . THR B 1 42 ? -4.551 34.25 17.25 1 98.94 42 THR B CA 1
ATOM 3072 C C . THR B 1 42 ? -3.248 35.031 17.375 1 98.94 42 THR B C 1
ATOM 3074 O O . THR B 1 42 ? -3.254 36.25 17.359 1 98.94 42 THR B O 1
ATOM 3077 N N . VAL B 1 43 ? -2.135 34.281 17.5 1 98.88 43 VAL B N 1
ATOM 3078 C CA . VAL B 1 43 ? -0.843 34.969 17.547 1 98.88 43 VAL B CA 1
ATOM 3079 C C . VAL B 1 43 ? -0.109 34.781 16.219 1 98.88 43 VAL B C 1
ATOM 3081 O O . VAL B 1 43 ? 0.28 35.75 15.578 1 98.88 43 VAL B O 1
ATOM 308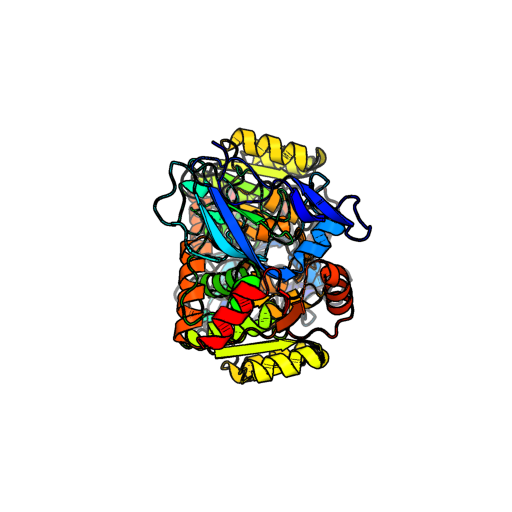4 N N . VAL B 1 44 ? 0.092 33.5 15.828 1 98.94 44 VAL B N 1
ATOM 3085 C CA . VAL B 1 44 ? 0.712 33.188 14.547 1 98.94 44 VAL B CA 1
ATOM 3086 C C . VAL B 1 44 ? -0.112 32.125 13.828 1 98.94 44 VAL B C 1
ATOM 3088 O O . VAL B 1 44 ? -0.598 31.188 14.453 1 98.94 44 VAL B O 1
ATOM 3091 N N . ALA B 1 45 ? -0.354 32.312 12.539 1 98.88 45 ALA B N 1
ATOM 3092 C CA . ALA B 1 45 ? -0.93 31.297 11.648 1 98.88 45 ALA B CA 1
ATOM 3093 C C . ALA B 1 45 ? -0.026 31.047 10.445 1 98.88 45 ALA B C 1
ATOM 3095 O O . ALA B 1 45 ? 0.806 31.891 10.102 1 98.88 45 ALA B O 1
ATOM 3096 N N . SER B 1 46 ? -0.134 29.844 9.875 1 98.5 46 SER B N 1
ATOM 3097 C CA . SER B 1 46 ? 0.793 29.484 8.805 1 98.5 46 SER B CA 1
ATOM 3098 C C . SER B 1 46 ? 0.048 29.016 7.566 1 98.5 46 SER B C 1
ATOM 3100 O O . SER B 1 46 ? -1.141 28.688 7.633 1 98.5 46 SER B O 1
ATOM 3102 N N . LEU B 1 47 ? 0.747 29.078 6.453 1 97.38 47 LEU B N 1
ATOM 3103 C CA . LEU B 1 47 ? 0.239 28.625 5.164 1 97.38 47 LEU B CA 1
ATOM 3104 C C . LEU B 1 47 ? 0.655 27.188 4.898 1 97.38 47 LEU B C 1
ATOM 3106 O O . LEU B 1 47 ? 1.809 26.812 5.129 1 97.38 47 LEU B O 1
ATOM 3110 N N . CYS B 1 48 ? -0.253 26.344 4.457 1 95.56 48 CYS B N 1
ATOM 3111 C CA . CYS B 1 48 ? -0.028 24.953 4.109 1 95.56 48 CYS B CA 1
ATOM 3112 C C . CYS B 1 48 ? -0.459 24.672 2.672 1 95.56 48 CYS B C 1
ATOM 3114 O O . CYS B 1 48 ? -1.33 25.359 2.137 1 95.56 48 CYS B O 1
ATOM 3116 N N . HIS B 1 49 ? 0.124 23.672 2.066 1 91.31 49 HIS B N 1
ATOM 3117 C CA . HIS B 1 49 ? -0.265 23.25 0.727 1 91.31 49 HIS B CA 1
ATOM 3118 C C . HIS B 1 49 ? -1.762 22.969 0.652 1 91.31 49 HIS B C 1
ATOM 3120 O O . HIS B 1 49 ? -2.408 23.281 -0.35 1 91.31 49 HIS B O 1
ATOM 3126 N N . THR B 1 50 ? -2.322 22.438 1.618 1 93.38 50 THR B N 1
ATOM 3127 C CA . THR B 1 50 ? -3.738 22.094 1.663 1 93.38 50 THR B CA 1
ATOM 3128 C C . THR B 1 50 ? -4.605 23.344 1.527 1 93.38 50 THR B C 1
ATOM 3130 O O . THR B 1 50 ? -5.715 23.266 0.997 1 93.38 50 THR B O 1
ATOM 3133 N N . ASP B 1 51 ? -4.141 24.484 1.952 1 95.62 51 ASP B N 1
ATOM 3134 C CA . ASP B 1 51 ? -4.891 25.734 1.788 1 95.62 51 ASP B CA 1
ATOM 3135 C C . ASP B 1 51 ? -5.129 26.031 0.312 1 95.62 51 ASP B C 1
ATOM 3137 O O . ASP B 1 51 ? -6.191 26.547 -0.058 1 95.62 51 ASP B O 1
ATOM 3141 N N . SER B 1 52 ? -4.105 25.75 -0.468 1 93.81 52 SER B N 1
ATOM 3142 C CA . SER B 1 52 ? -4.266 25.969 -1.902 1 93.81 52 SER B CA 1
ATOM 3143 C C . SER B 1 52 ? -5.305 25.016 -2.488 1 93.81 52 SER B C 1
ATOM 3145 O O . SER B 1 52 ? -6.02 25.375 -3.428 1 93.81 52 SER B O 1
ATOM 3147 N N . MET B 1 53 ? -5.352 23.812 -1.946 1 93.12 53 MET B N 1
ATOM 3148 C CA . MET B 1 53 ? -6.352 22.844 -2.393 1 93.12 53 MET B CA 1
ATOM 3149 C C . MET B 1 53 ? -7.758 23.312 -2.039 1 93.12 53 MET B C 1
ATOM 3151 O O . MET B 1 53 ? -8.695 23.125 -2.818 1 93.12 53 MET B O 1
ATOM 3155 N N . VAL B 1 54 ? -7.93 23.969 -0.93 1 96.19 54 VAL B N 1
ATOM 3156 C CA . VAL B 1 54 ? -9.211 24.531 -0.512 1 96.19 54 VAL B CA 1
ATOM 3157 C C . VAL B 1 54 ? -9.625 25.641 -1.471 1 96.19 54 VAL B C 1
ATOM 3159 O O . VAL B 1 54 ? -10.75 25.656 -1.969 1 96.19 54 VAL B O 1
ATOM 3162 N N . VAL B 1 55 ? -8.719 26.5 -1.801 1 96.75 55 VAL B N 1
ATOM 3163 C CA . VAL B 1 55 ? -8.984 27.625 -2.701 1 96.75 55 VAL B CA 1
ATOM 3164 C C . VAL B 1 55 ? -9.398 27.094 -4.074 1 96.75 55 VAL B C 1
ATOM 3166 O O . VAL B 1 55 ? -10.273 27.656 -4.727 1 96.75 55 VAL B O 1
ATOM 3169 N N . ALA B 1 56 ? -8.812 25.922 -4.406 1 95.81 56 ALA B N 1
ATOM 3170 C CA . ALA B 1 56 ? -9.047 25.344 -5.727 1 95.81 56 ALA B CA 1
ATOM 3171 C C . ALA B 1 56 ? -10.352 24.547 -5.754 1 95.81 56 ALA B C 1
ATOM 3173 O O . ALA B 1 56 ? -10.742 24.031 -6.797 1 95.81 56 ALA B O 1
ATOM 3174 N N . GLY B 1 57 ? -10.992 24.391 -4.668 1 95.75 57 GLY B N 1
ATOM 3175 C CA . GLY B 1 57 ? -12.266 23.688 -4.617 1 95.75 57 GLY B CA 1
ATOM 3176 C C . GLY B 1 57 ? -12.117 22.172 -4.586 1 95.75 57 GLY B C 1
ATOM 3177 O O . GLY B 1 57 ? -13.023 21.438 -4.996 1 95.75 57 GLY B O 1
ATOM 3178 N N . LYS B 1 58 ? -10.969 21.688 -4.148 1 92 58 LYS B N 1
ATOM 3179 C CA . LYS B 1 58 ? -10.734 20.25 -4.078 1 92 58 LYS B CA 1
ATOM 3180 C C . LYS B 1 58 ? -11.516 19.625 -2.924 1 92 58 LYS B C 1
ATOM 3182 O O . LYS B 1 58 ? -11.656 18.406 -2.854 1 92 58 LYS B O 1
ATOM 3187 N N . PHE B 1 59 ? -11.961 20.422 -1.979 1 93.5 59 PHE B N 1
ATOM 3188 C CA . PHE B 1 59 ? -12.812 20 -0.869 1 93.5 59 PHE B CA 1
ATOM 3189 C C . PHE B 1 59 ? -14.18 20.672 -0.958 1 93.5 59 PHE B C 1
ATOM 3191 O O . PHE B 1 59 ? -14.312 21.766 -1.51 1 93.5 59 PHE B O 1
ATOM 3198 N N . PRO B 1 60 ? -15.211 19.938 -0.489 1 93.62 60 PRO B N 1
ATOM 3199 C CA . PRO B 1 60 ? -16.531 20.578 -0.492 1 93.62 60 PRO B CA 1
ATOM 3200 C C . PRO B 1 60 ? -16.688 21.625 0.613 1 93.62 60 PRO B C 1
ATOM 3202 O O . PRO B 1 60 ? -17.594 21.516 1.438 1 93.62 60 PRO B O 1
ATOM 3205 N N . THR B 1 61 ? -15.906 22.656 0.568 1 96.69 61 THR B N 1
ATOM 3206 C CA . THR B 1 61 ? -15.883 23.734 1.552 1 96.69 61 THR B CA 1
ATOM 3207 C C . THR B 1 61 ? -17.078 24.656 1.362 1 96.69 61 THR B C 1
ATOM 3209 O O . THR B 1 61 ? -17.375 25.078 0.241 1 96.69 61 THR B O 1
ATOM 3212 N N . LYS B 1 62 ? -17.797 24.891 2.42 1 97 62 LYS B N 1
ATOM 3213 C CA . LYS B 1 62 ? -18.844 25.906 2.377 1 97 62 LYS B CA 1
ATOM 3214 C C . LYS B 1 62 ? -18.234 27.312 2.451 1 97 62 LYS B C 1
ATOM 3216 O O . LYS B 1 62 ? -17.453 27.609 3.354 1 97 62 LYS B O 1
ATOM 3221 N N . LEU B 1 63 ? -18.641 28.141 1.583 1 97.62 63 LEU B N 1
ATOM 3222 C CA . LEU B 1 63 ? -18.094 29.5 1.519 1 97.62 63 LEU B CA 1
ATOM 3223 C C . LEU B 1 63 ? -19.094 30.516 2.043 1 97.62 63 LEU B C 1
ATOM 3225 O O . LEU B 1 63 ? -20.312 30.312 1.924 1 97.62 63 LEU B O 1
ATOM 3229 N N . PRO B 1 64 ? -18.672 31.672 2.566 1 98.25 64 PRO B N 1
ATOM 3230 C CA . PRO B 1 64 ? -17.266 31.984 2.809 1 98.25 64 PRO B CA 1
ATOM 3231 C C . PRO B 1 64 ? -16.656 31.172 3.941 1 98.25 64 PRO B C 1
ATOM 3233 O O . PRO B 1 64 ? -17.375 30.703 4.828 1 98.25 64 PRO B O 1
ATOM 3236 N N . CYS B 1 65 ? -15.344 30.953 3.906 1 98.62 65 CYS B N 1
ATOM 3237 C CA . CYS B 1 65 ? -14.609 30.219 4.934 1 98.62 65 CYS B CA 1
ATOM 3238 C C . CYS B 1 65 ? -13.289 30.922 5.262 1 98.62 65 CYS B C 1
ATOM 3240 O O . CYS B 1 65 ? -12.523 31.266 4.359 1 98.62 65 CYS B O 1
ATOM 3242 N N . THR B 1 66 ? -13.078 31.203 6.559 1 98.81 66 THR B N 1
ATOM 3243 C CA . THR B 1 66 ? -11.781 31.734 6.961 1 98.81 66 THR B CA 1
ATOM 3244 C C . THR B 1 66 ? -10.68 30.688 6.734 1 98.81 66 THR B C 1
ATOM 3246 O O . THR B 1 66 ? -10.82 29.531 7.121 1 98.81 66 THR B O 1
ATOM 3249 N N . ALA B 1 67 ? -9.57 31.125 6.164 1 98.31 67 ALA B N 1
ATOM 3250 C CA . ALA B 1 67 ? -8.516 30.219 5.719 1 98.31 67 ALA B CA 1
ATOM 3251 C C . ALA B 1 67 ? -7.582 29.859 6.867 1 98.31 67 ALA B C 1
ATOM 3253 O O . ALA B 1 67 ? -7.691 30.422 7.965 1 98.31 67 ALA B O 1
ATOM 3254 N N . SER B 1 68 ? -6.695 28.844 6.531 1 98.5 68 SER B N 1
ATOM 3255 C CA . SER B 1 68 ? -5.566 28.344 7.309 1 98.5 68 SER B CA 1
ATOM 3256 C C . SER B 1 68 ? -6.023 27.328 8.352 1 98.5 68 SER B C 1
ATOM 3258 O O . SER B 1 68 ? -6.957 27.578 9.117 1 98.5 68 SER B O 1
ATOM 3260 N N . HIS B 1 69 ? -5.418 26.188 8.336 1 98.25 69 HIS B N 1
ATOM 3261 C CA . HIS B 1 69 ? -5.656 25.172 9.359 1 98.25 69 HIS B CA 1
ATOM 3262 C C . HIS B 1 69 ? -4.441 25.016 10.266 1 98.25 69 HIS B C 1
ATOM 3264 O O . HIS B 1 69 ? -4.371 24.078 11.055 1 98.25 69 HIS B O 1
ATOM 3270 N N . GLU B 1 70 ? -3.494 25.953 10.18 1 98.75 70 GLU B N 1
ATOM 3271 C CA . GLU B 1 70 ? -2.289 25.969 11 1 98.75 70 GLU B CA 1
ATOM 3272 C C . GLU B 1 70 ? -2.25 27.219 11.875 1 98.75 70 GLU B C 1
ATOM 3274 O O . GLU B 1 70 ? -1.713 28.25 11.477 1 98.75 70 GLU B O 1
ATOM 3279 N N . GLY B 1 71 ? -2.732 27.062 13.141 1 98.75 71 GLY B N 1
ATOM 3280 C CA . GLY B 1 71 ? -2.832 28.234 13.992 1 98.75 71 GLY B CA 1
ATOM 3281 C C . GLY B 1 71 ? -2.262 28.016 15.383 1 98.75 71 GLY B C 1
ATOM 3282 O O . GLY B 1 71 ? -2.076 26.875 15.812 1 98.75 71 GLY B O 1
ATOM 3283 N N . THR B 1 72 ? -1.936 29.125 16 1 98.94 72 THR B N 1
ATOM 3284 C CA . THR B 1 72 ? -1.596 29.219 17.422 1 98.94 72 THR B CA 1
ATOM 3285 C C . THR B 1 72 ? -2.281 30.422 18.062 1 98.94 72 THR B C 1
ATOM 3287 O O . THR B 1 72 ? -2.717 31.344 17.375 1 98.94 72 THR B O 1
ATOM 3290 N N . GLY B 1 73 ? -2.309 30.359 19.391 1 98.88 73 GLY B N 1
ATOM 3291 C CA . GLY B 1 73 ? -2.877 31.516 20.062 1 98.88 73 GLY B CA 1
ATOM 3292 C C . GLY B 1 73 ? -2.896 31.375 21.578 1 98.88 73 GLY B C 1
ATOM 3293 O O . GLY B 1 73 ? -2.375 30.391 22.109 1 98.88 73 GLY B O 1
ATOM 3294 N N . ILE B 1 74 ? -3.467 32.375 22.141 1 98.69 74 ILE B N 1
ATOM 3295 C CA . ILE B 1 74 ? -3.678 32.438 23.578 1 98.69 74 ILE B CA 1
ATOM 3296 C C . ILE B 1 74 ? -5.16 32.219 23.891 1 98.69 74 ILE B C 1
ATOM 3298 O O . ILE B 1 74 ? -6.023 32.844 23.266 1 98.69 74 ILE B O 1
ATOM 3302 N N . VAL B 1 75 ? -5.434 31.359 24.875 1 98.75 75 VAL B N 1
ATOM 3303 C CA . VAL B 1 75 ? -6.812 31.094 25.266 1 98.75 75 VAL B CA 1
ATOM 3304 C C . VAL B 1 75 ? -7.445 32.344 25.859 1 98.75 75 VAL B C 1
ATOM 3306 O O . VAL B 1 75 ? -6.895 32.938 26.781 1 98.75 75 VAL B O 1
ATOM 3309 N N . VAL B 1 76 ? -8.609 32.688 25.359 1 98.25 76 VAL B N 1
ATOM 3310 C CA . VAL B 1 76 ? -9.312 33.844 25.922 1 98.25 76 VAL B CA 1
ATOM 3311 C C . VAL B 1 76 ? -10.648 33.375 26.5 1 98.25 76 VAL B C 1
ATOM 3313 O O . VAL B 1 76 ? -11.227 34.094 27.344 1 98.25 76 VAL B O 1
ATOM 3316 N N . ALA B 1 77 ? -11.188 32.25 26.078 1 98.25 77 ALA B N 1
ATOM 3317 C CA . ALA B 1 77 ? -12.414 31.672 26.609 1 98.25 77 ALA B CA 1
ATOM 3318 C C . ALA B 1 77 ? -12.453 30.172 26.359 1 98.25 77 ALA B C 1
ATOM 3320 O O . ALA B 1 77 ? -11.836 29.672 25.406 1 98.25 77 ALA B O 1
ATOM 3321 N N . VAL B 1 78 ? -13.172 29.469 27.25 1 98.12 78 VAL B N 1
ATOM 3322 C CA . VAL B 1 78 ? -13.305 28.016 27.094 1 98.12 78 VAL B CA 1
ATOM 3323 C C . VAL B 1 78 ? -14.766 27.609 27.25 1 98.12 78 VAL B C 1
ATOM 3325 O O . VAL B 1 78 ? -15.539 28.281 27.938 1 98.12 78 VAL B O 1
ATOM 3328 N N . GLY B 1 79 ? -15.109 26.562 26.562 1 98.06 79 GLY B N 1
ATOM 3329 C CA . GLY B 1 79 ? -16.438 25.984 26.734 1 98.06 79 GLY B CA 1
ATOM 3330 C C . GLY B 1 79 ? -16.641 25.344 28.094 1 98.06 79 GLY B C 1
ATOM 3331 O O . GLY B 1 79 ? -15.688 25.188 28.859 1 98.06 79 GLY B O 1
ATOM 3332 N N . SER B 1 80 ? -17.891 24.875 28.312 1 97.62 80 SER B N 1
ATOM 3333 C CA . SER B 1 80 ? -18.344 24.469 29.641 1 97.62 80 SER B CA 1
ATOM 3334 C C . SER B 1 80 ? -17.703 23.156 30.047 1 97.62 80 SER B C 1
ATOM 3336 O O . SER B 1 80 ? -17.641 22.844 31.25 1 97.62 80 SER B O 1
ATOM 3338 N N . GLU B 1 81 ? -17.172 22.359 29.125 1 98.25 81 GLU B N 1
ATOM 3339 C CA . GLU B 1 81 ? -16.656 21.047 29.469 1 98.25 81 GLU B CA 1
ATOM 3340 C C . GLU B 1 81 ? -15.148 20.953 29.266 1 98.25 81 GLU B C 1
ATOM 3342 O O . GLU B 1 81 ? -14.562 19.875 29.328 1 98.25 81 GLU B O 1
ATOM 3347 N N . VAL B 1 82 ? -14.555 22.094 29 1 98.56 82 VAL B N 1
ATOM 3348 C CA . VAL B 1 82 ? -13.109 22.125 28.828 1 98.56 82 VAL B CA 1
ATOM 3349 C C . VAL B 1 82 ? -12.422 22.062 30.188 1 98.56 82 VAL B C 1
ATOM 3351 O O . VAL B 1 82 ? -12.711 22.875 31.062 1 98.56 82 VAL B O 1
ATOM 3354 N N . THR B 1 83 ? -11.484 21.094 30.344 1 98.44 83 THR B N 1
ATOM 3355 C CA . THR B 1 83 ? -10.789 20.953 31.625 1 98.44 83 THR B CA 1
ATOM 3356 C C . THR B 1 83 ? -9.273 21.047 31.422 1 98.44 83 THR B C 1
ATOM 3358 O O . THR B 1 83 ? -8.531 21.219 32.375 1 98.44 83 THR B O 1
ATOM 3361 N N . ASN B 1 84 ? -8.797 20.953 30.25 1 98.38 84 ASN B N 1
ATOM 3362 C CA . ASN B 1 84 ? -7.363 20.828 30 1 98.38 84 ASN B CA 1
ATOM 3363 C C . ASN B 1 84 ? -6.754 22.156 29.531 1 98.38 84 ASN B C 1
ATOM 3365 O O . ASN B 1 84 ? -5.543 22.234 29.328 1 98.38 84 ASN B O 1
ATOM 3369 N N . PHE B 1 85 ? -7.574 23.188 29.391 1 98.75 85 PHE B N 1
ATOM 3370 C CA . PHE B 1 85 ? -7.098 24.531 29.047 1 98.75 85 PHE B CA 1
ATOM 3371 C C . PHE B 1 85 ? -7.758 25.578 29.938 1 98.75 85 PHE B C 1
ATOM 3373 O O . PHE B 1 85 ? -8.883 25.391 30.406 1 98.75 85 PHE B O 1
ATOM 3380 N N . LYS B 1 86 ? -7.078 26.688 30.109 1 98.44 86 LYS B N 1
ATOM 3381 C CA . LYS B 1 86 ? -7.598 27.875 30.781 1 98.44 86 LYS B CA 1
ATOM 3382 C C . LYS B 1 86 ? -7.102 29.156 30.125 1 98.44 86 LYS B C 1
ATOM 3384 O O . LYS B 1 86 ? -6.148 29.125 29.344 1 98.44 86 LYS B O 1
ATOM 3389 N N . LYS B 1 87 ? -7.773 30.203 30.484 1 98 87 LYS B N 1
ATOM 3390 C CA . LYS B 1 87 ? -7.379 31.5 29.969 1 98 87 LYS B CA 1
ATOM 3391 C C . LYS B 1 87 ? -5.887 31.75 30.172 1 98 87 LYS B C 1
ATOM 3393 O O . LYS B 1 87 ? -5.348 31.469 31.234 1 98 87 LYS B O 1
ATOM 3398 N N . GLY B 1 88 ? -5.227 32.156 29.062 1 97.94 88 GLY B N 1
ATOM 3399 C CA . GLY B 1 88 ? -3.811 32.469 29.156 1 97.94 88 GLY B CA 1
ATOM 3400 C C . GLY B 1 88 ? -2.912 31.391 28.609 1 97.94 88 GLY B C 1
ATOM 3401 O O . GLY B 1 88 ? -1.735 31.625 28.328 1 97.94 88 GLY B O 1
ATOM 3402 N N . ASP B 1 89 ? -3.406 30.188 28.469 1 98.62 89 ASP B N 1
ATOM 3403 C CA . ASP B 1 89 ? -2.607 29.078 27.953 1 98.62 89 ASP B CA 1
ATOM 3404 C C . ASP B 1 89 ? -2.197 29.328 26.5 1 98.62 89 ASP B C 1
ATOM 3406 O O . ASP B 1 89 ? -2.982 29.844 25.703 1 98.62 89 ASP B O 1
ATOM 3410 N N . ARG B 1 90 ? -0.93 28.953 26.109 1 98.81 90 ARG B N 1
ATOM 3411 C CA . ARG B 1 90 ? -0.457 28.938 24.719 1 98.81 90 ARG B CA 1
ATOM 3412 C C . ARG B 1 90 ? -0.881 27.641 24.016 1 98.81 90 ARG B C 1
ATOM 3414 O O . ARG B 1 90 ? -0.573 26.547 2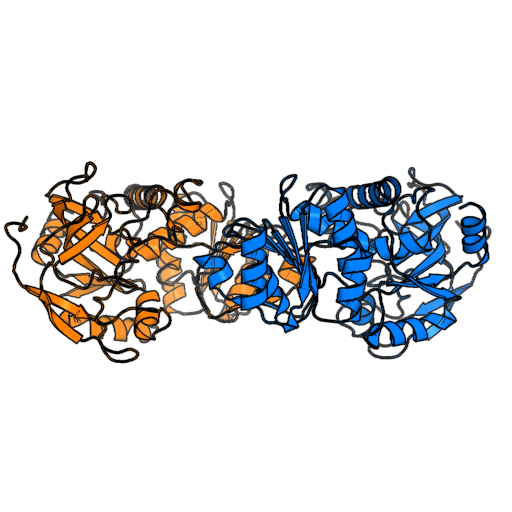4.484 1 98.81 90 ARG B O 1
ATOM 3421 N N . VAL B 1 91 ? -1.546 27.781 22.891 1 98.94 91 VAL B N 1
ATOM 3422 C CA . VAL B 1 91 ? -2.182 26.609 22.281 1 98.94 91 VAL B CA 1
ATOM 3423 C C . VAL B 1 91 ? -1.766 26.5 20.812 1 98.94 91 VAL B C 1
ATOM 3425 O O . VAL B 1 91 ? -1.721 27.5 20.094 1 98.94 91 VAL B O 1
ATOM 3428 N N . MET B 1 92 ? -1.352 25.328 20.406 1 98.94 92 MET B N 1
ATOM 3429 C CA . MET B 1 92 ? -1.319 24.938 19 1 98.94 92 MET B CA 1
ATOM 3430 C C . MET B 1 92 ? -2.648 24.328 18.562 1 98.94 92 MET B C 1
ATOM 3432 O O . MET B 1 92 ? -3.133 23.391 19.203 1 98.94 92 MET B O 1
ATOM 3436 N N . SER B 1 93 ? -3.174 24.766 17.531 1 98.81 93 SER B N 1
ATOM 3437 C CA . SER B 1 93 ? -4.531 24.438 17.109 1 98.81 93 SER B CA 1
ATOM 3438 C C . SER B 1 93 ? -4.621 23 16.609 1 98.81 93 SER B C 1
ATOM 3440 O O . SER B 1 93 ? -3.84 22.594 15.742 1 98.81 93 SER B O 1
ATOM 3442 N N . GLY B 1 94 ? -5.566 22.25 17.172 1 98.38 94 GLY B N 1
ATOM 3443 C CA . GLY B 1 94 ? -5.973 21.016 16.516 1 98.38 94 GLY B CA 1
ATOM 3444 C C . GLY B 1 94 ? -6.902 21.25 15.344 1 98.38 94 GLY B C 1
ATOM 3445 O O . GLY B 1 94 ? -7.613 22.25 15.297 1 98.38 94 GLY B O 1
ATOM 3446 N N . LEU B 1 95 ? -6.969 20.312 14.477 1 97.75 95 LEU B N 1
ATOM 3447 C CA . LEU B 1 95 ? -7.66 20.562 13.219 1 97.75 95 LEU B CA 1
ATOM 3448 C C . LEU B 1 95 ? -9.125 20.156 13.305 1 97.75 95 LEU B C 1
ATOM 3450 O O . LEU B 1 95 ? -10.016 20.969 13.016 1 97.75 95 LEU B O 1
ATOM 3454 N N . PRO B 1 96 ? -9.43 18.906 13.695 1 97.88 96 PRO B N 1
ATOM 3455 C CA . PRO B 1 96 ? -10.844 18.547 13.711 1 97.88 96 PRO B CA 1
ATOM 3456 C C . PRO B 1 96 ? -11.617 19.25 14.82 1 97.88 96 PRO B C 1
ATOM 3458 O O . PRO B 1 96 ? -11.164 19.297 15.969 1 97.88 96 PRO B O 1
ATOM 3461 N N . ARG B 1 97 ? -12.75 19.797 14.477 1 97.69 97 ARG B N 1
ATOM 3462 C CA . ARG B 1 97 ? -13.617 20.406 15.477 1 97.69 97 ARG B CA 1
ATOM 3463 C C . ARG B 1 97 ? -14.805 19.5 15.797 1 97.69 97 ARG B C 1
ATOM 3465 O O . ARG B 1 97 ? -15.461 18.984 14.891 1 97.69 97 ARG B O 1
ATOM 3472 N N . ASN B 1 98 ? -14.961 19.219 17.016 1 97.75 98 ASN B N 1
ATOM 3473 C CA . ASN B 1 98 ? -16.109 18.5 17.594 1 97.75 98 ASN B CA 1
ATOM 3474 C C . ASN B 1 98 ? -16.219 17.094 17.047 1 97.75 98 ASN B C 1
ATOM 3476 O O . ASN B 1 98 ? -17.281 16.688 16.562 1 97.75 98 ASN B O 1
ATOM 3480 N N . PRO B 1 99 ? -15.141 16.281 17.109 1 97.94 99 PRO B N 1
ATOM 3481 C CA . PRO B 1 99 ? -15.297 14.852 16.812 1 97.94 99 PRO B CA 1
ATOM 3482 C C . PRO B 1 99 ? -16.391 14.195 17.641 1 97.94 99 PRO B C 1
ATOM 3484 O O . PRO B 1 99 ? -16.578 14.547 18.812 1 97.94 99 PRO B O 1
ATOM 3487 N N . CYS B 1 100 ? -17.047 13.172 17.172 1 97.5 100 CYS B N 1
ATOM 3488 C CA . CYS B 1 100 ? -18.281 12.648 17.781 1 97.5 100 CYS B CA 1
ATOM 3489 C C . CYS B 1 100 ? -17.969 11.898 19.062 1 97.5 100 CYS B C 1
ATOM 3491 O O . CYS B 1 100 ? -18.812 11.82 19.953 1 97.5 100 CYS B O 1
ATOM 3493 N N . GLY B 1 101 ? -16.844 11.289 19.141 1 96 101 GLY B N 1
ATOM 3494 C CA . GLY B 1 101 ? -16.438 10.594 20.344 1 96 101 GLY B CA 1
ATOM 3495 C C . GLY B 1 101 ? -17.031 9.211 20.469 1 96 101 GLY B C 1
ATOM 3496 O O . GLY B 1 101 ? -16.719 8.484 21.422 1 96 101 GLY B O 1
ATOM 3497 N N . THR B 1 102 ? -17.828 8.734 19.422 1 96.69 102 THR B N 1
ATOM 3498 C CA . THR B 1 102 ? -18.562 7.496 19.641 1 96.69 102 THR B CA 1
ATOM 3499 C C . THR B 1 102 ? -18.422 6.562 18.438 1 96.69 102 THR B C 1
ATOM 3501 O O . THR B 1 102 ? -18.859 5.406 18.5 1 96.69 102 THR B O 1
ATOM 3504 N N . CYS B 1 103 ? -17.859 6.984 17.406 1 95.88 103 CYS B N 1
ATOM 3505 C CA . CYS B 1 103 ? -17.828 6.176 16.203 1 95.88 103 CYS B CA 1
ATOM 3506 C C . CYS B 1 103 ? -16.672 5.184 16.234 1 95.88 103 CYS B C 1
ATOM 3508 O O . CYS B 1 103 ? -15.898 5.168 17.203 1 95.88 103 CYS B O 1
ATOM 3510 N N . TYR B 1 104 ? -16.594 4.426 15.055 1 94.38 104 TYR B N 1
ATOM 3511 C CA . TYR B 1 104 ? -15.602 3.377 14.844 1 94.38 104 TYR B CA 1
ATOM 3512 C C . TYR B 1 104 ? -14.188 3.922 15.023 1 94.38 104 TYR B C 1
ATOM 3514 O O . TYR B 1 104 ? -13.336 3.266 15.625 1 94.38 104 TYR B O 1
ATOM 3522 N N . ASN B 1 105 ? -13.859 5.078 14.711 1 96.94 105 ASN B N 1
ATOM 3523 C CA . ASN B 1 105 ? -12.562 5.734 14.82 1 96.94 105 ASN B CA 1
ATOM 3524 C C . ASN B 1 105 ? -12.344 6.297 16.219 1 96.94 105 ASN B C 1
ATOM 3526 O O . ASN B 1 105 ? -11.258 6.137 16.797 1 96.94 105 ASN B O 1
ATOM 3530 N N . CYS B 1 106 ? -13.328 6.871 16.812 1 96.94 106 CYS B N 1
ATOM 3531 C CA . CYS B 1 106 ? -13.219 7.496 18.125 1 96.94 106 CYS B CA 1
ATOM 3532 C C . CYS B 1 106 ? -13.062 6.445 19.219 1 96.94 106 CYS B C 1
ATOM 3534 O O . CYS B 1 106 ? -12.367 6.676 20.203 1 96.94 106 CYS B O 1
ATOM 3536 N N . GLU B 1 107 ? -13.641 5.301 18.969 1 95.88 107 GLU B N 1
ATOM 3537 C CA . GLU B 1 107 ? -13.594 4.234 19.969 1 95.88 107 GLU B CA 1
ATOM 3538 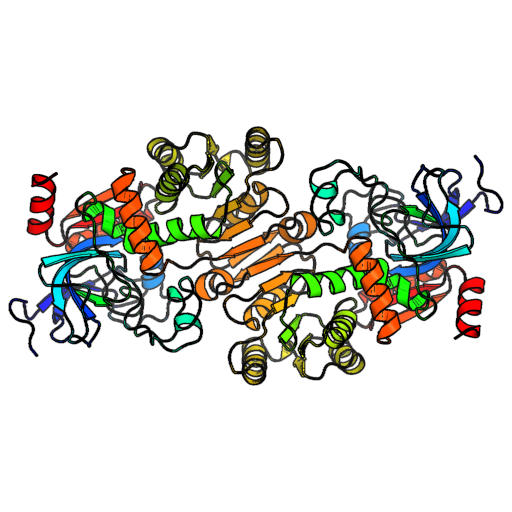C C . GLU B 1 107 ? -12.445 3.268 19.688 1 95.88 107 GLU B C 1
ATOM 3540 O O . GLU B 1 107 ? -12.188 2.359 20.484 1 95.88 107 GLU B O 1
ATOM 3545 N N . GLY B 1 108 ? -11.828 3.463 18.562 1 94.69 108 GLY B N 1
ATOM 3546 C CA . GLY B 1 108 ? -10.703 2.619 18.188 1 94.69 108 GLY B CA 1
ATOM 3547 C C . GLY B 1 108 ? -9.406 3.029 18.859 1 94.69 108 GLY B C 1
ATOM 3548 O O . GLY B 1 108 ? -9.414 3.752 19.859 1 94.69 108 GLY B O 1
ATOM 3549 N N . PRO B 1 109 ? -8.289 2.475 18.312 1 94.88 109 PRO B N 1
ATOM 3550 C CA . PRO B 1 109 ? -6.98 2.871 18.844 1 94.88 109 PRO B CA 1
ATOM 3551 C C . PRO B 1 109 ? -6.766 4.383 18.812 1 94.88 109 PRO B C 1
ATOM 3553 O O . PRO B 1 109 ? -7.324 5.07 17.953 1 94.88 109 PRO B O 1
ATOM 3556 N N . ASN B 1 110 ? -5.941 4.82 19.703 1 92.75 110 ASN B N 1
ATOM 3557 C CA . ASN B 1 110 ? -5.676 6.25 19.812 1 92.75 110 ASN B CA 1
ATOM 3558 C C . ASN B 1 110 ? -5.27 6.852 18.469 1 92.75 110 ASN B C 1
ATOM 3560 O O . ASN B 1 110 ? -5.672 7.969 18.141 1 92.75 110 ASN B O 1
ATOM 3564 N N . ASP B 1 111 ? -4.578 6.086 17.734 1 93.5 111 ASP B N 1
ATOM 3565 C CA . ASP B 1 111 ? -4.012 6.59 16.484 1 93.5 111 ASP B CA 1
ATOM 3566 C C . ASP B 1 111 ? -5.043 6.551 15.367 1 93.5 111 ASP B C 1
ATOM 3568 O O . ASP B 1 111 ? -4.695 6.711 14.195 1 93.5 111 ASP B O 1
ATOM 3572 N N . TRP B 1 112 ? -6.344 6.301 15.711 1 95.75 112 TRP B N 1
ATOM 3573 C CA . TRP B 1 112 ? -7.422 6.332 14.727 1 95.75 112 TRP B CA 1
ATOM 3574 C C . TRP B 1 112 ? -8.281 7.578 14.898 1 95.75 112 TRP B C 1
ATOM 3576 O O . TRP B 1 112 ? -9.078 7.922 14.023 1 95.75 112 TRP B O 1
ATOM 3586 N N . HIS B 1 113 ? -8.125 8.328 15.984 1 95.62 113 HIS B N 1
ATOM 3587 C CA . HIS B 1 113 ? -9.078 9.352 16.375 1 95.62 113 HIS B CA 1
ATOM 3588 C C . HIS B 1 113 ? -9.133 10.477 15.344 1 95.62 113 HIS B C 1
ATOM 3590 O O . HIS B 1 113 ? -10.188 11.07 15.133 1 95.62 113 HIS B O 1
ATOM 3596 N N . GLN B 1 114 ? -8.07 10.742 14.695 1 96.12 114 GLN B N 1
ATOM 3597 C CA . GLN B 1 114 ? -8.016 11.82 13.719 1 96.12 114 GLN B CA 1
ATOM 3598 C C . GLN B 1 114 ? -8.805 11.469 12.461 1 96.12 114 GLN B C 1
ATOM 3600 O O . GLN B 1 114 ? -9.039 12.328 11.609 1 96.12 114 GLN B O 1
ATOM 3605 N N . TYR B 1 115 ? -9.297 10.258 12.375 1 97.31 115 TYR B N 1
ATOM 3606 C CA . TYR B 1 115 ? -10.008 9.797 11.195 1 97.31 115 TYR B CA 1
ATOM 3607 C C . TYR B 1 115 ? -11.516 9.883 11.398 1 97.31 115 TYR B C 1
ATOM 3609 O O . TYR B 1 115 ? -12.297 9.43 10.555 1 97.31 115 TYR B O 1
ATOM 3617 N N . CYS B 1 116 ? -12.023 10.445 12.508 1 97.31 116 CYS B N 1
ATOM 3618 C CA . CYS B 1 116 ? -13.453 10.594 12.734 1 97.31 116 CYS B CA 1
ATOM 3619 C C . CYS B 1 116 ? -14.109 11.32 11.562 1 97.31 116 CYS B C 1
ATOM 3621 O O . CYS B 1 116 ? -13.68 12.406 11.18 1 97.31 116 CYS B O 1
ATOM 3623 N N . GLU B 1 117 ? -15.141 10.703 11.039 1 94.44 117 GLU B N 1
ATOM 3624 C CA . GLU B 1 117 ? -15.852 11.297 9.906 1 94.44 117 GLU B CA 1
ATOM 3625 C C . GLU B 1 117 ? -17.031 12.133 10.375 1 94.44 117 GLU B C 1
ATOM 3627 O O . GLU B 1 117 ? -17.734 12.75 9.562 1 94.44 117 GLU B O 1
ATOM 3632 N N . HIS B 1 118 ? -17.297 12.086 11.641 1 96.81 118 HIS B N 1
ATOM 3633 C CA . HIS B 1 118 ? -18.406 12.82 12.242 1 96.81 118 HIS B CA 1
ATOM 3634 C C . HIS B 1 118 ? -17.906 14.008 13.047 1 96.81 118 HIS B C 1
ATOM 3636 O O . HIS B 1 118 ? -18.078 14.062 14.266 1 96.81 118 HIS B O 1
ATOM 3642 N N . ILE B 1 119 ? -17.344 14.922 12.352 1 97.25 119 ILE B N 1
ATOM 3643 C CA . ILE B 1 119 ? -16.844 16.172 12.914 1 97.25 119 ILE B CA 1
ATOM 3644 C C . ILE B 1 119 ? -17.609 17.359 12.32 1 97.25 119 ILE B C 1
ATOM 3646 O O . ILE B 1 119 ? -18.281 17.203 11.305 1 97.25 119 ILE B O 1
ATOM 3650 N N . GLU B 1 120 ? -17.547 18.453 12.961 1 97.44 120 GLU B N 1
ATOM 3651 C CA . GLU B 1 120 ? -18.094 19.672 12.375 1 97.44 120 GLU B CA 1
ATOM 3652 C C . GLU B 1 120 ? -17.312 20.078 11.133 1 97.44 120 GLU B C 1
ATOM 3654 O O . GLU B 1 120 ? -17.891 20.531 10.141 1 97.44 120 GLU B O 1
ATOM 3659 N N . GLY B 1 121 ? -15.977 19.906 11.266 1 97.5 121 GLY B N 1
ATOM 3660 C CA . GLY B 1 121 ? -15.062 20.172 10.172 1 97.5 121 GLY B CA 1
ATOM 3661 C C . GLY B 1 121 ? -13.648 20.469 10.625 1 97.5 121 GLY B C 1
ATOM 3662 O O . GLY B 1 121 ? -13.43 20.828 11.789 1 97.5 121 GLY B O 1
ATOM 3663 N N . HIS B 1 122 ? -12.719 20.328 9.734 1 98 122 HIS B N 1
ATOM 3664 C CA . HIS B 1 122 ? -11.367 20.797 10 1 98 122 HIS B CA 1
ATOM 3665 C C . HIS B 1 122 ? -11.273 22.312 9.844 1 98 122 HIS B C 1
ATOM 3667 O O . HIS B 1 122 ? -11.758 22.875 8.859 1 98 122 HIS B O 1
ATOM 3673 N N . ILE B 1 123 ? -10.664 22.922 10.797 1 98.44 123 ILE B N 1
ATOM 3674 C CA . ILE B 1 123 ? -10.547 24.375 10.734 1 98.44 123 ILE B CA 1
ATOM 3675 C C . ILE B 1 123 ? -9.773 24.766 9.477 1 98.44 123 ILE B C 1
ATOM 3677 O O . ILE B 1 123 ? -8.828 24.094 9.078 1 98.44 123 ILE B O 1
ATOM 3681 N N . GLY B 1 124 ? -10.227 25.812 8.812 1 98.31 124 GLY B N 1
ATOM 3682 C CA . GLY B 1 124 ? -9.555 26.328 7.629 1 98.31 124 GLY B CA 1
ATOM 3683 C C . GLY B 1 124 ? -9.844 25.516 6.375 1 98.31 124 GLY B C 1
ATOM 3684 O O . GLY B 1 124 ? -9.375 25.875 5.289 1 98.31 124 GLY B O 1
ATOM 3685 N N . VAL B 1 125 ? -10.586 24.422 6.512 1 97.44 125 VAL B N 1
ATOM 3686 C CA . VAL B 1 125 ? -10.906 23.562 5.375 1 97.44 125 VAL B CA 1
ATOM 3687 C C . VAL B 1 125 ? -12.422 23.469 5.219 1 97.44 125 VAL B C 1
ATOM 3689 O O . VAL B 1 125 ? -12.969 23.797 4.16 1 97.44 125 VAL B O 1
ATOM 3692 N N . PHE B 1 126 ? -13.117 23.141 6.344 1 97.25 126 PHE B N 1
ATOM 3693 C CA . PHE B 1 126 ? -14.562 22.953 6.289 1 97.25 126 PHE B CA 1
ATOM 3694 C C . PHE B 1 126 ? -15.266 23.953 7.211 1 97.25 126 PHE B C 1
ATOM 3696 O O . PHE B 1 126 ? -16.469 24.203 7.066 1 97.25 126 PHE B O 1
ATOM 3703 N N . VAL B 1 127 ? -14.555 24.453 8.211 1 97.81 127 VAL B N 1
ATOM 3704 C CA . VAL B 1 127 ? -15.016 25.5 9.109 1 97.81 127 VAL B CA 1
ATOM 3705 C C . VAL B 1 127 ? -13.953 26.578 9.227 1 97.81 127 VAL B C 1
ATOM 3707 O O . VAL B 1 127 ? -12.828 26.422 8.75 1 97.81 127 VAL B O 1
ATOM 3710 N N . ASP B 1 128 ? -14.266 27.672 9.844 1 98.62 128 ASP B N 1
ATOM 3711 C CA . ASP B 1 128 ? -13.398 28.859 9.867 1 98.62 128 ASP B CA 1
ATOM 3712 C C . ASP B 1 128 ? -12.078 28.547 10.57 1 98.62 128 ASP B C 1
ATOM 3714 O O . ASP B 1 128 ? -12.062 27.891 11.609 1 98.62 128 ASP B O 1
ATOM 3718 N N . GLY B 1 129 ? -10.977 29.188 9.984 1 98.75 129 GLY B N 1
ATOM 3719 C CA . GLY B 1 129 ? -9.648 28.797 10.438 1 98.75 129 GLY B CA 1
ATOM 3720 C C . GLY B 1 129 ? -8.891 29.938 11.094 1 98.75 129 GLY B C 1
ATOM 3721 O O . GLY B 1 129 ? -9.492 30.797 11.758 1 98.75 129 GLY B O 1
ATOM 3722 N N . ALA B 1 130 ? -7.578 29.906 10.922 1 98.88 130 ALA B N 1
ATOM 3723 C CA . ALA B 1 130 ? -6.703 30.672 11.82 1 98.88 130 ALA B CA 1
ATOM 3724 C C . ALA B 1 130 ? -6.23 31.969 11.164 1 98.88 130 ALA B C 1
ATOM 3726 O O . ALA B 1 130 ? -5.664 32.844 11.828 1 98.88 130 ALA B O 1
ATOM 3727 N N . PHE B 1 131 ? -6.461 32.125 9.906 1 98.88 131 PHE B N 1
ATOM 3728 C CA . PHE B 1 131 ? -6.18 33.438 9.312 1 98.88 131 PHE B CA 1
ATOM 3729 C C . PHE B 1 131 ? -7.234 34.438 9.727 1 98.88 131 PHE B C 1
ATOM 3731 O O . PHE B 1 131 ? -7.938 35 8.875 1 98.88 131 PHE B O 1
ATOM 3738 N N . SER B 1 132 ? -7.316 34.688 10.977 1 98.88 132 SER B N 1
ATOM 3739 C CA . SER B 1 132 ? -8.227 35.594 11.656 1 98.88 132 SER B CA 1
ATOM 3740 C C . SER B 1 132 ? -7.668 36.031 13.008 1 98.88 132 SER B C 1
ATOM 3742 O O . SER B 1 132 ? -6.762 35.375 13.547 1 98.88 132 SER B O 1
ATOM 3744 N N . GLU B 1 133 ? -8.172 37.094 13.531 1 98.88 133 GLU B N 1
ATOM 3745 C CA . GLU B 1 133 ? -7.668 37.594 14.805 1 98.88 133 GLU B CA 1
ATOM 3746 C C . GLU B 1 133 ? -8.055 36.688 15.961 1 98.88 133 GLU B C 1
ATOM 3748 O O . GLU B 1 133 ? -7.352 36.625 16.969 1 98.88 133 GLU B O 1
ATOM 3753 N N . TYR B 1 134 ? -9.211 36.031 15.852 1 98.75 134 TYR B N 1
ATOM 3754 C CA . TYR B 1 134 ? -9.68 35 16.781 1 98.75 134 TYR B CA 1
ATOM 3755 C C . TYR B 1 134 ? -10.148 33.75 16.031 1 98.75 134 TYR B C 1
ATOM 3757 O O . TYR B 1 134 ? -10.727 33.875 14.945 1 98.75 134 TYR B O 1
ATOM 3765 N N . HIS B 1 135 ? -9.938 32.594 16.562 1 98.75 135 HIS B N 1
ATOM 3766 C CA . HIS B 1 135 ? -10.477 31.391 15.961 1 98.75 135 HIS B CA 1
ATOM 3767 C C . HIS B 1 135 ? -10.789 30.344 17.016 1 98.75 135 HIS B C 1
ATOM 3769 O O . HIS B 1 135 ? -10.305 30.438 18.156 1 98.75 135 HIS B O 1
ATOM 3775 N N . VAL B 1 136 ? -11.648 29.406 16.656 1 98.81 136 VAL B N 1
ATOM 3776 C CA . VAL B 1 136 ? -12.164 28.406 17.594 1 98.81 136 VAL B CA 1
ATOM 3777 C C . VAL B 1 136 ? -11.578 27.031 17.266 1 98.81 136 VAL B C 1
ATOM 3779 O O . VAL B 1 136 ? -11.523 26.641 16.109 1 98.81 136 VAL B O 1
ATOM 3782 N N . VAL B 1 137 ? -11.109 26.359 18.312 1 98.81 137 VAL B N 1
ATOM 3783 C CA . VAL B 1 137 ? -10.586 25 18.156 1 98.81 137 VAL B CA 1
ATOM 3784 C C . VAL B 1 137 ? -11.227 24.078 19.203 1 98.81 137 VAL B C 1
ATOM 3786 O O . VAL B 1 137 ? -11.984 24.531 20.062 1 98.81 137 VAL B O 1
ATOM 3789 N N . ASP B 1 138 ? -10.984 22.812 19.016 1 98.81 138 ASP B N 1
ATOM 3790 C CA . ASP B 1 138 ? -11.484 21.812 19.969 1 98.81 138 ASP B CA 1
ATOM 3791 C C . ASP B 1 138 ? -10.414 21.422 20.984 1 98.81 138 ASP B C 1
ATOM 3793 O O . ASP B 1 138 ? -9.281 21.109 20.609 1 98.81 138 ASP B O 1
ATOM 3797 N N . SER B 1 139 ? -10.781 21.406 22.266 1 98.75 139 SER B N 1
ATOM 3798 C CA . SER B 1 139 ? -9.828 21.156 23.344 1 98.75 139 SER B CA 1
ATOM 3799 C C . SER B 1 139 ? -9.312 19.719 23.312 1 98.75 139 SER B C 1
ATOM 3801 O O . SER B 1 139 ? -8.242 19.422 23.844 1 98.75 139 SER B O 1
ATOM 3803 N N . ARG B 1 140 ? -10.016 18.812 22.734 1 97.5 140 ARG B N 1
ATOM 3804 C CA . ARG B 1 140 ? -9.727 17.391 22.766 1 97.5 140 ARG B CA 1
ATOM 3805 C C . ARG B 1 140 ? -8.703 17.016 21.688 1 97.5 140 ARG B C 1
ATOM 3807 O O . ARG B 1 140 ? -8.172 15.906 21.672 1 97.5 140 ARG B O 1
ATOM 3814 N N . VAL B 1 141 ? -8.359 18.047 20.812 1 98.19 141 VAL B N 1
ATOM 3815 C CA . VAL B 1 141 ? -7.426 17.734 19.734 1 98.19 141 VAL B CA 1
ATOM 3816 C C . VAL B 1 141 ? -6.316 18.781 19.688 1 98.19 141 VAL B C 1
ATOM 3818 O O . VAL B 1 141 ? -5.344 18.641 18.953 1 98.19 141 VAL B O 1
ATOM 3821 N N . SER B 1 142 ? -6.379 19.828 20.438 1 98.81 142 SER B N 1
ATOM 3822 C CA . SER B 1 142 ? -5.375 20.891 20.484 1 98.81 142 SER B CA 1
ATOM 3823 C C . SER B 1 142 ? -4.32 20.594 21.547 1 98.81 142 SER B C 1
ATOM 3825 O O . SER B 1 142 ? -4.488 19.688 22.375 1 98.81 142 SER B O 1
ATOM 3827 N N . CYS B 1 143 ? -3.23 21.359 21.469 1 98.88 143 CYS B N 1
ATOM 3828 C CA . CYS B 1 143 ? -2.094 21.016 22.328 1 98.88 143 CYS B CA 1
ATOM 3829 C C . CYS B 1 143 ? -1.542 22.266 23.016 1 98.88 143 CYS B C 1
ATOM 3831 O O . CYS B 1 143 ? -1.688 23.375 22.516 1 98.88 143 CYS B O 1
ATOM 3833 N N . HIS B 1 144 ? -0.907 22 24.141 1 98.94 144 HIS B N 1
ATOM 3834 C CA . HIS B 1 144 ? -0.136 23.047 24.812 1 98.94 144 HIS B CA 1
ATOM 3835 C C . HIS B 1 144 ? 1.203 23.266 24.109 1 98.94 144 HIS B C 1
ATOM 3837 O O . HIS B 1 144 ? 1.903 22.312 23.781 1 98.94 144 HIS B O 1
ATOM 3843 N N . ILE B 1 145 ? 1.535 24.5 23.922 1 98.81 145 ILE B N 1
ATOM 3844 C CA . ILE B 1 145 ? 2.857 24.828 23.391 1 98.81 145 ILE B CA 1
ATOM 3845 C C . ILE B 1 145 ? 3.861 24.922 24.547 1 98.81 145 ILE B C 1
ATOM 3847 O O . ILE B 1 145 ? 3.734 25.781 25.406 1 98.81 145 ILE B O 1
ATOM 3851 N N . PRO B 1 146 ? 4.887 24.094 24.516 1 98.31 146 PRO B N 1
ATOM 3852 C CA . PRO B 1 146 ? 5.926 24.25 25.531 1 98.31 146 PRO B CA 1
ATOM 3853 C C . PRO B 1 146 ? 6.598 25.625 25.484 1 98.31 146 PRO B C 1
ATOM 3855 O O . PRO B 1 146 ? 6.656 26.25 24.422 1 98.31 146 PRO B O 1
ATOM 3858 N N . ASP B 1 147 ? 7.215 26 26.562 1 96.62 147 ASP B N 1
ATOM 3859 C CA . ASP B 1 147 ? 7.836 27.312 26.688 1 96.62 147 ASP B CA 1
ATOM 3860 C C . ASP B 1 147 ? 8.984 27.469 25.688 1 96.62 147 ASP B C 1
ATOM 3862 O O . ASP B 1 147 ? 9.242 28.578 25.188 1 96.62 147 ASP B O 1
ATOM 3866 N N . GLU B 1 148 ? 9.617 26.359 25.359 1 96.56 148 GLU B N 1
ATOM 3867 C CA . GLU B 1 148 ? 10.812 26.375 24.531 1 96.56 148 GLU B CA 1
ATOM 3868 C C . GLU B 1 148 ? 10.461 26.484 23.047 1 96.56 148 GLU B C 1
ATOM 3870 O O . GLU B 1 148 ? 11.336 26.703 22.219 1 96.56 148 GLU B O 1
ATOM 3875 N N . VAL B 1 149 ? 9.18 26.391 22.719 1 98 149 VAL B N 1
ATOM 3876 C CA . VAL B 1 149 ? 8.742 26.438 21.328 1 98 149 VAL B CA 1
ATOM 3877 C C . VAL B 1 149 ? 8.016 27.75 21.062 1 98 149 VAL B C 1
ATOM 3879 O O . VAL B 1 149 ? 7.043 28.094 21.734 1 98 149 VAL B O 1
ATOM 3882 N N . SER B 1 150 ? 8.477 28.5 20.078 1 98.12 150 SER B N 1
ATOM 3883 C CA . SER B 1 150 ? 7.859 29.781 19.75 1 98.12 150 SER B CA 1
ATOM 3884 C C . SER B 1 150 ? 6.543 29.594 19 1 98.12 150 SER B C 1
ATOM 3886 O O . SER B 1 150 ? 6.305 28.531 18.422 1 98.12 150 SER B O 1
ATOM 3888 N N . PHE B 1 151 ? 5.715 30.609 19 1 98.56 151 PHE B N 1
ATOM 3889 C CA . PHE B 1 151 ? 4.488 30.578 18.219 1 98.56 151 PHE B CA 1
ATOM 3890 C C . PHE B 1 151 ? 4.797 30.391 16.734 1 98.56 151 PHE B C 1
ATOM 3892 O O . PHE B 1 151 ? 4.098 29.641 16.047 1 98.56 151 PHE B O 1
ATOM 3899 N N . ALA B 1 152 ? 5.863 31.047 16.266 1 98.19 152 ALA B N 1
ATOM 3900 C CA . ALA B 1 152 ? 6.238 30.969 14.852 1 98.19 152 ALA B CA 1
ATOM 3901 C C . ALA B 1 152 ? 6.648 29.562 14.453 1 98.19 152 ALA B C 1
ATOM 3903 O O . ALA B 1 152 ? 6.402 29.125 13.328 1 98.19 152 ALA B O 1
ATOM 3904 N N . SER B 1 153 ? 7.254 28.859 15.375 1 98 153 SER B N 1
ATOM 3905 C CA . SER B 1 153 ? 7.629 27.469 15.125 1 98 153 SER B CA 1
ATOM 3906 C C . SER B 1 153 ? 6.434 26.547 15.289 1 98 153 SER B C 1
ATOM 3908 O O . SER B 1 153 ? 6.281 25.578 14.531 1 98 153 SER B O 1
ATOM 3910 N N . ALA B 1 154 ? 5.539 26.812 16.203 1 98.75 154 ALA B N 1
ATOM 3911 C CA . ALA B 1 154 ? 4.438 25.922 16.547 1 98.75 154 ALA B CA 1
ATOM 3912 C C . ALA B 1 154 ? 3.361 25.938 15.461 1 98.75 154 ALA B C 1
ATOM 3914 O O . ALA B 1 154 ? 2.732 24.906 15.195 1 98.75 154 ALA B O 1
ATOM 3915 N N . ALA B 1 155 ? 3.16 27.047 14.836 1 98.75 155 ALA B N 1
ATOM 3916 C CA . ALA B 1 155 ? 2.047 27.203 13.898 1 98.75 155 ALA B CA 1
ATOM 3917 C C . ALA B 1 155 ? 2.143 26.172 12.766 1 98.75 155 ALA B C 1
ATOM 3919 O O . ALA B 1 155 ? 1.226 25.375 12.562 1 98.75 155 ALA B O 1
ATOM 3920 N N . PRO B 1 156 ? 3.328 26.109 12.062 1 98.5 156 PRO B N 1
ATOM 3921 C CA . PRO B 1 156 ? 3.424 25.094 11 1 98.5 156 PRO B CA 1
ATOM 3922 C C . PRO B 1 156 ? 3.357 23.672 11.531 1 98.5 156 PRO B C 1
ATOM 3924 O O . PRO B 1 156 ? 2.973 22.75 10.797 1 98.5 156 PRO B O 1
ATOM 3927 N N . LEU B 1 157 ? 3.662 23.453 12.766 1 98.75 157 LEU B N 1
ATOM 3928 C CA . LEU B 1 157 ? 3.668 22.109 13.336 1 98.75 157 LEU B CA 1
ATOM 3929 C C . LEU B 1 157 ? 2.248 21.578 13.5 1 98.75 157 LEU B C 1
ATOM 3931 O O . LEU B 1 157 ? 2.041 20.375 13.602 1 98.75 157 LEU B O 1
ATOM 3935 N N . ALA B 1 158 ? 1.266 22.438 13.461 1 98.62 158 ALA B N 1
ATOM 3936 C CA . ALA B 1 158 ? -0.129 22.062 13.695 1 98.62 158 ALA B CA 1
ATOM 3937 C C . ALA B 1 158 ? -0.648 21.141 12.602 1 98.62 158 ALA B C 1
ATOM 3939 O O . ALA B 1 158 ? -1.586 20.375 12.82 1 98.62 158 ALA B O 1
ATOM 3940 N N . CYS B 1 159 ? -0.065 21.203 11.461 1 98.25 159 CYS B N 1
ATOM 3941 C CA . CYS B 1 159 ? -0.409 20.266 10.398 1 98.25 159 CYS B CA 1
ATOM 3942 C C . CYS B 1 159 ? 0.841 19.609 9.82 1 98.25 159 CYS B C 1
ATOM 3944 O O . CYS B 1 159 ? 1.026 18.406 9.938 1 98.25 159 CYS B O 1
ATOM 3946 N N . ALA B 1 160 ? 1.76 20.453 9.258 1 97.94 160 ALA B N 1
ATOM 3947 C CA . ALA B 1 160 ? 2.977 19.922 8.648 1 97.94 160 ALA B CA 1
ATOM 3948 C C . ALA B 1 160 ? 3.752 19.062 9.641 1 97.94 160 ALA B C 1
ATOM 3950 O O . ALA B 1 160 ? 4.16 17.938 9.312 1 97.94 160 ALA B O 1
ATOM 3951 N N . GLY B 1 161 ? 3.922 19.578 10.852 1 98.44 161 GLY B N 1
ATOM 3952 C CA . GLY B 1 161 ? 4.668 18.859 11.867 1 98.44 161 GLY B CA 1
ATOM 3953 C C . GLY B 1 161 ? 3.996 17.578 12.297 1 98.44 161 GLY B C 1
ATOM 3954 O O . GLY B 1 161 ? 4.629 16.516 12.32 1 98.44 161 GLY B O 1
ATOM 3955 N N . CYS B 1 162 ? 2.725 17.688 12.68 1 97.88 162 CYS B N 1
ATOM 3956 C CA . CYS B 1 162 ? 2.045 16.484 13.164 1 97.88 162 CYS B CA 1
ATOM 3957 C C . CYS B 1 162 ? 1.941 15.438 12.07 1 97.88 162 CYS B C 1
ATOM 3959 O O . CYS B 1 162 ? 2.043 14.242 12.344 1 97.88 162 CYS B O 1
ATOM 3961 N N . THR B 1 163 ? 1.814 15.859 10.812 1 98.19 163 THR B N 1
ATOM 3962 C CA . THR B 1 163 ? 1.707 14.953 9.68 1 98.19 163 THR B CA 1
ATOM 3963 C C . THR B 1 163 ? 3.01 14.18 9.477 1 98.19 163 THR B C 1
ATOM 3965 O O . THR B 1 163 ? 3.002 12.953 9.383 1 98.19 163 THR B O 1
ATOM 3968 N N . ILE B 1 164 ? 4.129 14.898 9.445 1 98.62 164 ILE B N 1
ATOM 3969 C CA . ILE B 1 164 ? 5.398 14.234 9.172 1 98.62 164 ILE B CA 1
ATOM 3970 C C . ILE B 1 164 ? 5.824 13.422 10.398 1 98.62 164 ILE B C 1
ATOM 3972 O O . ILE B 1 164 ? 6.426 12.352 10.266 1 98.62 164 ILE B O 1
ATOM 3976 N N . TYR B 1 165 ? 5.516 13.891 11.625 1 98.75 165 TYR B N 1
ATOM 3977 C CA . TYR B 1 165 ? 5.84 13.164 12.852 1 98.75 165 TYR B CA 1
ATOM 3978 C C . TYR B 1 165 ? 5.148 11.805 12.875 1 98.75 165 TYR B C 1
ATOM 3980 O O . TYR B 1 165 ? 5.789 10.781 13.109 1 98.75 165 TYR B O 1
ATOM 3988 N N . ARG B 1 166 ? 3.898 11.805 12.602 1 98.5 166 ARG B N 1
ATOM 3989 C CA . ARG B 1 166 ? 3.156 10.555 12.578 1 98.5 166 ARG B CA 1
ATOM 3990 C C . ARG B 1 166 ? 3.641 9.648 11.453 1 98.5 166 ARG B C 1
ATOM 3992 O O . ARG B 1 166 ? 3.674 8.422 11.602 1 98.5 166 ARG B O 1
ATOM 3999 N N . ALA B 1 167 ? 3.955 10.227 10.312 1 98.69 167 ALA B N 1
ATOM 4000 C CA . ALA B 1 167 ? 4.465 9.43 9.203 1 98.69 167 ALA B CA 1
ATOM 4001 C C . ALA B 1 167 ? 5.695 8.625 9.617 1 98.69 167 ALA B C 1
ATOM 4003 O O . ALA B 1 167 ? 5.836 7.457 9.258 1 98.69 167 ALA B O 1
ATOM 4004 N N . ILE B 1 168 ? 6.566 9.273 10.398 1 98.75 168 ILE B N 1
ATOM 4005 C CA . ILE B 1 168 ? 7.77 8.602 10.867 1 98.75 168 ILE B CA 1
ATOM 4006 C C . ILE B 1 168 ? 7.391 7.484 11.836 1 98.75 168 ILE B C 1
ATOM 4008 O O . ILE B 1 168 ? 7.934 6.383 11.766 1 98.75 168 ILE B O 1
ATOM 4012 N N . LEU B 1 169 ? 6.438 7.781 12.719 1 97.94 169 LEU B N 1
ATOM 4013 C CA . LEU B 1 169 ? 6.023 6.785 13.695 1 97.94 169 LEU B CA 1
ATOM 4014 C C . LEU B 1 169 ? 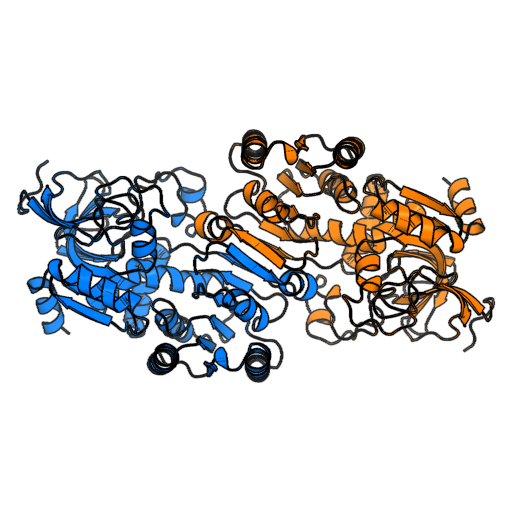5.422 5.562 13.016 1 97.94 169 LEU B C 1
ATOM 4016 O O . LEU B 1 169 ? 5.766 4.426 13.344 1 97.94 169 LEU B O 1
ATOM 4020 N N . VAL B 1 170 ? 4.586 5.777 12.008 1 97 170 VAL B N 1
ATOM 4021 C CA . VAL B 1 170 ? 3.867 4.652 11.406 1 97 170 VAL B CA 1
ATOM 4022 C C . VAL B 1 170 ? 4.785 3.908 10.445 1 97 170 VAL B C 1
ATOM 4024 O O . VAL B 1 170 ? 4.469 2.797 10.008 1 97 170 VAL B O 1
ATOM 4027 N N . ALA B 1 171 ? 5.898 4.547 10.039 1 98.31 171 ALA B N 1
ATOM 4028 C CA . ALA B 1 171 ? 6.895 3.859 9.219 1 98.31 171 ALA B CA 1
ATOM 4029 C C . ALA B 1 171 ? 7.535 2.705 9.984 1 98.31 171 ALA B C 1
ATOM 4031 O O . ALA B 1 171 ? 8.07 1.772 9.383 1 98.31 171 ALA B O 1
ATOM 4032 N N . GLU B 1 172 ? 7.621 2.791 11.32 1 97.94 172 GLU B N 1
ATOM 4033 C CA . GLU B 1 172 ? 8.07 1.733 12.227 1 97.94 172 GLU B CA 1
ATOM 4034 C C . GLU B 1 172 ? 9.5 1.31 11.906 1 97.94 172 GLU B C 1
ATOM 4036 O O . GLU B 1 172 ? 9.805 0.116 11.844 1 97.94 172 GLU B O 1
ATOM 4041 N N . VAL B 1 173 ? 10.328 2.246 11.602 1 98.75 173 VAL B N 1
ATOM 4042 C CA . VAL B 1 173 ? 11.75 1.968 11.398 1 98.75 173 VAL B CA 1
ATOM 4043 C C . VAL B 1 173 ? 12.398 1.6 12.734 1 98.75 173 VAL B C 1
ATOM 4045 O O . VAL B 1 173 ? 12.172 2.266 13.742 1 98.75 173 VAL B O 1
ATOM 4048 N N . PRO B 1 174 ? 13.172 0.505 12.805 1 98.19 174 PRO B N 1
ATOM 4049 C CA . PRO B 1 174 ? 13.836 0.15 14.062 1 98.19 174 PRO B CA 1
ATOM 4050 C C . PRO B 1 174 ? 14.906 1.163 14.469 1 98.19 174 PRO B C 1
ATOM 4052 O O . PRO B 1 174 ? 15.414 1.901 13.625 1 98.19 174 PRO B O 1
ATOM 4055 N N . GLU B 1 175 ? 15.156 1.205 15.789 1 96.62 175 GLU B N 1
ATOM 4056 C CA . GLU B 1 175 ? 16.219 2.066 16.281 1 96.62 175 GLU B CA 1
ATOM 4057 C C . GLU B 1 175 ? 17.516 1.846 15.5 1 96.62 175 GLU B C 1
ATOM 4059 O O . GLU B 1 175 ? 17.922 0.705 15.273 1 96.62 175 GLU B O 1
ATOM 4064 N N . GLY B 1 176 ? 18.078 2.889 15.094 1 97.81 176 GLY B N 1
ATOM 4065 C CA . GLY B 1 176 ? 19.312 2.803 14.328 1 97.81 176 GLY B CA 1
ATOM 4066 C C . GLY B 1 176 ? 19.094 2.441 12.875 1 97.81 176 GLY B C 1
ATOM 4067 O O . GLY B 1 176 ? 20.047 2.363 12.094 1 97.81 176 GLY B O 1
ATOM 4068 N N . GLY B 1 177 ? 17.828 2.264 12.484 1 98.62 177 GLY B N 1
ATOM 4069 C CA . GLY B 1 177 ? 17.5 1.896 11.117 1 98.62 177 GLY B CA 1
ATOM 4070 C C . GLY B 1 177 ? 17.516 3.074 10.164 1 98.62 177 GLY B C 1
ATOM 4071 O O . GLY B 1 177 ? 17.844 4.195 10.555 1 98.62 177 GLY B O 1
ATOM 4072 N N . TRP B 1 178 ? 17.203 2.811 8.852 1 98.88 178 TRP B N 1
ATOM 4073 C CA . TRP B 1 178 ? 17.297 3.797 7.785 1 98.88 178 TRP B CA 1
ATOM 4074 C C . TRP B 1 178 ? 15.906 4.246 7.34 1 98.88 178 TRP B C 1
ATOM 4076 O O . TRP B 1 178 ? 15.031 3.418 7.055 1 98.88 178 TRP B O 1
ATOM 4086 N N . LEU B 1 179 ? 15.688 5.555 7.297 1 98.94 179 LEU B N 1
ATOM 4087 C CA . LEU B 1 179 ? 14.477 6.18 6.785 1 98.94 179 LEU B CA 1
ATOM 4088 C C . LEU B 1 179 ? 14.781 7.059 5.578 1 98.94 179 LEU B C 1
ATOM 4090 O O . LEU B 1 179 ? 15.68 7.902 5.633 1 98.94 179 LEU B O 1
ATOM 4094 N N . GLY B 1 180 ? 14.102 6.809 4.449 1 98.94 180 GLY B N 1
ATOM 4095 C CA . GLY B 1 180 ? 14.156 7.719 3.314 1 98.94 180 GLY B CA 1
ATOM 4096 C C . GLY B 1 180 ? 13.047 8.75 3.314 1 98.94 180 GLY B C 1
ATOM 4097 O O . GLY B 1 180 ? 11.898 8.43 3.639 1 98.94 180 GLY B O 1
ATOM 4098 N N . ILE B 1 181 ? 13.352 9.945 3.008 1 99 181 ILE B N 1
ATOM 4099 C CA . ILE B 1 181 ? 12.352 11 2.857 1 99 181 ILE B CA 1
ATOM 4100 C C . ILE B 1 181 ? 12.445 11.602 1.459 1 99 181 ILE B C 1
ATOM 4102 O O . ILE B 1 181 ? 13.461 12.203 1.104 1 99 181 ILE B O 1
ATOM 4106 N N . ILE B 1 182 ? 11.406 11.414 0.633 1 98.94 182 ILE B N 1
ATOM 4107 C CA . ILE B 1 182 ? 11.312 12.008 -0.697 1 98.94 182 ILE B CA 1
ATOM 4108 C C . ILE B 1 182 ? 10.609 13.359 -0.615 1 98.94 182 ILE B C 1
ATOM 4110 O O . ILE B 1 182 ? 9.492 13.453 -0.091 1 98.94 182 ILE B O 1
ATOM 4114 N N . GLY B 1 183 ? 11.188 14.398 -1.183 1 98.31 183 GLY B N 1
ATOM 4115 C CA . GLY B 1 183 ? 10.742 15.758 -0.915 1 98.31 183 GLY B CA 1
ATOM 4116 C C . GLY B 1 183 ? 11.25 16.297 0.409 1 98.31 183 GLY B C 1
ATOM 4117 O O . GLY B 1 183 ? 10.539 17.047 1.091 1 98.31 183 GLY B O 1
ATOM 4118 N N . ALA B 1 184 ? 12.469 15.977 0.765 1 98.69 184 ALA B N 1
ATOM 4119 C CA . ALA B 1 184 ? 13.008 16.156 2.111 1 98.69 184 ALA B CA 1
ATOM 4120 C C . ALA B 1 184 ? 13.297 17.641 2.393 1 98.69 184 ALA B C 1
ATOM 4122 O O . ALA B 1 184 ? 13.391 18.047 3.553 1 98.69 184 ALA B O 1
ATOM 4123 N N . GLY B 1 185 ? 13.414 18.438 1.412 1 97.62 185 GLY B N 1
ATOM 4124 C CA . GLY B 1 185 ? 13.75 19.844 1.585 1 97.62 185 GLY B CA 1
ATOM 4125 C C . GLY B 1 185 ? 12.539 20.75 1.53 1 97.62 185 GLY B C 1
ATOM 4126 O O . GLY B 1 185 ? 12.672 21.969 1.352 1 97.62 185 GLY B O 1
ATOM 4127 N N . GLY B 1 186 ? 11.383 20.141 1.619 1 96.31 186 GLY B N 1
ATOM 4128 C CA . GLY B 1 186 ? 10.156 20.922 1.605 1 96.31 186 GLY B CA 1
ATOM 4129 C C . GLY B 1 186 ? 9.648 21.266 2.994 1 96.31 186 GLY B C 1
ATOM 4130 O O . GLY B 1 186 ? 10.391 21.156 3.975 1 96.31 186 GLY B O 1
ATOM 4131 N N . GLY B 1 187 ? 8.422 21.781 3.033 1 95.88 187 GLY B N 1
ATOM 4132 C CA . GLY B 1 187 ? 7.801 22.219 4.273 1 95.88 187 GLY B CA 1
ATOM 4133 C C . GLY B 1 187 ? 7.688 21.109 5.305 1 95.88 187 GLY B C 1
ATOM 4134 O O . GLY B 1 187 ? 7.957 21.328 6.488 1 95.88 187 GLY B O 1
ATOM 4135 N N . LEU B 1 188 ? 7.32 19.922 4.918 1 97.62 188 LEU B N 1
ATOM 4136 C CA . LEU B 1 188 ? 7.23 18.781 5.812 1 97.62 188 LEU B CA 1
ATOM 4137 C C . LEU B 1 188 ? 8.578 18.078 5.949 1 97.62 188 LEU B C 1
ATOM 4139 O O . LEU B 1 188 ? 8.969 17.688 7.047 1 97.62 188 LEU B O 1
ATOM 4143 N N . GLY B 1 189 ? 9.273 18.047 4.832 1 98.56 189 GLY B N 1
ATOM 4144 C CA . GLY B 1 189 ? 10.477 17.219 4.742 1 98.56 189 GLY B CA 1
ATOM 4145 C C . GLY B 1 189 ? 11.562 17.672 5.695 1 98.56 189 GLY B C 1
ATOM 4146 O O . GLY B 1 189 ? 12.188 16.844 6.363 1 98.56 189 GLY B O 1
ATOM 4147 N N . HIS B 1 190 ? 11.82 19 5.777 1 98.75 190 HIS B N 1
ATOM 4148 C CA . HIS B 1 190 ? 12.906 19.469 6.621 1 98.75 190 HIS B CA 1
ATOM 4149 C C . HIS B 1 190 ? 12.625 19.188 8.094 1 98.75 190 HIS B C 1
ATOM 4151 O O . HIS B 1 190 ? 13.555 18.969 8.883 1 98.75 190 HIS B O 1
ATOM 4157 N N . LEU B 1 191 ? 11.336 19.156 8.484 1 98.81 191 LEU B N 1
ATOM 4158 C CA . LEU B 1 191 ? 10.945 18.75 9.828 1 98.81 191 LEU B CA 1
ATOM 4159 C C . LEU B 1 191 ? 11.172 17.266 10.031 1 98.81 191 LEU B C 1
ATOM 4161 O O . LEU B 1 191 ? 11.672 16.844 11.078 1 98.81 191 LEU B O 1
ATOM 4165 N N . GLY B 1 192 ? 10.852 16.5 8.992 1 98.88 192 GLY B N 1
ATOM 4166 C CA . GLY B 1 192 ? 11.031 15.055 9.039 1 98.88 192 GLY B CA 1
ATOM 4167 C C . GLY B 1 192 ? 12.469 14.633 9.281 1 98.88 192 GLY B C 1
ATOM 4168 O O . GLY B 1 192 ? 12.727 13.703 10.047 1 98.88 192 GLY B O 1
ATOM 4169 N N . ILE B 1 193 ? 13.406 15.312 8.641 1 98.94 193 ILE B N 1
ATOM 4170 C CA . ILE B 1 193 ? 14.828 15.031 8.844 1 98.94 193 ILE B CA 1
ATOM 4171 C C . ILE B 1 193 ? 15.18 15.18 10.32 1 98.94 193 ILE B C 1
ATOM 4173 O O . ILE B 1 193 ? 15.773 14.273 10.914 1 98.94 193 ILE B O 1
ATOM 4177 N N . GLN B 1 194 ? 14.766 16.234 10.93 1 98.88 194 GLN B N 1
ATOM 4178 C CA . GLN B 1 194 ? 15.141 16.547 12.297 1 98.88 194 GLN B CA 1
ATOM 4179 C C . GLN B 1 194 ? 14.461 15.602 13.289 1 98.88 194 GLN B C 1
ATOM 4181 O O . GLN B 1 194 ? 15.109 15.078 14.195 1 98.88 194 GLN B O 1
ATOM 4186 N N . PHE B 1 195 ? 13.141 15.344 13.133 1 98.88 195 PHE B N 1
ATOM 4187 C CA . PHE B 1 195 ? 12.43 14.438 14.031 1 98.88 195 PHE B CA 1
ATOM 4188 C C . PHE B 1 195 ? 12.984 13.023 13.922 1 98.88 195 PHE B C 1
ATOM 4190 O O . PHE B 1 195 ? 13.141 12.336 14.93 1 98.88 195 PHE B O 1
ATOM 4197 N N . ALA B 1 196 ? 13.273 12.562 12.672 1 98.88 196 ALA B N 1
ATOM 4198 C CA . ALA B 1 196 ? 13.828 11.227 12.492 1 98.88 196 ALA B CA 1
ATOM 4199 C C . ALA B 1 196 ? 15.18 11.086 13.188 1 98.88 196 ALA B C 1
ATOM 4201 O O . ALA B 1 196 ? 15.43 10.094 13.875 1 98.88 196 ALA B O 1
ATOM 4202 N N . GLN B 1 197 ? 16.031 12.094 13.047 1 98.56 197 GLN B N 1
ATOM 4203 C CA . GLN B 1 197 ? 17.328 12.094 13.703 1 98.56 197 GLN B CA 1
ATOM 4204 C C . GLN B 1 197 ? 17.172 12.109 15.227 1 98.56 197 GLN B C 1
ATOM 4206 O O . GLN B 1 197 ? 17.875 11.398 15.93 1 98.56 197 GLN B O 1
ATOM 4211 N N . ALA B 1 198 ? 16.25 12.914 15.695 1 98.06 198 ALA B N 1
ATOM 4212 C CA . ALA B 1 198 ? 15.977 12.984 17.125 1 98.06 198 ALA B CA 1
ATOM 4213 C C . ALA B 1 198 ? 15.531 11.633 17.672 1 98.06 198 ALA B C 1
ATOM 4215 O O . ALA B 1 198 ? 15.789 11.297 18.828 1 98.06 198 ALA B O 1
ATOM 4216 N N . MET B 1 199 ? 14.93 10.812 16.844 1 97.81 199 MET B N 1
ATOM 4217 C CA . MET B 1 199 ? 14.438 9.492 17.234 1 97.81 199 MET B CA 1
ATOM 4218 C C . MET B 1 199 ? 15.523 8.43 17.047 1 97.81 199 MET B C 1
ATOM 4220 O O . MET B 1 199 ? 15.281 7.246 17.281 1 97.81 199 MET B O 1
ATOM 4224 N N . GLY B 1 200 ? 16.672 8.828 16.594 1 98.12 200 GLY B N 1
ATOM 4225 C CA . GLY B 1 200 ? 17.812 7.922 16.484 1 98.12 200 GLY B CA 1
ATOM 4226 C C . GLY B 1 200 ? 17.859 7.176 15.164 1 98.12 200 GLY B C 1
ATOM 4227 O O . GLY B 1 200 ? 18.516 6.141 15.062 1 98.12 200 GLY B O 1
ATOM 4228 N N . LEU B 1 201 ? 17.188 7.672 14.148 1 98.75 201 LEU B N 1
ATOM 4229 C CA . LEU B 1 201 ? 17.172 7.016 12.844 1 98.75 201 LEU B CA 1
ATOM 4230 C C . LEU B 1 201 ? 18.25 7.602 11.93 1 98.75 201 LEU B C 1
ATOM 4232 O O . LEU B 1 201 ? 18.625 8.773 12.078 1 98.75 201 LEU B O 1
ATOM 4236 N N . ASN B 1 202 ? 18.781 6.809 11.062 1 98.75 202 ASN B N 1
ATOM 4237 C CA . ASN B 1 202 ? 19.562 7.305 9.93 1 98.75 202 ASN B CA 1
ATOM 4238 C C . ASN B 1 202 ? 18.641 7.801 8.812 1 98.75 202 ASN B C 1
ATOM 4240 O O . ASN B 1 202 ? 17.625 7.176 8.508 1 98.75 202 ASN B O 1
ATOM 4244 N N . VAL B 1 203 ? 19.031 8.953 8.195 1 98.88 203 VAL B N 1
ATOM 4245 C CA . VAL B 1 203 ? 18.109 9.562 7.246 1 98.88 203 VAL B CA 1
ATOM 4246 C C . VAL B 1 203 ? 18.781 9.664 5.875 1 98.88 203 VAL B C 1
ATOM 4248 O O . VAL B 1 203 ? 19.922 10.117 5.766 1 98.88 203 VAL B O 1
ATOM 4251 N N . VAL B 1 204 ? 18.094 9.188 4.863 1 98.94 204 VAL B N 1
ATOM 4252 C CA . VAL B 1 204 ? 18.359 9.484 3.459 1 98.94 204 VAL B CA 1
ATOM 4253 C C . VAL B 1 204 ? 17.406 10.555 2.961 1 98.94 204 VAL B C 1
ATOM 4255 O O . VAL B 1 204 ? 16.188 10.336 2.922 1 98.94 204 VAL B O 1
ATOM 4258 N N . ALA B 1 205 ? 17.953 11.734 2.641 1 98.94 205 ALA B N 1
ATOM 4259 C CA . ALA B 1 205 ? 17.141 12.852 2.166 1 98.94 205 ALA B CA 1
ATOM 4260 C C . ALA B 1 205 ? 17.234 13 0.65 1 98.94 205 ALA B C 1
ATOM 4262 O O . ALA B 1 205 ? 18.328 13.094 0.099 1 98.94 205 ALA B O 1
ATOM 4263 N N . VAL B 1 206 ? 16.078 12.953 -0.027 1 98.94 206 VAL B N 1
ATOM 4264 C CA . VAL B 1 206 ? 16.031 13.102 -1.479 1 98.94 206 VAL B CA 1
ATOM 4265 C C . VAL B 1 206 ? 15.203 14.328 -1.853 1 98.94 206 VAL B C 1
ATOM 4267 O O . VAL B 1 206 ? 14.109 14.523 -1.321 1 98.94 206 VAL B O 1
ATOM 4270 N N . ASP B 1 207 ? 15.68 15.172 -2.633 1 98.31 207 ASP B N 1
ATOM 4271 C CA . ASP B 1 207 ? 14.961 16.312 -3.184 1 98.31 207 ASP B CA 1
ATOM 4272 C C . ASP B 1 207 ? 15.422 16.609 -4.609 1 98.31 207 ASP B C 1
ATOM 4274 O O . ASP B 1 207 ? 16.391 16.031 -5.086 1 98.31 207 ASP B O 1
ATOM 4278 N N . ALA B 1 208 ? 14.68 17.453 -5.316 1 97.06 208 ALA B N 1
ATOM 4279 C CA . ALA B 1 208 ? 14.992 17.703 -6.719 1 97.06 208 ALA B CA 1
ATOM 4280 C C . ALA B 1 208 ? 15.133 19.188 -6.992 1 97.06 208 ALA B C 1
ATOM 4282 O O . ALA B 1 208 ? 15.016 19.641 -8.141 1 97.06 208 ALA B O 1
ATOM 4283 N N . ARG B 1 209 ? 15.266 20.109 -5.906 1 95.5 209 ARG B N 1
ATOM 4284 C CA . ARG B 1 209 ? 15.43 21.562 -6.008 1 95.5 209 ARG B CA 1
ATOM 4285 C C . ARG B 1 209 ? 16.688 22.016 -5.273 1 95.5 209 ARG B C 1
ATOM 4287 O O . ARG B 1 209 ? 17 21.516 -4.195 1 95.5 209 ARG B O 1
ATOM 4294 N N . ASP B 1 210 ? 17.312 23.047 -5.816 1 96.19 210 ASP B N 1
ATOM 4295 C CA . ASP B 1 210 ? 18.484 23.594 -5.141 1 96.19 210 ASP B CA 1
ATOM 4296 C C . ASP B 1 210 ? 18.125 24.078 -3.738 1 96.19 210 ASP B C 1
ATOM 4298 O O . ASP B 1 210 ? 18.828 23.781 -2.773 1 96.19 210 ASP B O 1
ATOM 4302 N N . GLU B 1 211 ? 17.047 24.812 -3.641 1 95.81 211 GLU B N 1
ATOM 4303 C CA . GLU B 1 211 ? 16.594 25.328 -2.352 1 95.81 211 GLU B CA 1
ATOM 4304 C C . GLU B 1 211 ? 16.281 24.188 -1.386 1 95.81 211 GLU B C 1
ATOM 4306 O O . GLU B 1 211 ? 16.531 24.297 -0.184 1 95.81 211 GLU B O 1
ATOM 4311 N N . GLY B 1 212 ? 15.734 23.125 -1.93 1 97 212 GLY B N 1
ATOM 4312 C CA . GLY B 1 212 ? 15.43 21.969 -1.116 1 97 212 GLY B CA 1
ATOM 4313 C C . GLY B 1 212 ? 16.672 21.25 -0.603 1 97 212 GLY B C 1
ATOM 4314 O O . GLY B 1 212 ? 16.734 20.875 0.572 1 97 212 GLY B O 1
ATOM 4315 N N . LEU B 1 213 ? 17.625 21.062 -1.524 1 98.12 213 LEU B N 1
ATOM 4316 C CA . LEU B 1 213 ? 18.875 20.422 -1.141 1 98.12 213 LEU B CA 1
ATOM 4317 C C . LEU B 1 213 ? 19.594 21.219 -0.071 1 98.12 213 LEU B C 1
ATOM 4319 O O . LEU B 1 213 ? 20.141 20.656 0.885 1 98.12 213 LEU B O 1
ATOM 4323 N N . GLU B 1 214 ? 19.547 22.516 -0.207 1 98 214 GLU B N 1
ATOM 4324 C CA . GLU B 1 214 ? 20.141 23.391 0.792 1 98 214 GLU B CA 1
ATOM 4325 C C . GLU B 1 214 ? 19.453 23.25 2.141 1 98 214 GLU B C 1
ATOM 4327 O O . GLU B 1 214 ? 20.094 23.203 3.184 1 98 214 GLU B O 1
ATOM 4332 N N . LEU B 1 215 ? 18.172 23.172 2.086 1 98.06 215 LEU B N 1
ATOM 4333 C CA . LEU B 1 215 ? 17.406 23.078 3.328 1 98.06 215 LEU B CA 1
ATOM 4334 C C . LEU B 1 215 ? 17.625 21.734 3.998 1 98.06 215 LEU B C 1
ATOM 4336 O O . LEU B 1 215 ? 17.641 21.641 5.227 1 98.06 215 LEU B O 1
ATOM 4340 N N . CYS B 1 216 ? 17.812 20.688 3.211 1 98.69 216 CYS B N 1
ATOM 4341 C CA . CYS B 1 216 ? 18.172 19.391 3.781 1 98.69 216 CYS B CA 1
ATOM 4342 C C . CYS B 1 216 ? 19.453 19.484 4.602 1 98.69 216 CYS B C 1
ATOM 4344 O O . CYS B 1 216 ? 19.516 18.984 5.723 1 98.69 216 CYS B O 1
ATOM 4346 N N . LYS B 1 217 ? 20.453 20.172 4.027 1 98.5 217 LYS B N 1
ATOM 4347 C CA . LYS B 1 217 ? 21.719 20.359 4.719 1 98.5 217 LYS B CA 1
ATOM 4348 C C . LYS B 1 217 ? 21.531 21.156 6.012 1 98.5 217 LYS B C 1
ATOM 4350 O O . LYS B 1 217 ? 22.062 20.766 7.059 1 98.5 217 LYS B O 1
ATOM 4355 N N . LYS B 1 218 ? 20.781 22.188 5.898 1 98.19 218 LYS B N 1
ATOM 4356 C CA . LYS B 1 218 ? 20.531 23.031 7.059 1 98.19 218 LYS B CA 1
ATOM 4357 C C . LYS B 1 218 ? 19.812 22.25 8.164 1 98.19 218 LYS B C 1
ATOM 4359 O O . LYS B 1 218 ? 20.031 22.5 9.352 1 98.19 218 LYS B O 1
ATOM 4364 N N . ALA B 1 219 ? 18.984 21.312 7.77 1 98.44 219 ALA B N 1
ATOM 4365 C CA . ALA B 1 219 ? 18.203 20.516 8.711 1 98.44 219 ALA B CA 1
ATOM 4366 C C . ALA B 1 219 ? 19.062 19.406 9.328 1 98.44 219 ALA B C 1
ATOM 4368 O O . ALA B 1 219 ? 18.594 18.688 10.211 1 98.44 219 ALA B O 1
ATOM 4369 N N . GLY B 1 220 ? 20.281 19.219 8.797 1 98.38 220 GLY B N 1
ATOM 4370 C CA . GLY B 1 220 ? 21.219 18.312 9.438 1 98.38 220 GLY B CA 1
ATOM 4371 C C . GLY B 1 220 ? 21.344 16.969 8.719 1 98.38 220 GLY B C 1
ATOM 4372 O O . GLY B 1 220 ? 21.969 16.047 9.234 1 98.38 220 GLY B O 1
ATOM 4373 N N . ALA B 1 221 ? 20.797 16.859 7.566 1 98.56 221 ALA B N 1
ATOM 4374 C CA . ALA B 1 221 ? 20.891 15.602 6.844 1 98.56 221 ALA B CA 1
ATOM 4375 C C . ALA B 1 221 ? 22.328 15.297 6.449 1 98.56 221 ALA B C 1
ATOM 4377 O O . ALA B 1 221 ? 23.031 16.156 5.91 1 98.56 221 ALA B O 1
ATOM 4378 N N . LYS B 1 222 ? 22.75 14.094 6.672 1 98.31 222 LYS B N 1
ATOM 4379 C CA . LYS B 1 222 ? 24.109 13.672 6.332 1 98.31 222 LYS B CA 1
ATOM 4380 C C . LYS B 1 222 ? 24.156 13.055 4.938 1 98.31 222 LYS B C 1
ATOM 4382 O O . LYS B 1 222 ? 25.203 13.109 4.266 1 98.31 222 LYS B O 1
ATOM 4387 N N . HIS B 1 223 ? 23.125 12.406 4.527 1 98.81 223 HIS B N 1
ATOM 4388 C CA . HIS B 1 223 ? 23.016 11.742 3.23 1 98.81 223 HIS B CA 1
ATOM 4389 C C . HIS B 1 223 ? 21.922 12.375 2.375 1 98.81 223 HIS B C 1
ATOM 4391 O O . HIS B 1 223 ? 20.75 12.062 2.549 1 98.81 223 HIS B O 1
ATOM 4397 N N . ILE B 1 224 ? 22.375 13.266 1.466 1 98.88 224 ILE B N 1
ATOM 4398 C CA . ILE B 1 224 ? 21.469 14.023 0.607 1 98.88 224 ILE B CA 1
ATOM 4399 C C . ILE B 1 224 ? 21.688 13.617 -0.85 1 98.88 224 ILE B C 1
ATOM 4401 O O . ILE B 1 224 ? 22.812 13.602 -1.34 1 98.88 224 ILE B O 1
ATOM 4405 N N . PHE B 1 225 ? 20.625 13.25 -1.516 1 98.75 225 PHE B N 1
ATOM 4406 C CA . PHE B 1 225 ? 20.703 12.828 -2.91 1 98.75 225 PHE B CA 1
ATOM 4407 C C . PHE B 1 225 ? 19.812 13.703 -3.789 1 98.75 225 PHE B C 1
ATOM 4409 O O . PHE B 1 225 ? 18.688 14.039 -3.4 1 98.75 225 PHE B O 1
ATOM 4416 N N . ASP B 1 226 ? 20.328 14.062 -4.922 1 98.56 226 ASP B N 1
ATOM 4417 C CA . ASP B 1 226 ? 19.625 14.844 -5.934 1 98.56 226 ASP B CA 1
ATOM 4418 C C . ASP B 1 226 ? 18.859 13.945 -6.891 1 98.56 226 ASP B C 1
ATOM 4420 O O . ASP B 1 226 ? 19.453 13.227 -7.695 1 98.56 226 ASP B O 1
ATOM 4424 N N . ALA B 1 227 ? 17.547 14 -6.836 1 98.12 227 ALA B N 1
ATOM 4425 C CA . ALA B 1 227 ? 16.703 13.125 -7.648 1 98.12 227 ALA B CA 1
ATOM 4426 C C . ALA B 1 227 ? 16.906 13.391 -9.141 1 98.12 227 ALA B C 1
ATOM 4428 O O . ALA B 1 227 ? 16.578 12.547 -9.977 1 98.12 227 ALA B O 1
ATOM 4429 N N . ARG B 1 228 ? 17.406 14.57 -9.445 1 97.38 228 ARG B N 1
ATOM 4430 C CA . ARG B 1 228 ? 17.625 14.938 -10.844 1 97.38 228 ARG B CA 1
ATOM 4431 C C . ARG B 1 228 ? 18.734 14.094 -11.469 1 97.38 228 ARG B C 1
ATOM 4433 O O . ARG B 1 228 ? 18.859 14.031 -12.695 1 97.38 228 ARG B O 1
ATOM 4440 N N . GLU B 1 229 ? 19.531 13.438 -10.664 1 97.5 229 GLU B N 1
ATOM 4441 C CA . GLU B 1 229 ? 20.578 12.555 -11.156 1 97.5 229 GLU B CA 1
ATOM 4442 C C . GLU B 1 229 ? 20 11.25 -11.695 1 97.5 229 GLU B C 1
ATOM 4444 O O . GLU B 1 229 ? 20.703 10.461 -12.328 1 97.5 229 GLU B O 1
ATOM 4449 N N . GLY B 1 230 ? 18.781 10.992 -11.406 1 97.38 230 GLY B N 1
ATOM 4450 C CA . GLY B 1 230 ? 18.109 9.805 -11.922 1 97.38 230 GLY B CA 1
ATOM 4451 C C . GLY B 1 230 ? 17.828 8.766 -10.852 1 97.38 230 GLY B C 1
ATOM 4452 O O . GLY B 1 230 ? 18.625 8.602 -9.922 1 97.38 230 GLY B O 1
ATOM 4453 N N . LYS B 1 231 ? 16.781 8.07 -11.047 1 97.62 231 LYS B N 1
ATOM 4454 C CA . LYS B 1 231 ? 16.328 7.082 -10.078 1 97.62 231 LYS B CA 1
ATOM 4455 C C . LYS B 1 231 ? 17.375 6 -9.852 1 97.62 231 LYS B C 1
ATOM 4457 O O . LYS B 1 231 ? 17.703 5.672 -8.703 1 97.62 231 LYS B O 1
ATOM 4462 N N . GLU B 1 232 ? 17.922 5.43 -10.914 1 97.69 232 GLU B N 1
ATOM 4463 C CA . GLU B 1 232 ? 18.891 4.328 -10.812 1 97.69 232 GLU B CA 1
ATOM 4464 C C . GLU B 1 232 ? 20.109 4.738 -10.008 1 97.69 232 GLU B C 1
ATOM 4466 O O . GLU B 1 232 ? 20.594 3.977 -9.164 1 97.69 232 GLU B O 1
ATOM 4471 N N . LYS B 1 233 ? 20.625 5.91 -10.273 1 98.25 233 LYS B N 1
ATOM 4472 C CA . LYS B 1 233 ? 21.797 6.398 -9.562 1 98.25 233 LYS B CA 1
ATOM 4473 C C . LYS B 1 233 ? 21.5 6.605 -8.086 1 98.25 233 LYS B C 1
ATOM 4475 O O . LYS B 1 233 ? 22.297 6.227 -7.223 1 98.25 233 LYS B O 1
ATOM 4480 N N . VAL B 1 234 ? 20.328 7.191 -7.734 1 98.69 234 VAL B N 1
ATOM 4481 C CA . VAL B 1 234 ? 19.938 7.414 -6.344 1 98.69 234 VAL B CA 1
ATOM 4482 C C . VAL B 1 234 ? 19.797 6.074 -5.629 1 98.69 234 VAL B C 1
ATOM 4484 O O . VAL B 1 234 ? 20.297 5.895 -4.52 1 98.69 234 VAL B O 1
ATOM 4487 N N . VAL B 1 235 ? 19.156 5.105 -6.285 1 98.75 235 VAL B N 1
ATOM 4488 C CA . VAL B 1 235 ? 18.938 3.785 -5.707 1 98.75 235 VAL B CA 1
ATOM 4489 C C . VAL B 1 235 ? 20.281 3.113 -5.426 1 98.75 235 VAL B C 1
ATOM 4491 O O . VAL B 1 235 ? 20.484 2.535 -4.352 1 98.75 235 VAL B O 1
ATOM 4494 N N . GLU B 1 236 ? 21.188 3.182 -6.359 1 98.5 236 GLU B N 1
ATOM 4495 C CA . GLU B 1 236 ? 22.516 2.584 -6.188 1 98.5 236 GLU B CA 1
ATOM 4496 C C . GLU B 1 236 ? 23.234 3.189 -4.988 1 98.5 236 GLU B C 1
ATOM 4498 O O . GLU B 1 236 ? 23.828 2.465 -4.184 1 98.5 236 GLU B O 1
ATOM 4503 N N . GLN B 1 237 ? 23.188 4.488 -4.855 1 98.31 237 GLN B N 1
ATOM 4504 C CA . GLN B 1 237 ? 23.859 5.18 -3.756 1 98.31 237 GLN B CA 1
ATOM 4505 C C . GLN B 1 237 ? 23.234 4.824 -2.414 1 98.31 237 GLN B C 1
ATOM 4507 O O . GLN B 1 237 ? 23.938 4.625 -1.423 1 98.31 237 GLN B O 1
ATOM 4512 N N . VAL B 1 238 ? 21.938 4.727 -2.355 1 98.81 238 VAL B N 1
ATOM 4513 C CA . VAL B 1 238 ? 21.234 4.375 -1.127 1 98.81 238 VAL B CA 1
ATOM 4514 C C . VAL B 1 238 ? 21.562 2.938 -0.733 1 98.81 238 VAL B C 1
ATOM 4516 O O . VAL B 1 238 ? 21.781 2.646 0.444 1 98.81 238 VAL B O 1
ATOM 4519 N N . ARG B 1 239 ? 21.609 2.059 -1.693 1 98.31 239 ARG B N 1
ATOM 4520 C CA . ARG B 1 239 ? 21.953 0.668 -1.407 1 98.31 239 ARG B CA 1
ATOM 4521 C C . ARG B 1 239 ? 23.359 0.552 -0.853 1 98.31 239 ARG B C 1
ATOM 4523 O O . ARG B 1 239 ? 23.609 -0.22 0.076 1 98.31 239 ARG B O 1
ATOM 4530 N N . LYS B 1 240 ? 24.281 1.298 -1.43 1 98 240 LYS B N 1
ATOM 4531 C CA . LYS B 1 240 ? 25.641 1.299 -0.922 1 98 240 LYS B CA 1
ATOM 4532 C C . LYS B 1 240 ? 25.688 1.727 0.542 1 98 240 LYS B C 1
ATOM 4534 O O . LYS B 1 240 ? 26.453 1.169 1.334 1 98 240 LYS B O 1
ATOM 4539 N N . LEU B 1 241 ? 24.812 2.635 0.904 1 97.44 241 LEU B N 1
ATOM 4540 C CA . LEU B 1 241 ? 24.766 3.191 2.252 1 97.44 241 LEU B CA 1
ATOM 4541 C C . LEU B 1 241 ? 24.125 2.207 3.225 1 97.44 241 LEU B C 1
ATOM 4543 O O . LEU B 1 241 ? 24.391 2.252 4.426 1 97.44 241 LEU B O 1
ATOM 4547 N N . THR B 1 242 ? 23.312 1.327 2.744 1 97.94 242 THR B N 1
ATOM 4548 C CA . THR B 1 242 ? 22.438 0.538 3.609 1 97.94 242 THR B CA 1
ATOM 4549 C C . THR B 1 242 ? 22.781 -0.947 3.504 1 97.94 242 THR B C 1
ATOM 4551 O O . THR B 1 242 ? 21.891 -1.799 3.625 1 97.94 242 THR B O 1
ATOM 4554 N N . GLY B 1 243 ? 24.031 -1.267 3.166 1 95.56 243 GLY B N 1
ATOM 4555 C CA . GLY B 1 243 ? 24.469 -2.65 3.109 1 95.56 243 GLY B CA 1
ATOM 4556 C C . GLY B 1 243 ? 23.875 -3.424 1.951 1 95.56 243 GLY B C 1
ATOM 4557 O O . GLY B 1 243 ? 23.688 -4.641 2.035 1 95.56 243 GLY B O 1
ATOM 4558 N N . GLY B 1 244 ? 23.438 -2.668 0.972 1 96.38 244 GLY B N 1
ATOM 4559 C CA . GLY B 1 244 ? 22.953 -3.291 -0.249 1 96.38 244 GLY B CA 1
ATOM 4560 C C . GLY B 1 244 ? 21.453 -3.518 -0.244 1 96.38 244 GLY B C 1
ATOM 4561 O O . GLY B 1 244 ? 20.875 -3.941 -1.251 1 96.38 244 GLY B O 1
ATOM 4562 N N . LEU B 1 245 ? 20.688 -3.145 0.777 1 96.38 245 LEU B N 1
ATOM 4563 C CA . LEU B 1 245 ? 19.312 -3.59 0.927 1 96.38 245 LEU B CA 1
ATOM 4564 C C . LEU B 1 245 ? 18.328 -2.449 0.648 1 96.38 245 LEU B C 1
ATOM 4566 O O . LEU B 1 245 ? 17.203 -2.684 0.222 1 96.38 245 LEU B O 1
ATOM 4570 N N . GLY B 1 246 ? 18.734 -1.178 0.89 1 98.56 246 GLY B N 1
ATOM 4571 C CA . GLY B 1 246 ? 17.828 -0.041 0.873 1 98.56 246 GLY B CA 1
ATOM 4572 C C . GLY B 1 246 ? 17.344 0.357 2.256 1 98.56 246 GLY B C 1
ATOM 4573 O O . GLY B 1 246 ? 17.703 -0.282 3.248 1 98.56 246 GLY B O 1
ATOM 4574 N N . VAL B 1 247 ? 16.578 1.371 2.318 1 98.94 247 VAL B N 1
ATOM 4575 C CA . VAL B 1 247 ? 16.094 1.872 3.6 1 98.94 247 VAL B CA 1
ATOM 4576 C C . VAL B 1 247 ? 14.969 0.975 4.109 1 98.94 247 VAL B C 1
ATOM 4578 O O . VAL B 1 247 ? 14.305 0.29 3.326 1 98.94 247 VAL B O 1
ATOM 4581 N N . HIS B 1 248 ? 14.773 0.992 5.445 1 98.81 248 HIS B N 1
ATOM 4582 C CA . HIS B 1 248 ? 13.727 0.188 6.062 1 98.81 248 HIS B CA 1
ATOM 4583 C C . HIS B 1 248 ? 12.344 0.682 5.656 1 98.81 248 HIS B C 1
ATOM 4585 O O . HIS B 1 248 ? 11.43 -0.12 5.43 1 98.81 248 HIS B O 1
ATOM 4591 N N . ALA B 1 249 ? 12.227 1.973 5.551 1 98.94 249 ALA B N 1
ATOM 4592 C CA . ALA B 1 249 ? 10.992 2.627 5.125 1 98.94 249 ALA B CA 1
ATOM 4593 C C . ALA B 1 249 ? 11.281 3.979 4.48 1 98.94 249 ALA B C 1
ATOM 4595 O O . ALA B 1 249 ? 12.352 4.555 4.684 1 98.94 249 ALA B O 1
ATOM 4596 N N . SER B 1 250 ? 10.344 4.402 3.666 1 98.94 250 SER B N 1
ATOM 4597 C CA . SER B 1 250 ? 10.406 5.746 3.098 1 98.94 250 SER B CA 1
ATOM 4598 C C . SER B 1 250 ? 9.117 6.516 3.359 1 98.94 250 SER B C 1
ATOM 4600 O O . SER B 1 250 ? 8.055 5.918 3.529 1 98.94 250 SER B O 1
ATOM 4602 N N . VAL B 1 251 ? 9.234 7.789 3.486 1 98.94 251 VAL B N 1
ATOM 4603 C CA . VAL B 1 251 ? 8.117 8.719 3.566 1 98.94 251 VAL B CA 1
ATOM 4604 C C . VAL B 1 251 ? 8.117 9.633 2.342 1 98.94 251 VAL B C 1
ATOM 4606 O O . VAL B 1 251 ? 9.094 10.344 2.09 1 98.94 251 VAL B O 1
ATOM 4609 N N . ASN B 1 252 ? 7.039 9.578 1.584 1 98.94 252 ASN B N 1
ATOM 4610 C CA . ASN B 1 252 ? 6.922 10.422 0.398 1 98.94 252 ASN B CA 1
ATOM 4611 C C . ASN B 1 252 ? 6.086 11.672 0.676 1 98.94 252 ASN B C 1
ATOM 4613 O O . ASN B 1 252 ? 4.867 11.578 0.845 1 98.94 252 ASN B O 1
ATOM 4617 N N . VAL B 1 253 ? 6.719 12.836 0.709 1 98.31 253 VAL B N 1
ATOM 4618 C CA . VAL B 1 253 ? 6.023 14.094 0.979 1 98.31 253 VAL B CA 1
ATOM 4619 C C . VAL B 1 253 ? 6.047 14.977 -0.267 1 98.31 253 VAL B C 1
ATOM 4621 O O . VAL B 1 253 ? 5.836 16.188 -0.18 1 98.31 253 VAL B O 1
ATOM 4624 N N . SER B 1 254 ? 6.324 14.398 -1.425 1 97.31 254 SER B N 1
ATOM 4625 C CA . SER B 1 254 ? 6.32 15.102 -2.705 1 97.31 254 SER B CA 1
ATOM 4626 C C . SER B 1 254 ? 5.148 14.648 -3.576 1 97.31 254 SER B C 1
ATOM 4628 O O . SER B 1 254 ? 4.824 13.461 -3.619 1 97.31 254 SER B O 1
ATOM 4630 N N . GLU B 1 255 ? 4.578 15.562 -4.305 1 94.88 255 GLU B N 1
ATOM 4631 C CA . GLU B 1 255 ? 3.469 15.25 -5.203 1 94.88 255 GLU B CA 1
ATOM 4632 C C . GLU B 1 255 ? 3.969 14.969 -6.617 1 94.88 255 GLU B C 1
ATOM 4634 O O . GLU B 1 255 ? 3.174 14.688 -7.52 1 94.88 255 GLU B O 1
ATOM 4639 N N . HIS B 1 256 ? 5.242 15.109 -6.777 1 96.19 256 HIS B N 1
ATOM 4640 C CA . HIS B 1 256 ? 5.75 14.883 -8.125 1 96.19 256 HIS B CA 1
ATOM 4641 C C . HIS B 1 256 ? 5.391 13.484 -8.625 1 96.19 256 HIS B C 1
ATOM 4643 O O . HIS B 1 256 ? 5.387 12.531 -7.852 1 96.19 256 HIS B O 1
ATOM 4649 N N . GLU B 1 257 ? 5.184 13.32 -9.867 1 95.75 257 GLU B N 1
ATOM 4650 C CA . GLU B 1 257 ? 4.648 12.094 -10.445 1 95.75 257 GLU B CA 1
ATOM 4651 C C . GLU B 1 257 ? 5.633 10.938 -10.289 1 95.75 257 GLU B C 1
ATOM 4653 O O . GLU B 1 257 ? 5.234 9.766 -10.297 1 95.75 257 GLU B O 1
ATOM 4658 N N . THR B 1 258 ? 6.926 11.203 -10.117 1 96.75 258 THR B N 1
ATOM 4659 C CA . THR B 1 258 ? 7.934 10.156 -10.039 1 96.75 258 THR B CA 1
ATOM 4660 C C . THR B 1 258 ? 8.297 9.852 -8.586 1 96.75 258 THR B C 1
ATOM 4662 O O . THR B 1 258 ? 9.078 8.945 -8.312 1 96.75 258 THR B O 1
ATOM 4665 N N . SER B 1 259 ? 7.758 10.586 -7.656 1 98.31 259 SER B N 1
ATOM 4666 C CA . SER B 1 259 ? 8.25 10.539 -6.281 1 98.31 259 SER B CA 1
ATOM 4667 C C . SER B 1 259 ? 7.855 9.234 -5.594 1 98.31 259 SER B C 1
ATOM 4669 O O . SER B 1 259 ? 8.625 8.68 -4.809 1 98.31 259 SER B O 1
ATOM 4671 N N . ALA B 1 260 ? 6.664 8.773 -5.883 1 98.56 260 ALA B N 1
ATOM 4672 C CA . ALA B 1 260 ? 6.238 7.512 -5.277 1 98.56 260 ALA B CA 1
ATOM 4673 C C . ALA B 1 260 ? 7.121 6.355 -5.742 1 98.56 260 ALA B C 1
ATOM 4675 O O . ALA B 1 260 ? 7.504 5.5 -4.941 1 98.56 260 ALA B O 1
ATOM 4676 N N . ASP B 1 261 ? 7.445 6.332 -6.992 1 98.06 261 ASP B N 1
ATOM 4677 C CA . ASP B 1 261 ? 8.344 5.316 -7.523 1 98.06 261 ASP B CA 1
ATOM 4678 C C . ASP B 1 261 ? 9.719 5.402 -6.867 1 98.06 261 ASP B C 1
ATOM 4680 O O . ASP B 1 261 ? 10.32 4.379 -6.527 1 98.06 261 ASP B O 1
ATOM 4684 N N . MET B 1 262 ? 10.211 6.605 -6.758 1 98.56 262 MET B N 1
ATOM 4685 C CA . MET B 1 262 ? 11.5 6.809 -6.105 1 98.56 262 MET B CA 1
ATOM 4686 C C . MET B 1 262 ? 11.477 6.293 -4.672 1 98.56 262 MET B C 1
ATOM 4688 O O . MET B 1 262 ? 12.391 5.59 -4.246 1 98.56 262 MET B O 1
ATOM 4692 N N . ALA B 1 263 ? 10.414 6.633 -3.959 1 98.94 263 ALA B N 1
ATOM 4693 C CA . ALA B 1 263 ? 10.266 6.195 -2.572 1 98.94 263 ALA B CA 1
ATOM 4694 C C . ALA B 1 263 ? 10.281 4.676 -2.469 1 98.94 263 ALA B C 1
ATOM 4696 O O . ALA B 1 263 ? 11.023 4.109 -1.66 1 98.94 263 ALA B O 1
ATOM 4697 N N . CYS B 1 264 ? 9.539 4.012 -3.311 1 98.81 264 CYS B N 1
ATOM 4698 C CA . CYS B 1 264 ? 9.516 2.555 -3.303 1 98.81 264 CYS B CA 1
ATOM 4699 C C . CYS B 1 264 ? 10.875 1.984 -3.697 1 98.81 264 CYS B C 1
ATOM 4701 O O . CYS B 1 264 ? 11.352 1.028 -3.086 1 98.81 264 CYS B O 1
ATOM 4703 N N . ALA B 1 265 ? 11.5 2.553 -4.695 1 98.69 265 ALA B N 1
ATOM 4704 C CA . ALA B 1 265 ? 12.727 2.014 -5.273 1 98.69 265 ALA B CA 1
ATOM 4705 C C . ALA B 1 265 ? 13.859 2.008 -4.25 1 98.69 265 ALA B C 1
ATOM 4707 O O . ALA B 1 265 ? 14.695 1.102 -4.246 1 98.69 265 ALA B O 1
ATOM 4708 N N . ILE B 1 266 ? 13.922 2.982 -3.359 1 98.88 266 ILE B N 1
ATOM 4709 C CA . ILE B 1 266 ? 15.023 3.057 -2.412 1 98.88 266 ILE B CA 1
ATOM 4710 C C . ILE B 1 266 ? 14.695 2.23 -1.17 1 98.88 266 ILE B C 1
ATOM 4712 O O . ILE B 1 266 ? 15.539 2.066 -0.286 1 98.88 266 ILE B O 1
ATOM 4716 N N . THR B 1 267 ? 13.484 1.756 -1.034 1 98.88 267 THR B N 1
ATOM 4717 C CA . THR B 1 267 ? 13.047 0.964 0.11 1 98.88 267 THR B CA 1
ATOM 4718 C C . THR B 1 267 ? 13.461 -0.496 -0.053 1 98.88 267 THR B C 1
ATOM 4720 O O . THR B 1 267 ? 13.344 -1.062 -1.142 1 98.88 267 THR B O 1
ATOM 4723 N N . ARG B 1 268 ? 13.969 -1.094 0.96 1 98.38 268 ARG B N 1
ATOM 4724 C CA . ARG B 1 268 ? 14.391 -2.49 0.885 1 98.38 268 ARG B CA 1
ATOM 4725 C C . ARG B 1 268 ? 13.195 -3.41 0.679 1 98.38 268 ARG B C 1
ATOM 4727 O O . ARG B 1 268 ? 12.055 -3.035 0.977 1 98.38 268 ARG B O 1
ATOM 4734 N N . MET B 1 269 ? 13.406 -4.609 0.219 1 97.88 269 MET B N 1
ATOM 4735 C CA . MET B 1 269 ? 12.352 -5.613 0.096 1 97.88 269 MET B CA 1
ATOM 4736 C C . MET B 1 269 ? 11.617 -5.797 1.42 1 97.88 269 MET B C 1
ATOM 4738 O O . MET B 1 269 ? 12.234 -5.777 2.486 1 97.88 269 MET B O 1
ATOM 4742 N N . HIS B 1 270 ? 10.266 -5.969 1.354 1 97.88 270 HIS B N 1
ATOM 4743 C CA . HIS B 1 270 ? 9.383 -6.18 2.492 1 97.88 270 HIS B CA 1
ATOM 4744 C C . HIS B 1 270 ? 9.234 -4.906 3.318 1 97.88 270 HIS B C 1
ATOM 4746 O O . HIS B 1 270 ? 8.594 -4.914 4.375 1 97.88 270 HIS B O 1
ATOM 4752 N N . GLY B 1 271 ? 9.875 -3.773 2.902 1 98.25 271 GLY B N 1
ATOM 4753 C CA . GLY B 1 271 ? 9.773 -2.516 3.625 1 98.25 271 GLY B CA 1
ATOM 4754 C C . GLY B 1 271 ? 8.484 -1.771 3.359 1 98.25 271 GLY B C 1
ATOM 4755 O O . GLY B 1 271 ? 7.578 -2.299 2.705 1 98.25 271 GLY B O 1
ATOM 4756 N N . THR B 1 272 ? 8.422 -0.534 3.879 1 98.69 272 THR B N 1
ATOM 4757 C CA . THR B 1 272 ? 7.18 0.229 3.822 1 98.69 272 THR B CA 1
ATOM 4758 C C . THR B 1 272 ? 7.414 1.599 3.191 1 98.69 272 THR B C 1
ATOM 4760 O O . THR B 1 272 ? 8.406 2.264 3.49 1 98.69 272 THR B O 1
ATOM 4763 N N . MET B 1 273 ? 6.602 1.943 2.273 1 98.88 273 MET B N 1
ATOM 4764 C CA . MET B 1 273 ? 6.504 3.316 1.785 1 98.88 273 MET B CA 1
ATOM 4765 C C . MET B 1 273 ? 5.277 4.016 2.367 1 98.88 273 MET B C 1
ATOM 4767 O O . MET B 1 273 ? 4.152 3.549 2.191 1 98.88 273 MET B O 1
ATOM 4771 N N . VAL B 1 274 ? 5.48 5.094 3.117 1 98.88 274 VAL B N 1
ATOM 4772 C CA . VAL B 1 274 ? 4.398 5.887 3.693 1 98.88 274 VAL B CA 1
ATOM 4773 C C . VAL B 1 274 ? 4.078 7.066 2.779 1 98.88 274 VAL B C 1
ATOM 4775 O O . VAL B 1 274 ? 4.891 7.984 2.631 1 98.88 274 VAL B O 1
ATOM 4778 N N . GLN B 1 275 ? 2.93 7.012 2.199 1 98.81 275 GLN B N 1
ATOM 4779 C CA . GLN B 1 275 ? 2.445 8.086 1.346 1 98.81 275 GLN B CA 1
ATOM 4780 C C . GLN B 1 275 ? 1.823 9.211 2.176 1 98.81 275 GLN B C 1
ATOM 4782 O O . GLN B 1 275 ? 0.821 9 2.861 1 98.81 275 GLN B O 1
ATOM 4787 N N . THR B 1 276 ? 2.414 10.367 2.066 1 97.94 276 THR B N 1
ATOM 4788 C CA . THR B 1 276 ? 1.936 11.5 2.846 1 97.94 276 THR B CA 1
ATOM 4789 C C . THR B 1 276 ? 1.417 12.609 1.929 1 97.94 276 THR B C 1
ATOM 4791 O O . THR B 1 276 ? 0.417 13.258 2.236 1 97.94 276 THR B O 1
ATOM 4794 N N . ALA B 1 277 ? 2.096 12.812 0.803 1 96.88 277 ALA B N 1
ATOM 4795 C CA . ALA B 1 277 ? 1.671 13.805 -0.177 1 96.88 277 ALA B CA 1
ATOM 4796 C C . ALA B 1 277 ? 0.331 13.43 -0.8 1 96.88 277 ALA B C 1
ATOM 4798 O O . ALA B 1 277 ? -0.098 12.273 -0.713 1 96.88 277 ALA B O 1
ATOM 4799 N N . GLN B 1 278 ? -0.327 14.414 -1.396 1 95.38 278 GLN B N 1
ATOM 4800 C CA . GLN B 1 278 ? -1.695 14.211 -1.86 1 95.38 278 GLN B CA 1
ATOM 4801 C C . GLN B 1 278 ? -1.819 14.492 -3.354 1 95.38 278 GLN B C 1
ATOM 4803 O O . GLN B 1 278 ? -2.652 15.305 -3.768 1 95.38 278 GLN B O 1
ATOM 4808 N N . PRO B 1 279 ? -1.04 13.797 -4.184 1 95.06 279 PRO B N 1
ATOM 4809 C CA . PRO B 1 279 ? -1.362 13.891 -5.609 1 95.06 279 PRO B CA 1
ATOM 4810 C C . PRO B 1 279 ? -2.738 13.312 -5.941 1 95.06 279 PRO B C 1
ATOM 4812 O O . PRO B 1 279 ? -3.326 12.602 -5.121 1 95.06 279 PRO B O 1
ATOM 4815 N N . ASP B 1 280 ? -3.258 13.641 -7.137 1 94.62 280 ASP B N 1
ATOM 4816 C CA . ASP B 1 280 ? -4.57 13.109 -7.488 1 94.62 280 ASP B CA 1
ATOM 4817 C C . ASP B 1 280 ? -4.602 11.586 -7.355 1 94.62 280 ASP B C 1
ATOM 4819 O O . ASP B 1 280 ? -5.57 11.023 -6.84 1 94.62 280 ASP B O 1
ATOM 4823 N N . ARG B 1 281 ? -3.516 10.977 -7.84 1 97.44 281 ARG B N 1
ATOM 4824 C CA . ARG B 1 281 ? -3.393 9.523 -7.734 1 97.44 281 ARG B CA 1
ATOM 4825 C C . ARG B 1 281 ? -1.987 9.125 -7.297 1 97.44 281 ARG B C 1
ATOM 4827 O O . ARG B 1 281 ? -1.02 9.836 -7.578 1 97.44 281 ARG B O 1
ATOM 4834 N N . VAL B 1 282 ? -1.875 8.078 -6.559 1 98.06 282 VAL B N 1
ATOM 4835 C CA . VAL B 1 282 ? -0.613 7.418 -6.238 1 98.06 282 VAL B CA 1
ATOM 4836 C C . VAL B 1 282 ? -0.421 6.203 -7.141 1 98.06 282 VAL B C 1
ATOM 4838 O O . VAL B 1 282 ? -1.25 5.289 -7.148 1 98.06 282 VAL B O 1
ATOM 4841 N N . SER B 1 283 ? 0.586 6.254 -7.91 1 98.06 283 SER B N 1
ATOM 4842 C CA . SER B 1 283 ? 0.83 5.25 -8.938 1 98.06 283 SER B CA 1
ATOM 4843 C C . SER B 1 283 ? 2.244 4.691 -8.844 1 98.06 283 SER B C 1
ATOM 4845 O O . SER B 1 283 ? 3.219 5.445 -8.852 1 98.06 283 SER B O 1
ATOM 4847 N N . VAL B 1 284 ? 2.363 3.344 -8.711 1 98.06 284 VAL B N 1
ATOM 4848 C CA . VAL B 1 284 ? 3.676 2.711 -8.633 1 98.06 284 VAL B CA 1
ATOM 4849 C C . VAL B 1 284 ? 3.727 1.512 -9.578 1 98.06 284 VAL B C 1
ATOM 4851 O O . VAL B 1 284 ? 2.689 0.942 -9.922 1 98.06 284 VAL B O 1
ATOM 4854 N N . ALA B 1 285 ? 4.91 1.138 -10.023 1 97.06 285 ALA B N 1
ATOM 4855 C CA . ALA B 1 285 ? 5.078 -0.073 -10.828 1 97.06 285 ALA B CA 1
ATOM 4856 C C . ALA B 1 285 ? 4.691 -1.315 -10.031 1 97.06 285 ALA B C 1
ATOM 4858 O O . ALA B 1 285 ? 5.031 -1.436 -8.852 1 97.06 285 ALA B O 1
ATOM 4859 N N . PHE B 1 286 ? 4.008 -2.311 -10.633 1 95.88 286 PHE B N 1
ATOM 4860 C CA . PHE B 1 286 ? 3.512 -3.465 -9.891 1 95.88 286 PHE B CA 1
ATOM 4861 C C . PHE B 1 286 ? 4.664 -4.258 -9.289 1 95.88 286 PHE B C 1
ATOM 4863 O O . PHE B 1 286 ? 4.5 -4.93 -8.266 1 95.88 286 PHE B O 1
ATOM 4870 N N . GLN B 1 287 ? 5.875 -4.176 -9.922 1 96.25 287 GLN B N 1
ATOM 4871 C CA . GLN B 1 287 ? 7.035 -4.934 -9.477 1 96.25 287 GLN B CA 1
ATOM 4872 C C . GLN B 1 287 ? 7.41 -4.566 -8.039 1 96.25 287 GLN B C 1
ATOM 4874 O O . GLN B 1 287 ? 7.883 -5.41 -7.277 1 96.25 287 GLN B O 1
ATOM 4879 N N . GLU B 1 288 ? 7.172 -3.244 -7.672 1 97.69 288 GLU B N 1
ATOM 4880 C CA . GLU B 1 288 ? 7.488 -2.797 -6.316 1 97.69 288 GLU B CA 1
ATOM 4881 C C . GLU B 1 288 ? 6.625 -3.512 -5.285 1 97.69 288 GLU B C 1
ATOM 4883 O O . GLU B 1 288 ? 7.098 -3.848 -4.195 1 97.69 288 GLU B O 1
ATOM 4888 N N . LEU B 1 289 ? 5.402 -3.76 -5.668 1 97.88 289 LEU B N 1
ATOM 4889 C CA . LEU B 1 289 ? 4.465 -4.391 -4.75 1 97.88 289 LEU B CA 1
ATOM 4890 C C . LEU B 1 289 ? 4.629 -5.91 -4.762 1 97.88 289 LEU B C 1
ATOM 4892 O O . LEU B 1 289 ? 4.746 -6.531 -3.705 1 97.88 289 LEU B O 1
ATOM 4896 N N . ILE B 1 290 ? 4.68 -6.492 -5.934 1 96.88 290 ILE B N 1
ATOM 4897 C CA . ILE B 1 290 ? 4.547 -7.938 -6.066 1 96.88 290 ILE B CA 1
ATOM 4898 C C . ILE B 1 290 ? 5.926 -8.594 -5.965 1 96.88 290 ILE B C 1
ATOM 4900 O O . ILE B 1 290 ? 6.129 -9.5 -5.156 1 96.88 290 ILE B O 1
ATOM 4904 N N . PHE B 1 291 ? 6.898 -8.102 -6.652 1 96.31 291 PHE B N 1
ATOM 4905 C CA . PHE B 1 291 ? 8.195 -8.773 -6.703 1 96.31 291 PHE B CA 1
ATOM 4906 C C . PHE B 1 291 ? 9.07 -8.352 -5.531 1 96.31 291 PHE B C 1
ATOM 4908 O O . PHE B 1 291 ? 9.93 -9.109 -5.09 1 96.31 291 PHE B O 1
ATOM 4915 N N . ARG B 1 292 ? 8.805 -7.109 -4.969 1 97.44 292 ARG B N 1
ATOM 4916 C CA . ARG B 1 292 ? 9.672 -6.613 -3.904 1 97.44 292 ARG B CA 1
ATOM 4917 C C . ARG B 1 292 ? 8.938 -6.562 -2.572 1 97.44 292 ARG B C 1
ATOM 4919 O O . ARG B 1 292 ? 9.531 -6.258 -1.537 1 97.44 292 ARG B O 1
ATOM 4926 N N . ASP B 1 293 ? 7.613 -6.805 -2.605 1 98.06 293 ASP B N 1
ATOM 4927 C CA . ASP B 1 293 ? 6.805 -6.879 -1.392 1 98.06 293 ASP B CA 1
ATOM 4928 C C . ASP B 1 293 ? 6.871 -5.566 -0.608 1 98.06 293 ASP B C 1
ATOM 4930 O O . ASP B 1 293 ? 6.898 -5.578 0.624 1 98.06 293 ASP B O 1
ATOM 4934 N N . ILE B 1 294 ? 7.016 -4.434 -1.35 1 98.12 294 ILE B N 1
ATOM 4935 C CA . ILE B 1 294 ? 6.871 -3.127 -0.716 1 98.12 294 ILE B CA 1
ATOM 4936 C C . ILE B 1 294 ? 5.418 -2.914 -0.301 1 98.12 294 ILE B C 1
ATOM 4938 O O . ILE B 1 294 ? 4.496 -3.199 -1.072 1 98.12 294 ILE B O 1
ATOM 4942 N N . ARG B 1 295 ? 5.23 -2.449 0.936 1 98.19 295 ARG B N 1
ATOM 4943 C CA . ARG B 1 295 ? 3.904 -2.111 1.448 1 98.19 295 ARG B CA 1
ATOM 4944 C C . ARG B 1 295 ? 3.674 -0.605 1.424 1 98.19 295 ARG B C 1
ATOM 4946 O O . ARG B 1 295 ? 4.582 0.172 1.726 1 98.19 295 ARG B O 1
ATOM 4953 N N . ILE B 1 296 ? 2.471 -0.216 1.057 1 98.75 296 ILE B N 1
ATOM 4954 C CA . ILE B 1 296 ? 2.145 1.205 1.006 1 98.75 296 ILE B CA 1
ATOM 4955 C C . ILE B 1 296 ? 1.109 1.533 2.08 1 98.75 296 ILE B C 1
ATOM 4957 O O . ILE B 1 296 ? 0.08 0.862 2.186 1 98.75 296 ILE B O 1
ATOM 4961 N N . LYS B 1 297 ? 1.458 2.523 2.861 1 97.5 297 LYS B N 1
ATOM 4962 C CA . LYS B 1 297 ? 0.558 3.078 3.869 1 97.5 297 LYS B CA 1
ATOM 4963 C C . LYS B 1 297 ? 0.375 4.582 3.672 1 97.5 297 LYS B C 1
ATOM 4965 O O . LYS B 1 297 ? 1.265 5.258 3.15 1 97.5 297 LYS B O 1
ATOM 4970 N N . GLY B 1 298 ? -0.794 5.008 3.992 1 96.19 298 GLY B N 1
ATOM 4971 C CA . GLY B 1 298 ? -1.006 6.441 4.07 1 96.19 298 GLY B CA 1
ATOM 4972 C C . GLY B 1 298 ? -0.999 6.973 5.492 1 96.19 298 GLY B C 1
ATOM 4973 O O . GLY B 1 298 ? -0.872 6.199 6.445 1 96.19 298 GLY B O 1
ATOM 4974 N N . THR B 1 299 ? -1.081 8.227 5.598 1 95.5 299 THR B N 1
ATOM 4975 C CA . THR B 1 299 ? -1.206 8.852 6.906 1 95.5 299 THR B CA 1
ATOM 4976 C C . THR B 1 299 ? -1.925 10.195 6.797 1 95.5 299 THR B C 1
ATOM 4978 O O . THR B 1 299 ? -1.819 10.883 5.777 1 95.5 299 THR B O 1
ATOM 4981 N N . LEU B 1 300 ? -2.686 10.453 7.82 1 95.56 300 LEU B N 1
ATOM 4982 C CA . LEU B 1 300 ? -3.438 11.695 7.941 1 95.56 300 LEU B CA 1
ATOM 4983 C C . LEU B 1 300 ? -3.131 12.383 9.266 1 95.56 300 LEU B C 1
ATOM 4985 O O . LEU B 1 300 ? -3.508 11.891 10.328 1 95.56 300 LEU B O 1
ATOM 4989 N N . ILE B 1 301 ? -2.559 13.477 9.258 1 96.62 301 ILE B N 1
ATOM 4990 C CA . ILE B 1 301 ? -2.236 14.25 10.445 1 96.62 301 ILE B CA 1
ATOM 4991 C C . ILE B 1 301 ? -2.057 13.312 11.641 1 96.62 301 ILE B C 1
ATOM 4993 O O . ILE B 1 301 ? -1.51 12.219 11.5 1 96.62 301 ILE B O 1
ATOM 4997 N N . ALA B 1 302 ? -2.283 13.797 12.906 1 97.19 302 ALA B N 1
ATOM 4998 C CA . ALA B 1 302 ? -2.115 13 14.117 1 97.19 302 ALA B CA 1
ATOM 4999 C C . ALA B 1 302 ? -3.133 13.398 15.18 1 97.19 302 ALA B C 1
ATOM 5001 O O . ALA B 1 302 ? -3.658 14.516 15.156 1 97.19 302 ALA B O 1
ATOM 5002 N N . GLY B 1 303 ? -3.453 12.469 16.047 1 96.56 303 GLY B N 1
ATOM 5003 C CA . GLY B 1 303 ? -4.242 12.797 17.219 1 96.56 303 GLY B CA 1
ATOM 5004 C C . GLY B 1 303 ? -3.5 13.672 18.219 1 96.56 303 GLY B C 1
ATOM 5005 O O . GLY B 1 303 ? -2.33 14 18 1 96.56 303 GLY B O 1
ATOM 5006 N N . GLN B 1 304 ? -4.191 14.023 19.234 1 97.25 304 GLN B N 1
ATOM 5007 C CA . GLN B 1 304 ? -3.645 14.953 20.219 1 97.25 304 GLN B CA 1
ATOM 5008 C C . GLN B 1 304 ? -2.395 14.375 20.875 1 97.25 304 GLN B C 1
ATOM 5010 O O . GLN B 1 304 ? -1.423 15.102 21.109 1 97.25 304 GLN B O 1
ATOM 5015 N N . GLU B 1 305 ? -2.414 13.102 21.172 1 97.38 305 GLU B N 1
ATOM 5016 C CA . GLU B 1 305 ? -1.304 12.469 21.875 1 97.38 305 GLU B CA 1
ATOM 5017 C C . GLU B 1 305 ? -0.006 12.586 21.078 1 97.38 305 GLU B C 1
ATOM 5019 O O . GLU B 1 305 ? 1.005 13.062 21.594 1 97.38 305 GLU B O 1
ATOM 5024 N N . TYR B 1 306 ? -0.061 12.219 19.859 1 97.81 306 TYR B N 1
ATOM 5025 C CA . TYR B 1 306 ? 1.138 12.281 19.031 1 97.81 306 TYR B CA 1
ATOM 5026 C C . TYR B 1 306 ? 1.532 13.727 18.75 1 97.81 306 TYR B C 1
ATOM 5028 O O . TYR B 1 306 ? 2.719 14.047 18.656 1 97.81 306 TYR B O 1
ATOM 5036 N N . SER B 1 307 ? 0.565 14.602 18.641 1 98.5 307 SER B N 1
ATOM 5037 C CA . SER B 1 307 ? 0.859 16.016 18.422 1 98.5 307 SER B CA 1
ATOM 5038 C C . SER B 1 307 ? 1.562 16.641 19.609 1 98.5 307 SER B C 1
ATOM 5040 O O . SER B 1 307 ? 2.51 17.406 19.453 1 98.5 307 SER B O 1
ATOM 5042 N N . GLN B 1 308 ? 1.087 16.297 20.781 1 98.69 308 GLN B N 1
ATOM 5043 C CA . GLN B 1 308 ? 1.744 16.812 21.984 1 98.69 308 GLN B CA 1
ATOM 5044 C C . GLN B 1 308 ? 3.152 16.25 22.125 1 98.69 308 GLN B C 1
ATOM 5046 O O . GLN B 1 308 ? 4.082 16.953 22.5 1 98.69 308 GLN B O 1
ATOM 5051 N N . GLN B 1 309 ? 3.297 14.953 21.844 1 98.56 309 GLN B N 1
ATOM 5052 C CA . GLN B 1 309 ? 4.621 14.336 21.859 1 98.56 309 GLN B CA 1
ATOM 5053 C C . GLN B 1 309 ? 5.562 15.031 20.875 1 98.56 309 GLN B C 1
ATOM 5055 O O . GLN B 1 309 ? 6.734 15.258 21.188 1 98.56 309 GLN B O 1
ATOM 5060 N N . MET B 1 310 ? 5.027 15.328 19.75 1 98.75 310 MET B N 1
ATOM 5061 C CA . MET B 1 310 ? 5.793 16.062 18.734 1 98.75 310 MET B CA 1
ATOM 5062 C C . MET B 1 310 ? 6.305 17.375 19.297 1 98.75 310 MET B C 1
ATOM 5064 O O . MET B 1 310 ? 7.488 17.703 19.156 1 98.75 310 MET B O 1
ATOM 5068 N N . LEU B 1 311 ? 5.449 18.156 19.922 1 98.81 311 LEU B N 1
ATOM 5069 C CA . LEU B 1 311 ? 5.832 19.438 20.5 1 98.81 311 LEU B CA 1
ATOM 5070 C C . LEU B 1 311 ? 6.879 19.25 21.594 1 98.81 311 LEU B C 1
ATOM 5072 O O . LEU B 1 311 ? 7.836 20.031 21.672 1 98.81 311 LEU B O 1
ATOM 5076 N N . ASN B 1 312 ? 6.68 18.234 22.391 1 98.75 312 ASN B N 1
ATOM 5077 C CA . ASN B 1 312 ? 7.656 17.938 23.438 1 98.75 312 ASN B CA 1
ATOM 5078 C C . ASN B 1 312 ? 9.023 17.594 22.844 1 98.75 312 ASN B C 1
ATOM 5080 O O . ASN B 1 312 ? 10.055 18.031 23.359 1 98.75 312 ASN B O 1
ATOM 5084 N N . ASP B 1 313 ? 8.992 16.828 21.812 1 98.62 313 ASP B N 1
ATOM 5085 C CA . ASP B 1 313 ? 10.242 16.469 21.156 1 98.62 313 ASP B CA 1
ATOM 5086 C C . ASP B 1 313 ? 10.891 17.688 20.484 1 98.62 313 ASP B C 1
ATOM 5088 O O . ASP B 1 313 ? 12.117 17.812 20.484 1 98.62 313 ASP B O 1
ATOM 5092 N N . ALA B 1 314 ? 10.062 18.5 19.891 1 98.62 314 ALA B N 1
ATOM 5093 C CA . ALA B 1 314 ? 10.594 19.719 19.312 1 98.62 314 ALA B CA 1
ATOM 5094 C C . ALA B 1 314 ? 11.32 20.562 20.359 1 98.62 314 ALA B C 1
ATOM 5096 O O . ALA B 1 314 ? 12.406 21.094 20.109 1 98.62 314 ALA B O 1
ATOM 5097 N N . ALA B 1 315 ? 10.742 20.656 21.5 1 98.5 315 ALA B N 1
ATOM 5098 C CA . ALA B 1 315 ? 11.336 21.406 22.609 1 98.5 315 ALA B CA 1
ATOM 5099 C C . ALA B 1 315 ? 12.625 20.734 23.078 1 98.5 315 ALA B C 1
ATOM 5101 O O . ALA B 1 315 ? 13.656 21.391 23.203 1 98.5 315 ALA B O 1
ATOM 5102 N N . LYS B 1 316 ? 12.586 19.469 23.312 1 98.44 316 LYS B N 1
ATOM 5103 C CA . LYS B 1 316 ? 13.68 18.703 23.891 1 98.44 316 LYS B CA 1
ATOM 5104 C C . LYS B 1 316 ? 14.898 18.688 22.969 1 98.44 316 LYS B C 1
ATOM 5106 O O . LYS B 1 316 ? 16.031 18.797 23.422 1 98.44 316 LYS B O 1
ATOM 5111 N N . HIS B 1 317 ? 14.664 18.609 21.656 1 98.19 317 HIS B N 1
ATOM 5112 C CA . HIS B 1 317 ? 15.758 18.375 20.719 1 98.19 317 HIS B CA 1
ATOM 5113 C C . HIS B 1 317 ? 16.078 19.641 19.922 1 98.19 317 HIS B C 1
ATOM 5115 O O . HIS B 1 317 ? 16.953 19.609 19.047 1 98.19 317 HIS B O 1
ATOM 5121 N N . GLY B 1 318 ? 15.383 20.672 20.141 1 97.12 318 GLY B N 1
ATOM 5122 C CA . GLY B 1 318 ? 15.648 21.938 19.484 1 97.12 318 GLY B CA 1
ATOM 5123 C C . GLY B 1 318 ? 15.375 21.906 17.984 1 97.12 318 GLY B C 1
ATOM 5124 O O . GLY B 1 318 ? 16.203 22.344 17.188 1 97.12 318 GLY B O 1
ATOM 5125 N N . VAL B 1 319 ? 14.242 21.312 17.609 1 97.56 319 VAL B N 1
ATOM 5126 C CA . VAL B 1 319 ? 13.859 21.266 16.203 1 97.56 319 VAL B CA 1
ATOM 5127 C C . VAL B 1 319 ? 13.633 22.672 15.68 1 97.56 319 VAL B C 1
ATOM 5129 O O . VAL B 1 319 ? 12.922 23.469 16.297 1 97.56 319 VAL B O 1
ATOM 5132 N N . LYS B 1 320 ? 14.281 22.938 14.57 1 96.19 320 LYS B N 1
ATOM 5133 C CA . LYS B 1 320 ? 14.18 24.266 13.961 1 96.19 320 LYS B CA 1
ATOM 5134 C C . LYS B 1 320 ? 13.211 24.25 12.781 1 96.19 320 LYS B C 1
ATOM 5136 O O . LYS B 1 320 ? 13.352 23.453 11.859 1 96.19 320 LYS B O 1
ATOM 5141 N N . VAL B 1 321 ? 12.25 25.109 12.859 1 98.19 321 VAL B N 1
ATOM 5142 C CA . VAL B 1 321 ? 11.328 25.312 11.742 1 98.19 321 VAL B CA 1
ATOM 5143 C C . VAL B 1 321 ? 11.789 26.5 10.906 1 98.19 321 VAL B C 1
ATOM 5145 O O . VAL B 1 321 ? 11.82 27.625 11.391 1 98.19 321 VAL B O 1
ATOM 5148 N N . GLU B 1 322 ? 12.203 26.203 9.68 1 97.94 322 GLU B N 1
ATOM 5149 C CA . GLU B 1 322 ? 12.547 27.297 8.773 1 97.94 322 GLU B CA 1
ATOM 5150 C C . GLU B 1 322 ? 11.305 28.078 8.359 1 97.94 322 GLU B C 1
ATOM 5152 O O . GLU B 1 322 ? 10.391 27.531 7.746 1 97.94 322 GLU B O 1
ATOM 5157 N N . THR B 1 323 ? 11.305 29.406 8.719 1 97.69 323 THR B N 1
ATOM 5158 C CA . THR B 1 323 ? 10.086 30.172 8.484 1 97.69 323 THR B CA 1
ATOM 5159 C C . THR B 1 323 ? 10.383 31.406 7.645 1 97.69 323 THR B C 1
ATOM 5161 O O . THR B 1 323 ? 11.492 31.938 7.68 1 97.69 323 THR B O 1
ATOM 5164 N N . ASN B 1 324 ? 9.438 31.75 6.828 1 97.81 324 ASN B N 1
ATOM 5165 C CA . ASN B 1 324 ? 9.281 33.062 6.223 1 97.81 324 ASN B CA 1
ATOM 5166 C C . ASN B 1 324 ? 8.203 33.875 6.926 1 97.81 324 ASN B C 1
ATOM 5168 O O . ASN B 1 324 ? 7.012 33.594 6.797 1 97.81 324 ASN B O 1
ATOM 5172 N N . ILE B 1 325 ? 8.617 35 7.633 1 98.06 325 ILE B N 1
ATOM 5173 C CA . ILE B 1 325 ? 7.703 35.656 8.555 1 98.06 325 ILE B CA 1
ATOM 5174 C C . ILE B 1 325 ? 7.07 36.875 7.863 1 98.06 325 ILE B C 1
ATOM 5176 O O . ILE B 1 325 ? 7.77 37.656 7.238 1 98.06 325 ILE B O 1
ATOM 5180 N N . PHE B 1 326 ? 5.816 36.938 7.93 1 98.69 326 PHE B N 1
ATOM 5181 C CA . PHE B 1 326 ? 5.012 38.062 7.496 1 98.69 326 PHE B CA 1
ATOM 5182 C C . PHE B 1 326 ? 4.238 38.656 8.664 1 98.69 326 PHE B C 1
ATOM 5184 O O . PHE B 1 326 ? 3.826 37.938 9.578 1 98.69 326 PHE B O 1
ATOM 5191 N N . TYR B 1 327 ? 4.02 40.031 8.625 1 98.56 327 TYR B N 1
ATOM 5192 C CA . TYR B 1 327 ? 3.361 40.688 9.734 1 98.56 327 TYR B CA 1
ATOM 5193 C C . TYR B 1 327 ? 2.014 41.25 9.312 1 98.56 327 TYR B C 1
ATOM 5195 O O . TYR B 1 327 ? 1.951 42.188 8.516 1 98.56 327 TYR B O 1
ATOM 5203 N N . GLY B 1 328 ? 0.945 40.594 9.867 1 98.69 328 GLY B N 1
ATOM 5204 C CA . GLY B 1 328 ? -0.403 41.062 9.609 1 98.69 328 GLY B CA 1
ATOM 5205 C C . GLY B 1 328 ? -1.147 40.219 8.586 1 98.69 328 GLY B C 1
ATOM 5206 O O . GLY B 1 328 ? -0.561 39.781 7.602 1 98.69 328 GLY B O 1
ATOM 5207 N N . LEU B 1 329 ? -2.441 40.125 8.773 1 98.81 329 LEU B N 1
ATOM 5208 C CA . LEU B 1 329 ? -3.299 39.312 7.914 1 98.81 329 LEU B CA 1
ATOM 5209 C C . LEU B 1 329 ? -3.334 39.875 6.496 1 98.81 329 LEU B C 1
ATOM 5211 O O . LEU B 1 329 ? -3.521 39.125 5.535 1 98.81 329 LEU B O 1
ATOM 5215 N N . GLU B 1 330 ? -3.1 41.156 6.371 1 98.38 330 GLU B N 1
ATOM 5216 C CA . GLU B 1 330 ? -3.123 41.812 5.07 1 98.38 330 GLU B CA 1
ATOM 5217 C C . GLU B 1 330 ? -1.999 41.312 4.172 1 98.38 330 GLU B C 1
ATOM 5219 O O . GLU B 1 330 ? -2.027 41.5 2.957 1 98.38 330 GLU B O 1
ATOM 5224 N N . GLU B 1 331 ? -1.02 40.625 4.754 1 98.12 331 GLU B N 1
ATOM 5225 C CA . GLU B 1 331 ? 0.151 40.156 4.012 1 98.12 331 GLU B CA 1
ATOM 5226 C C . GLU B 1 331 ? -0.043 38.75 3.496 1 98.12 331 GLU B C 1
ATOM 5228 O O . GLU B 1 331 ? 0.798 38.219 2.758 1 98.12 331 GLU B O 1
ATOM 5233 N N . VAL B 1 332 ? -1.17 38.094 3.773 1 98 332 VAL B N 1
ATOM 5234 C CA . VAL B 1 332 ? -1.396 36.688 3.443 1 98 332 VAL B CA 1
ATOM 5235 C C . VAL B 1 332 ? -1.297 36.5 1.933 1 98 332 VAL B C 1
ATOM 5237 O O . VAL B 1 332 ? -0.694 35.531 1.465 1 98 332 VAL B O 1
ATOM 5240 N N . PRO B 1 333 ? -1.76 37.406 1.09 1 96.94 333 PRO B N 1
ATOM 5241 C CA . PRO B 1 333 ? -1.603 37.25 -0.355 1 96.94 333 PRO B CA 1
ATOM 5242 C C . PRO B 1 333 ? -0.139 37.156 -0.784 1 96.94 333 PRO B C 1
ATOM 5244 O O . PRO B 1 333 ? 0.2 36.406 -1.697 1 96.94 333 PRO B O 1
ATOM 5247 N N . LYS B 1 334 ? 0.712 37.875 -0.151 1 96.94 334 LYS B N 1
ATOM 5248 C CA . LYS B 1 334 ? 2.139 37.812 -0.458 1 96.94 334 LYS B CA 1
ATOM 5249 C C . LYS B 1 334 ? 2.732 36.469 -0.062 1 96.94 334 LYS B C 1
ATOM 5251 O O . LYS B 1 334 ? 3.646 35.969 -0.721 1 96.94 334 LYS B O 1
ATOM 5256 N N . MET B 1 335 ? 2.25 35.969 1.061 1 96.88 335 MET B N 1
ATOM 5257 C CA . MET B 1 335 ? 2.658 34.625 1.478 1 96.88 335 MET B CA 1
ATOM 5258 C C . MET B 1 335 ? 2.332 33.594 0.399 1 96.88 335 MET B C 1
ATOM 5260 O O . MET B 1 335 ? 3.16 32.719 0.082 1 96.88 335 MET B O 1
ATOM 5264 N N . VAL B 1 336 ? 1.15 33.656 -0.15 1 96.25 336 VAL B N 1
ATOM 5265 C CA . VAL B 1 336 ? 0.68 32.75 -1.172 1 96.25 336 VAL B CA 1
ATOM 5266 C C . VAL B 1 336 ? 1.554 32.844 -2.418 1 96.25 336 VAL B C 1
ATOM 5268 O O . VAL B 1 336 ? 1.954 31.844 -3.002 1 96.25 336 VAL B O 1
ATOM 5271 N N . GLU B 1 337 ? 1.872 34.094 -2.791 1 95.62 337 GLU B N 1
ATOM 5272 C CA . GLU B 1 337 ? 2.732 34.312 -3.945 1 95.62 337 GLU B CA 1
ATOM 5273 C C . GLU B 1 337 ? 4.105 33.688 -3.752 1 95.62 337 GLU B C 1
ATOM 5275 O O . GLU B 1 337 ? 4.633 33.062 -4.668 1 95.62 337 GLU B O 1
ATOM 5280 N N . LEU B 1 338 ? 4.621 33.844 -2.586 1 94.88 338 LEU B N 1
ATOM 5281 C CA . LEU B 1 338 ? 5.926 33.281 -2.291 1 94.88 338 LEU B CA 1
ATOM 5282 C C . LEU B 1 338 ? 5.871 31.75 -2.365 1 94.88 338 LEU B C 1
ATOM 5284 O O . LEU B 1 338 ? 6.758 31.125 -2.951 1 94.88 338 LEU B O 1
ATOM 5288 N N . ALA B 1 339 ? 4.875 31.172 -1.782 1 92.56 339 ALA B N 1
ATOM 5289 C CA . ALA B 1 339 ? 4.715 29.719 -1.779 1 92.56 339 ALA B CA 1
ATOM 5290 C C . ALA B 1 339 ? 4.633 29.172 -3.203 1 92.56 339 ALA B C 1
ATOM 5292 O O . ALA B 1 339 ? 5.195 28.109 -3.502 1 92.56 339 ALA B O 1
ATOM 5293 N N . HIS B 1 340 ? 4.031 29.859 -4.105 1 90.31 340 HIS B N 1
ATOM 5294 C CA . HIS B 1 340 ? 3.801 29.406 -5.473 1 90.31 340 HIS B CA 1
ATOM 5295 C C . HIS B 1 340 ? 5.016 29.672 -6.352 1 90.31 340 HIS B C 1
ATOM 5297 O O . HIS B 1 340 ? 5.109 29.141 -7.461 1 90.31 340 HIS B O 1
ATOM 5303 N N . SER B 1 341 ? 5.914 30.469 -5.859 1 89.44 341 SER B N 1
ATOM 5304 C CA . SER B 1 341 ? 7.078 30.844 -6.652 1 89.44 341 SER B CA 1
ATOM 5305 C C . SER B 1 341 ? 8.047 29.672 -6.797 1 89.44 341 SER B C 1
ATOM 5307 O O . SER B 1 341 ? 8.914 29.672 -7.672 1 89.44 341 SER B O 1
ATOM 5309 N N . GLY B 1 342 ? 7.918 28.656 -5.875 1 85 342 GLY B N 1
ATOM 5310 C CA . GLY B 1 342 ? 8.852 27.531 -5.863 1 85 342 GLY B CA 1
ATOM 5311 C C . GLY B 1 342 ? 10.172 27.859 -5.184 1 85 342 GLY B C 1
ATOM 5312 O O . GLY B 1 342 ? 11.039 27 -5.047 1 85 342 GLY B O 1
ATOM 5313 N N . LYS B 1 343 ? 10.305 29.047 -4.617 1 88.56 343 LYS B N 1
ATOM 5314 C CA . LYS B 1 343 ? 11.57 29.5 -4.043 1 88.56 343 LYS B CA 1
ATOM 5315 C C . LYS B 1 343 ? 11.492 29.547 -2.521 1 88.56 343 LYS B C 1
ATOM 5317 O O . LYS B 1 343 ? 12.492 29.828 -1.854 1 88.56 343 LYS B O 1
ATOM 5322 N N . MET B 1 344 ? 10.352 29.266 -2.031 1 91.62 344 MET B N 1
ATOM 5323 C CA . MET B 1 344 ? 10.188 29.328 -0.582 1 91.62 344 MET B CA 1
ATOM 5324 C C . MET B 1 344 ? 10.977 28.219 0.105 1 91.62 344 MET B C 1
ATOM 5326 O O . MET B 1 344 ? 10.93 27.062 -0.322 1 91.62 344 MET B O 1
ATOM 5330 N N . LYS B 1 345 ? 11.734 28.594 1.062 1 93.62 345 LYS B N 1
ATOM 5331 C CA . LYS B 1 345 ? 12.367 27.641 1.964 1 93.62 345 LYS B CA 1
ATOM 5332 C C . LYS B 1 345 ? 11.586 27.516 3.27 1 93.62 345 LYS B C 1
ATOM 5334 O O . LYS B 1 345 ? 11.375 28.5 3.967 1 93.62 345 LYS B O 1
ATOM 5339 N N . GLY B 1 346 ? 11.195 26.344 3.527 1 95.94 346 GLY B N 1
ATOM 5340 C CA . GLY B 1 346 ? 10.484 26.141 4.773 1 95.94 346 GLY B CA 1
ATOM 5341 C C . GLY B 1 346 ? 9.023 26.547 4.703 1 95.94 346 GLY B C 1
ATOM 5342 O O . GLY B 1 346 ? 8.32 26.219 3.748 1 95.94 346 GLY B O 1
ATOM 5343 N N . LYS B 1 347 ? 8.555 27.219 5.742 1 97.88 347 LYS B N 1
ATOM 5344 C CA . LYS B 1 347 ? 7.141 27.531 5.926 1 97.88 347 LYS B CA 1
ATOM 5345 C C . LYS B 1 347 ? 6.898 29.031 5.953 1 97.88 347 LYS B C 1
ATOM 5347 O O . LYS B 1 347 ? 7.699 29.781 6.512 1 97.88 347 LYS B O 1
ATOM 5352 N N . ALA B 1 348 ? 5.801 29.469 5.383 1 98.19 348 ALA B N 1
ATOM 5353 C CA . ALA B 1 348 ? 5.379 30.859 5.508 1 98.19 348 ALA B CA 1
ATOM 5354 C C . ALA B 1 348 ? 4.438 31.047 6.695 1 98.19 348 ALA B C 1
ATOM 5356 O O . ALA B 1 348 ? 3.457 30.312 6.836 1 98.19 348 ALA B O 1
ATOM 5357 N N . VAL B 1 349 ? 4.734 32.031 7.539 1 98.56 349 VAL B N 1
ATOM 5358 C CA . VAL B 1 349 ? 3.922 32.25 8.727 1 98.56 349 VAL B CA 1
ATOM 5359 C C . VAL B 1 349 ? 3.496 33.719 8.781 1 98.56 349 VAL B C 1
ATOM 5361 O O . VAL B 1 349 ? 4.23 34.625 8.328 1 98.56 349 VAL B O 1
ATOM 5364 N N . CYS B 1 350 ? 2.332 33.938 9.352 1 98.81 350 CYS B N 1
ATOM 5365 C CA . CYS B 1 350 ? 1.752 35.281 9.539 1 98.81 350 CYS B CA 1
ATOM 5366 C C . CYS B 1 350 ? 1.625 35.594 11.023 1 98.81 350 CYS B C 1
ATOM 5368 O O . CYS B 1 350 ? 0.907 34.938 11.758 1 98.81 350 CYS B O 1
ATOM 5370 N N . VAL B 1 351 ? 2.32 36.656 11.414 1 98.81 351 VAL B N 1
ATOM 5371 C CA . VAL B 1 351 ? 2.135 37.156 12.766 1 98.81 351 VAL B CA 1
ATOM 5372 C C . VAL B 1 351 ? 0.859 38 12.828 1 98.81 351 VAL B C 1
ATOM 5374 O O . VAL B 1 351 ? 0.788 39.094 12.227 1 98.81 351 VAL B O 1
ATOM 5377 N N . VAL B 1 352 ? -0.096 37.531 13.57 1 98.88 352 VAL B N 1
ATOM 5378 C CA . VAL B 1 352 ? -1.406 38.188 13.633 1 98.88 352 VAL B CA 1
ATOM 5379 C C . VAL B 1 352 ? -1.452 39.156 14.812 1 98.88 352 VAL B C 1
ATOM 5381 O O . VAL B 1 352 ? -1.885 40.281 14.664 1 98.88 352 VAL B O 1
ATOM 5384 N N . ASP B 1 353 ? -1.068 38.656 15.945 1 98.44 353 ASP B N 1
ATOM 5385 C CA . ASP B 1 353 ? -0.948 39.469 17.141 1 98.44 353 ASP B CA 1
ATOM 5386 C C . ASP B 1 353 ? 0.511 39.812 17.422 1 98.44 353 ASP B C 1
ATOM 5388 O O . ASP B 1 353 ? 1.19 39.125 18.172 1 98.44 353 ASP B O 1
ATOM 5392 N N . LYS B 1 354 ? 0.979 40.938 16.953 1 97.62 354 LYS B N 1
ATOM 5393 C CA . LYS B 1 354 ? 2.379 41.312 17.047 1 97.62 354 LYS B CA 1
ATOM 5394 C C . LYS B 1 354 ? 2.787 41.562 18.5 1 97.62 354 LYS B C 1
ATOM 5396 O O . LYS B 1 354 ? 3.922 41.281 18.891 1 97.62 354 LYS B O 1
ATOM 5401 N N . ALA B 1 355 ? 1.89 42.125 19.25 1 96.81 355 ALA B N 1
ATOM 5402 C CA . ALA B 1 355 ? 2.203 42.406 20.641 1 96.81 355 ALA B CA 1
ATOM 5403 C C . ALA B 1 355 ? 2.555 41.125 21.406 1 96.81 355 ALA B C 1
ATOM 5405 O O . ALA B 1 355 ? 3.574 41.094 22.094 1 96.81 355 ALA B O 1
ATOM 5406 N N . GLU B 1 356 ? 1.688 40.188 21.297 1 96.62 356 GLU B N 1
ATOM 5407 C CA . GLU B 1 356 ? 1.946 38.938 21.969 1 96.62 356 GLU B CA 1
ATOM 5408 C C . GLU B 1 356 ? 3.186 38.25 21.406 1 96.62 356 GLU B C 1
ATOM 5410 O O . GLU B 1 356 ? 3.947 37.625 22.156 1 96.62 356 GLU B O 1
ATOM 5415 N N . PHE B 1 357 ? 3.367 38.281 20.125 1 97.19 357 PHE B N 1
ATOM 5416 C CA . PHE B 1 357 ? 4.523 37.719 19.453 1 97.19 357 PHE B CA 1
ATOM 5417 C C . PHE B 1 357 ? 5.82 38.312 20 1 97.19 357 PHE B C 1
ATOM 5419 O O . PHE B 1 357 ? 6.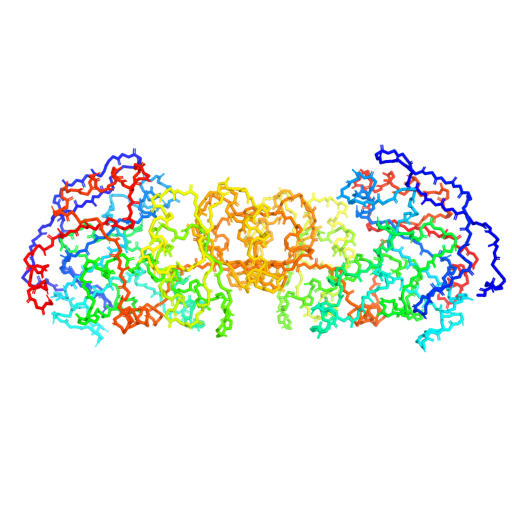777 37.594 20.266 1 97.19 357 PHE B O 1
ATOM 5426 N N . ASP B 1 358 ? 5.895 39.594 20.172 1 95.62 358 ASP B N 1
ATOM 5427 C CA . ASP B 1 358 ? 7.082 40.312 20.641 1 95.62 358 ASP B CA 1
ATOM 5428 C C . ASP B 1 358 ? 7.383 39.969 22.094 1 95.62 358 ASP B C 1
ATOM 5430 O O . ASP B 1 358 ? 8.547 39.938 22.516 1 95.62 358 ASP B O 1
ATOM 5434 N N . LYS B 1 359 ? 6.352 39.781 22.844 1 93.5 359 LYS B N 1
ATOM 5435 C CA . LYS B 1 359 ? 6.539 39.406 24.25 1 93.5 359 LYS B CA 1
ATOM 5436 C C . LYS B 1 359 ? 7.316 38.094 24.344 1 93.5 359 LYS B C 1
ATOM 5438 O O . LYS B 1 359 ? 8.18 37.938 25.219 1 93.5 359 LYS B O 1
ATOM 5443 N N . GLU B 1 360 ? 7 37.219 23.516 1 88.75 360 GLU B N 1
ATOM 5444 C CA . GLU B 1 360 ? 7.68 35.906 23.531 1 88.75 360 GLU B CA 1
ATOM 5445 C C . GLU B 1 360 ? 9.148 36.062 23.141 1 88.75 360 GLU B C 1
ATOM 5447 O O . GLU B 1 360 ? 10.023 35.438 23.734 1 88.75 360 GLU B O 1
ATOM 5452 N N . LYS B 1 361 ? 9.438 36.812 22.172 1 82.31 361 LYS B N 1
ATOM 5453 C CA . LYS B 1 361 ? 10.805 37.031 21.688 1 82.31 361 LYS B CA 1
ATOM 5454 C C . LYS B 1 361 ? 11.688 37.625 22.797 1 82.31 361 LYS B C 1
ATOM 5456 O O . LYS B 1 361 ? 12.875 37.312 22.875 1 82.31 361 LYS B O 1
ATOM 5461 N N . ALA B 1 362 ? 11.094 38.406 23.625 1 73.75 362 ALA B N 1
ATOM 5462 C CA . ALA B 1 362 ? 11.836 39.062 24.688 1 73.75 362 ALA B CA 1
ATOM 5463 C C . ALA B 1 362 ? 12.172 38.094 25.812 1 73.75 362 ALA B C 1
ATOM 5465 O O . ALA B 1 362 ? 13.164 38.281 26.531 1 73.75 362 ALA B O 1
ATOM 5466 N N . GLU B 1 363 ? 11.383 37.125 25.891 1 67.5 363 GLU B N 1
ATOM 5467 C CA . GLU B 1 363 ? 11.586 36.156 26.953 1 67.5 363 GLU B CA 1
ATOM 5468 C C . GLU B 1 363 ? 12.586 35.094 26.531 1 67.5 363 GLU B C 1
ATOM 5470 O O . GLU B 1 363 ? 13.141 34.375 27.375 1 67.5 363 GLU B O 1
ATOM 5475 N N . HIS B 1 364 ? 12.898 34.875 25.219 1 62.69 364 HIS B N 1
ATOM 5476 C CA . HIS B 1 364 ? 13.844 33.875 24.734 1 62.69 364 HIS B CA 1
ATOM 5477 C C . HIS B 1 364 ? 15.078 34.5 24.125 1 62.69 364 HIS B C 1
ATOM 5479 O O . HIS B 1 364 ? 14.969 35.531 23.422 1 62.69 364 HIS B O 1
#

Nearest PDB structures (foldseek):
  5env-assembly1_A  TM=9.347E-01  e=1.650E-37  Saccharomyces cerevisiae S288C
  7kc2-assembly1_A  TM=9.367E-01  e=8.641E-36  Saccharomyces cerevisiae
  5yat-assembly1_B  TM=9.242E-01  e=3.162E-36  Komagataella phaffii GS115
  5h83-assembly1_B  TM=8.710E-01  e=1.925E-30  Catharanthus roseus
  5h82-assembly1_B  TM=8.789E-01  e=2.096E-29  Catharanthus roseus

Foldseek 3Di:
DFQPPDDQKWWFWWQADAPDHTDTDIDGDDGDDAQFKFKFQWFKAFDDPVLNCLSNCVAVADPGAGAGLQTKGFTRDGHNNHDPDDGGFIKTAAFFACQPCDDPQNPDDQFSSVVRPPTCGTDRRHHHHRLMRMDMGGNQFMATFDLLAARQRRRLCNFLVLLLLVLLVVLVADAQFEEEEELLQEQNNLNNLQNCVLSRYQYAYEYADPNSQVSNVVSPHPHYDHCVVDLVVSLVVQCVVHVNFAGQEYEYQDQDQCRLQSRLSRHGALHEYEYEHDHVDDDYDVCSCPVRVYHYHYTGRGGRVSSNVSSVSCSVRVRDFDEDEAEASVCVVVLVVVVVVVNDGHIYMYGHPVVVSVVSVVVD/DFQPPDDQKWWFWWQADAPDHTDTDIDGDDGDDAQFKFKFQWFKAFDDPVLNCLSNCVAVADPGAGAGLQTKGFTRDGHNNHDPDDGGFIKTAAFFACQPCDDPQNPDDQFSSVVRPPTCGTDRRHHHHRRIRMDMGGNQFMATFDLLAARQRRRLCNFLVLLLLVLLVVLVADAQFEEEEELLQEQNNLLNLQNCVLSRYQYAYEYADPNSQVSNVVSPHPHYDHCVVDLVVSLVVQCVVHVNFAGQEYEYQDQDQCRLQSRLSRHGALHEYEYEHCHVDDDYDVCSCPVRVYHYHYTGGGGRVSSNVSSVSCSVRVRDFDEDEAEASVCVVVLVVVVVVVNDGHIYMYGHPVVVSVVSVVVD

Organism: NCBI:txid86049